Protein AF-A0A819NEL2-F1 (afdb_monomer_lite)

Foldseek 3Di:
DVVLVVVQPPDDDPLSQLLSLLLQCQDPDDPARPLRQQQVLQVVPDVLSNVVCVVSCVSPCVVQVVFDFDFAKWKAAACAACLVVDDAQDKDFARGKDKTAPDQVCRVVPHHPLAIEMEIERDGGWGFCCPRHPDNVRRIIIDDGRFMKGFNDWDQDVVSRRYIYTYIYTDPDVPVPPVVVVPDDDDDDDDDDDDDDDDDDDDDDDDDDPDDPPDVVLVLVQPLQALQPQQLDDADDQDDLQPPDPDALCRQQVLCPVVAPPVVVLLVVLLVLLVVQPDPQADSRLLSLQAQCQDRDPPDRPQNVQQVQQSRNDVVCCVRGRSSSCNSPVVSQLSFFFDFAKWKGKHAAAPVVSADAQDKTFGRGWGKTAPDPCCCLVRHYDARIEMEIEGDDGWGFSLSSYPHVPTRITIDHGRFIKHFHDWDQDPVSNYIYTYIYTDDVVNVVVPDPDDDDDDDDDDDDDDDDPDPQVQFQAPVRPDRPDPDVLSVPLDDQPDSDNPVLVVVLVCLLCVLLQVQQQCQQCPPPDPVVCVVPPRDAQDAHHPQRGDGSFGAPLNQLQVLQLCQCSSVVHDQLLLSLLSNLCCARQVRSGSVRHRRDADPQSVQLSVQLLVLLVVLCVVVVHDSVCSSVDDDPVSSVVRPSRRGDPPDDGDDLVSRLSSQCSSCVVPVVSSVVSSVVND

pLDDT: mean 70.92, std 21.38, range [20.97, 97.31]

Secondary structure (DSSP, 8-state):
-HHHHHHH-SS--THHHHHHHHHHHT---SSS-HHHHHHHHHHT--HHHHGGGHHHHHHHHHHHHHSPEEEEEEEEEESS--GGG--TT-EEEE-S-EEEES-HHHHHHHTSTTT-EEEEEEEEEEEE-TTT-S-GGG-EEEEPTTEEEEEEEEEE-SSSTTPEEEEEEE---TTTHHHHHSS----------------------------SSSSHHHHHHHHHHH--TTTTS-PPPP-S--------HHHHTGGGTTTSTTHHHHHHHHHHHHTT---TTS-HHHHHHHHHHT---TTS-HHHHHHHH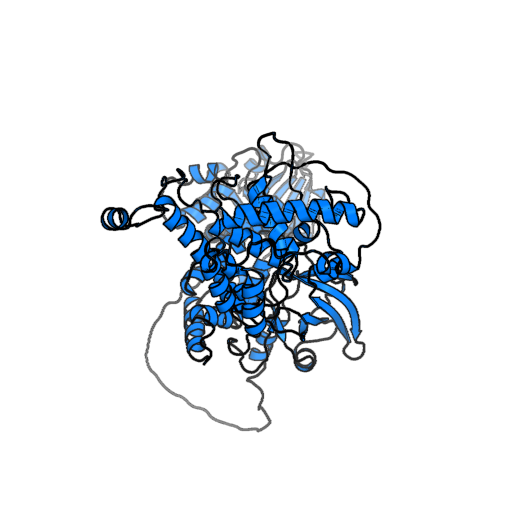HT-S-THHIIIIIHHHHHHHHHHHHHSPEEEEEEEEEESS--GGG--TT-EEEE-S-EEEES-HHHHHHHT--TT-EEEEEEEEEEEE-TTTSS-TTS-EEEEPTTEEEEEEEEEEETTTTEEEEEEEE--THHHHTT-------------S-----S----PPPTTS----PPPHHHHT----SS---HHHHHHHHHHHHHHHHHHHHHHTTTT--HHHHHHS---S---BTTTTBPTT---HHHHHHHHHHHHHHHHTS--HHHHHHHHHHHHHH-TT-TTSS-----HHHHHHHHHHHHHHHHHHHHHT--TTTGGG---HHHHHHS----SPTT---S-HHHHTTHHHHHTTT-HHHHHHHHHHH-

Sequence (679 aa):
MNTLLQQASQHYDDRSEEMTAAKLYTLECGTQPLCELLNEALKSGRQEEVEPWLPYLHLFLAEVERLPLYKGECWRGTNIAIGEKFKSGQTVTWQGISSCSKSQDFILENCVGKSGTLIKIDAINSKDMLNITRDPIIREVILMPGTTLIVKRVKRCVHNTNITLVELEETVDKTHDEVAQLAAKPQASSPINHHSASSSKTNHGDSQTTAHANSDQRYGLIHRFTDVDGESRALKPIQGYRNSRNITLEEALKPMRDAIPHLDDYIKQAKRHSNISSSNTLSIDESAAIYLYTMQLNDRSFSRMLNQALRYEDQTEVKNYWFNYLELIWSALNKLPSFRGDVYQGVTSSIKENYPKKKIITWWGITSCTQTRDNIVSSLLGKNSTLLKIKILNGKDISIYSCNRNEIEIILLPGTRLRVNDVLYNSSLRIDEIDLEEINDEMLQSNTTSNQNIKRISNDGFSDKIWLECRFKDPEGTTIIKPNECERNLTEPPGSIDGLILNRIKGSMFGLILGDALGAHVEFRPHSYLLANPVRDLECGGTWGLEKGQFTDDGSMTICLANSLIARRRFVPYDQLVRYKWWFRHGYMSSTGTCFDIGKSTQTALCEFENRQKEFAQKHGIPLDEIDFLSDKQLLEKFPVYCSLDGAAGNGVLMRLAPVPLFFYQNPQAAVNLSGISG

Structure (mmCIF, N/CA/C/O backbone):
data_AF-A0A819NEL2-F1
#
_entry.id   AF-A0A819NEL2-F1
#
loop_
_atom_site.group_PDB
_atom_site.id
_atom_site.type_symbol
_atom_site.label_atom_id
_atom_site.label_alt_id
_atom_site.label_comp_id
_atom_site.label_asym_id
_atom_site.label_entity_id
_atom_site.label_seq_id
_atom_site.pdbx_PDB_ins_code
_atom_site.Cartn_x
_atom_site.Cartn_y
_atom_site.Cartn_z
_atom_site.occupancy
_atom_site.B_iso_or_equiv
_atom_site.auth_seq_id
_atom_site.auth_comp_id
_atom_site.auth_asym_id
_atom_site.auth_atom_id
_atom_site.pdbx_PDB_model_num
ATOM 1 N N . MET A 1 1 ? 24.043 -19.554 3.441 1.00 35.25 1 MET A N 1
ATOM 2 C CA . MET A 1 1 ? 23.371 -19.876 2.162 1.00 35.25 1 MET A CA 1
ATOM 3 C C . MET A 1 1 ? 24.072 -19.219 0.972 1.00 35.25 1 MET A C 1
ATOM 5 O O . MET A 1 1 ? 24.630 -19.953 0.174 1.00 35.25 1 MET A O 1
ATOM 9 N N . ASN A 1 2 ? 24.194 -17.884 0.908 1.00 33.62 2 ASN A N 1
ATOM 10 C CA . ASN A 1 2 ? 24.909 -17.185 -0.185 1.00 33.62 2 ASN A CA 1
ATOM 11 C C . ASN A 1 2 ? 26.358 -17.660 -0.414 1.00 33.62 2 ASN A C 1
ATOM 13 O O . ASN A 1 2 ? 26.783 -17.810 -1.553 1.00 33.62 2 ASN A O 1
ATOM 17 N N . THR A 1 3 ? 27.098 -17.975 0.651 1.00 34.47 3 THR A N 1
ATOM 18 C CA . THR A 1 3 ? 28.478 -18.491 0.566 1.00 34.47 3 THR A CA 1
ATOM 19 C C . THR A 1 3 ? 28.553 -19.932 0.040 1.00 34.47 3 THR A C 1
ATOM 21 O O . THR A 1 3 ? 29.510 -20.288 -0.636 1.00 34.47 3 THR A O 1
ATOM 24 N N . LEU A 1 4 ? 27.530 -20.753 0.313 1.00 40.25 4 LEU A N 1
ATOM 25 C CA . LEU A 1 4 ? 27.418 -22.131 -0.188 1.00 40.25 4 LEU A CA 1
ATOM 26 C C . LEU A 1 4 ? 26.992 -22.143 -1.664 1.00 40.25 4 LEU A C 1
ATOM 28 O O . LEU A 1 4 ? 27.522 -22.919 -2.451 1.00 40.25 4 LEU A O 1
ATOM 32 N N . LEU A 1 5 ? 26.097 -21.226 -2.046 1.00 41.50 5 LEU A N 1
ATOM 33 C CA . LEU A 1 5 ? 25.670 -21.011 -3.432 1.00 41.50 5 LEU A CA 1
ATOM 34 C C . LEU A 1 5 ? 26.831 -20.517 -4.311 1.00 41.50 5 LEU A C 1
ATOM 36 O O . LEU A 1 5 ? 27.021 -21.023 -5.412 1.00 41.50 5 LEU A O 1
ATOM 40 N N . GLN A 1 6 ? 27.674 -19.610 -3.800 1.00 39.38 6 GLN A N 1
ATOM 41 C CA . GLN A 1 6 ? 28.884 -19.154 -4.502 1.00 39.38 6 GLN A CA 1
ATOM 42 C C . GLN A 1 6 ? 29.923 -20.260 -4.721 1.00 39.38 6 GLN A C 1
ATOM 44 O O . GLN A 1 6 ? 30.633 -20.238 -5.722 1.00 39.38 6 GLN A O 1
ATOM 49 N N . GLN A 1 7 ? 30.024 -21.228 -3.807 1.00 40.50 7 GLN A N 1
ATOM 50 C CA . GLN A 1 7 ? 30.927 -22.371 -3.970 1.00 40.50 7 GLN A CA 1
ATOM 51 C C . GLN A 1 7 ? 30.383 -23.419 -4.952 1.00 40.50 7 GLN A C 1
ATOM 53 O O . GLN A 1 7 ? 31.166 -24.179 -5.518 1.00 40.50 7 GLN A O 1
ATOM 58 N N . ALA A 1 8 ? 29.067 -23.451 -5.174 1.00 40.94 8 ALA A N 1
ATOM 59 C CA . ALA A 1 8 ? 28.421 -24.361 -6.113 1.00 40.94 8 ALA A CA 1
ATOM 60 C C . ALA A 1 8 ? 28.339 -23.810 -7.552 1.00 40.94 8 ALA A C 1
ATOM 62 O O . ALA A 1 8 ? 28.242 -24.597 -8.487 1.00 40.94 8 ALA A O 1
ATOM 63 N N . SER A 1 9 ? 28.424 -22.487 -7.760 1.00 38.81 9 SER A N 1
ATOM 64 C CA . SER A 1 9 ? 28.128 -21.854 -9.060 1.00 38.81 9 SER A CA 1
ATOM 65 C C . SER A 1 9 ? 29.276 -21.843 -10.089 1.00 38.81 9 SER A C 1
ATOM 67 O O . SER A 1 9 ? 29.235 -21.074 -11.055 1.00 38.81 9 SER A O 1
ATOM 69 N N . GLN A 1 10 ? 30.315 -22.666 -9.930 1.00 35.44 10 GLN A N 1
ATOM 70 C CA . GLN A 1 10 ? 31.338 -22.827 -10.968 1.00 35.44 10 GLN A CA 1
ATOM 71 C C . GLN A 1 10 ? 30.912 -23.921 -11.964 1.00 35.44 10 GLN A C 1
ATOM 73 O O . GLN A 1 10 ? 31.336 -25.065 -11.849 1.00 35.44 10 GLN A O 1
ATOM 78 N N . HIS A 1 11 ? 30.110 -23.493 -12.953 1.00 38.84 11 HIS A N 1
ATOM 79 C CA . HIS A 1 11 ? 29.754 -24.127 -14.239 1.00 38.84 11 HIS A CA 1
ATOM 80 C C . HIS A 1 11 ? 28.372 -24.821 -14.428 1.00 38.84 11 HIS A C 1
ATOM 82 O O . HIS A 1 11 ? 28.057 -25.804 -13.770 1.00 38.84 11 HIS A O 1
ATOM 88 N N . TYR A 1 12 ? 27.704 -24.380 -15.518 1.00 37.72 12 TYR A N 1
ATOM 89 C CA . TYR A 1 12 ? 26.721 -25.037 -16.421 1.00 37.72 12 TYR A CA 1
ATOM 90 C C . TYR A 1 12 ? 25.215 -25.121 -16.078 1.00 37.72 12 TYR A C 1
ATOM 92 O O . TYR A 1 12 ? 24.858 -25.267 -14.927 1.00 37.72 12 TYR A O 1
ATOM 100 N N . ASP A 1 13 ? 24.404 -25.024 -17.154 1.00 39.78 13 ASP A N 1
ATOM 101 C CA . ASP A 1 13 ? 23.069 -25.578 -17.534 1.00 39.78 13 ASP A CA 1
ATOM 102 C C . ASP A 1 13 ? 21.984 -25.889 -16.468 1.00 39.78 13 ASP A C 1
ATOM 104 O O . ASP A 1 13 ? 22.316 -26.323 -15.373 1.00 39.78 13 ASP A O 1
ATOM 108 N N . ASP A 1 14 ? 20.688 -25.780 -16.817 1.00 40.75 14 ASP A N 1
ATOM 109 C CA . ASP A 1 14 ? 19.506 -25.899 -15.913 1.00 40.75 14 ASP A CA 1
ATOM 110 C C . ASP A 1 14 ? 19.483 -27.185 -15.054 1.00 40.75 14 ASP A C 1
ATOM 112 O O . ASP A 1 14 ? 18.980 -27.204 -13.931 1.00 40.75 14 ASP A O 1
ATOM 116 N N . ARG A 1 15 ? 20.106 -28.273 -15.528 1.00 49.31 15 ARG A N 1
ATOM 117 C CA . ARG A 1 15 ? 20.262 -29.533 -14.772 1.00 49.31 15 ARG A CA 1
ATOM 118 C C . ARG A 1 15 ? 21.202 -29.408 -13.564 1.00 49.31 15 ARG A C 1
ATOM 120 O O . ARG A 1 15 ? 21.221 -30.276 -12.689 1.00 49.31 15 ARG A O 1
ATOM 127 N N . SER A 1 16 ? 22.041 -28.378 -13.524 1.00 60.91 16 SER A N 1
ATOM 128 C CA . SER A 1 16 ? 23.000 -28.198 -12.441 1.00 60.91 16 SER A CA 1
ATOM 129 C C . SER A 1 16 ? 22.322 -27.809 -11.137 1.00 60.91 16 SER A C 1
ATOM 131 O O . SER A 1 16 ? 22.844 -28.186 -10.095 1.00 60.91 16 SER A O 1
ATOM 133 N N . GLU A 1 17 ? 21.164 -27.145 -11.156 1.00 66.06 17 GLU A N 1
ATOM 134 C CA . GLU A 1 17 ? 20.521 -26.635 -9.940 1.00 66.06 17 GLU A CA 1
ATOM 135 C C . GLU A 1 17 ? 19.831 -27.743 -9.132 1.00 66.06 17 GLU A C 1
ATOM 137 O O . GLU A 1 17 ? 20.069 -27.853 -7.929 1.00 66.06 17 GLU A O 1
ATOM 142 N N . GLU A 1 18 ? 19.068 -28.629 -9.781 1.00 78.00 18 GLU A N 1
ATOM 143 C CA . GLU A 1 18 ? 18.417 -29.791 -9.146 1.00 78.00 18 GLU A CA 1
ATOM 144 C C . GLU A 1 18 ? 19.465 -30.778 -8.593 1.00 78.00 18 GLU A C 1
ATOM 146 O O . GLU A 1 18 ? 19.435 -31.178 -7.425 1.00 78.00 18 GLU A O 1
ATOM 151 N N . MET A 1 19 ? 20.481 -31.090 -9.407 1.00 78.38 19 MET A N 1
ATOM 152 C CA . MET A 1 19 ? 21.638 -31.895 -9.005 1.00 78.38 19 MET A CA 1
ATOM 153 C C . MET A 1 19 ? 22.409 -31.244 -7.850 1.00 78.38 19 MET A C 1
ATOM 155 O O . MET A 1 19 ? 22.865 -31.926 -6.931 1.00 78.38 19 MET A O 1
ATOM 159 N N . THR A 1 20 ? 22.571 -29.920 -7.875 1.00 76.69 20 THR A N 1
ATOM 160 C CA . THR A 1 20 ? 23.211 -29.171 -6.789 1.00 76.69 20 THR A CA 1
ATOM 161 C C . THR A 1 20 ? 22.364 -29.224 -5.527 1.00 76.69 20 THR A C 1
ATOM 163 O O . THR A 1 20 ? 22.926 -29.442 -4.459 1.00 76.69 20 THR A O 1
ATOM 166 N N . ALA A 1 21 ? 21.038 -29.114 -5.615 1.00 76.81 21 ALA A N 1
ATOM 167 C CA . ALA A 1 21 ? 20.147 -29.238 -4.466 1.00 76.81 21 ALA A CA 1
ATOM 168 C C . ALA A 1 21 ? 20.264 -30.623 -3.808 1.00 76.81 21 ALA A C 1
ATOM 170 O O . ALA A 1 21 ? 20.455 -30.701 -2.590 1.00 76.81 21 ALA A O 1
ATOM 171 N N . ALA A 1 22 ? 20.257 -31.700 -4.602 1.00 79.56 22 ALA A N 1
ATOM 172 C CA . ALA A 1 22 ? 20.478 -33.064 -4.119 1.00 79.56 22 ALA A CA 1
ATOM 173 C C . ALA A 1 22 ? 21.864 -33.239 -3.471 1.00 79.56 22 ALA A C 1
ATOM 175 O O . ALA A 1 22 ? 21.970 -33.801 -2.381 1.00 79.56 22 ALA A O 1
ATOM 176 N N . LYS A 1 23 ? 22.925 -32.683 -4.073 1.00 77.50 23 LYS A N 1
ATOM 177 C CA . LYS A 1 23 ? 24.277 -32.685 -3.486 1.00 77.50 23 LYS A CA 1
ATOM 178 C C . LYS A 1 23 ? 24.333 -31.908 -2.177 1.00 77.50 23 LYS A C 1
ATOM 180 O O . LYS A 1 23 ? 24.902 -32.417 -1.217 1.00 77.50 23 LYS A O 1
ATOM 185 N N . LEU A 1 24 ? 23.736 -30.715 -2.125 1.00 75.62 24 LEU A N 1
ATOM 186 C CA . LEU A 1 24 ? 23.688 -29.848 -0.944 1.00 75.62 24 LEU A CA 1
ATOM 187 C C . LEU A 1 24 ? 23.032 -30.551 0.253 1.00 75.62 24 LEU A C 1
ATOM 189 O O . LEU A 1 24 ? 23.476 -30.332 1.376 1.00 75.62 24 LEU A O 1
ATOM 193 N N . TYR A 1 25 ? 22.041 -31.422 0.023 1.00 76.12 25 TYR A N 1
ATOM 194 C CA . TYR A 1 25 ? 21.421 -32.220 1.088 1.00 76.12 25 TYR A CA 1
ATOM 195 C C . TYR A 1 25 ? 22.425 -33.164 1.764 1.00 76.12 25 TYR A C 1
ATOM 197 O O . TYR A 1 25 ? 22.412 -33.317 2.982 1.00 76.12 25 TYR A O 1
ATOM 205 N N . THR A 1 26 ? 23.315 -33.768 0.971 1.00 69.06 26 THR A N 1
ATOM 206 C CA . THR A 1 26 ? 24.339 -34.724 1.435 1.00 69.06 26 THR A CA 1
ATOM 207 C C . THR A 1 26 ? 25.580 -34.046 2.030 1.00 69.06 26 THR A C 1
ATOM 209 O O . THR A 1 26 ? 26.515 -34.725 2.449 1.00 69.06 26 THR A O 1
ATOM 212 N N . LEU A 1 27 ? 25.640 -32.706 2.048 1.00 63.97 27 LEU A N 1
ATOM 213 C CA . LEU A 1 27 ? 26.793 -31.979 2.579 1.00 63.97 27 LEU A CA 1
ATOM 214 C C . LEU A 1 27 ? 26.691 -31.778 4.090 1.00 63.97 27 LEU A C 1
ATOM 216 O O . LEU A 1 27 ? 25.904 -30.971 4.583 1.00 63.97 27 LEU A O 1
ATOM 220 N N . GLU A 1 28 ? 27.613 -32.403 4.812 1.00 59.03 28 GLU A N 1
ATOM 221 C CA . GLU A 1 28 ? 27.899 -32.089 6.210 1.00 59.03 28 GLU A CA 1
ATOM 222 C C . GLU A 1 28 ? 28.866 -30.892 6.282 1.00 59.03 28 GLU A C 1
ATOM 224 O O . GLU A 1 28 ? 30.078 -31.041 6.421 1.00 59.03 28 GLU A O 1
ATOM 229 N N . CYS A 1 29 ? 28.354 -29.671 6.091 1.00 42.62 29 CYS A N 1
ATOM 230 C CA . CYS A 1 29 ? 29.156 -28.441 6.143 1.00 42.62 29 CYS A CA 1
ATOM 231 C C . CYS A 1 29 ? 28.530 -27.398 7.082 1.00 42.62 29 CYS A C 1
ATOM 233 O O . CYS A 1 29 ? 27.391 -26.983 6.879 1.00 42.62 29 CYS A O 1
ATOM 235 N N . GLY A 1 30 ? 29.307 -26.910 8.057 1.00 45.38 30 GLY A N 1
ATOM 236 C CA . GLY A 1 30 ? 28.896 -25.867 9.009 1.00 45.38 30 GLY A CA 1
ATOM 237 C C . GLY A 1 30 ? 28.521 -26.399 10.398 1.00 45.38 30 GLY A C 1
ATOM 238 O O . GLY A 1 30 ? 28.650 -27.585 10.675 1.00 45.38 30 GLY A O 1
ATOM 239 N N . THR A 1 31 ? 28.085 -25.503 11.292 1.00 43.66 31 THR A N 1
ATOM 240 C CA . THR A 1 31 ? 27.686 -25.837 12.676 1.00 43.66 31 THR A CA 1
ATOM 241 C C . THR A 1 31 ? 26.302 -26.484 12.778 1.00 43.66 31 THR A C 1
ATOM 243 O O . THR A 1 31 ? 25.994 -27.056 13.817 1.00 43.66 31 THR A O 1
ATOM 246 N N . GLN A 1 32 ? 25.481 -26.386 11.725 1.00 58.25 32 GLN A N 1
ATOM 247 C CA . GLN A 1 32 ? 24.193 -27.069 11.589 1.00 58.25 32 GLN A CA 1
ATOM 248 C C . GLN A 1 32 ? 23.970 -27.415 10.101 1.00 58.25 32 GLN A C 1
ATOM 250 O O . GLN A 1 32 ? 23.820 -26.498 9.286 1.00 58.25 32 GLN A O 1
ATOM 255 N N . PRO A 1 33 ? 24.016 -28.702 9.714 1.00 63.25 33 PRO A N 1
ATOM 256 C CA . PRO A 1 33 ? 23.802 -29.141 8.338 1.00 63.25 33 PRO A CA 1
ATOM 257 C C . PRO A 1 33 ? 22.418 -28.768 7.789 1.00 63.25 33 PRO A C 1
ATOM 259 O O . PRO A 1 33 ? 21.414 -28.769 8.503 1.00 63.25 33 PRO A O 1
ATOM 262 N N . LEU A 1 34 ? 22.346 -28.513 6.479 1.00 71.31 34 LEU A N 1
ATOM 263 C CA . LEU A 1 34 ? 21.098 -28.177 5.780 1.00 71.31 34 LEU A CA 1
ATOM 264 C C . LEU A 1 34 ? 20.020 -29.261 5.967 1.00 71.31 34 LEU A C 1
ATOM 266 O O . LEU A 1 34 ? 18.848 -28.951 6.175 1.00 71.31 34 LEU A O 1
ATOM 270 N N . CYS A 1 35 ? 20.424 -30.534 5.921 1.00 69.50 35 CYS A N 1
ATOM 271 C CA . CYS A 1 35 ? 19.528 -31.671 6.095 1.00 69.50 35 CYS A CA 1
ATOM 272 C C . CYS A 1 35 ? 18.901 -31.731 7.497 1.00 69.50 35 CYS A C 1
ATOM 274 O O . CYS A 1 35 ? 17.797 -32.258 7.633 1.00 69.50 35 CYS A O 1
ATOM 276 N N . GLU A 1 36 ? 19.555 -31.187 8.528 1.00 71.56 36 GLU A N 1
ATOM 277 C CA . GLU A 1 36 ? 18.992 -31.095 9.877 1.00 71.56 36 GLU A CA 1
ATOM 278 C C . GLU A 1 36 ? 17.913 -30.020 9.938 1.00 71.56 36 GLU A C 1
ATOM 280 O O . GLU A 1 36 ? 16.790 -30.322 10.332 1.00 71.56 36 GLU A O 1
ATOM 285 N N . LEU A 1 37 ? 18.221 -28.815 9.453 1.00 75.69 37 LEU A N 1
ATOM 286 C CA . LEU A 1 37 ? 17.287 -27.687 9.408 1.00 75.69 37 LEU A CA 1
ATOM 287 C C . LEU A 1 37 ? 16.011 -28.020 8.616 1.00 75.69 37 LEU A C 1
ATOM 289 O O . LEU A 1 37 ? 14.898 -27.782 9.085 1.00 75.69 37 LEU A O 1
ATOM 293 N N . LEU A 1 38 ? 16.165 -28.641 7.443 1.00 72.00 38 LEU A N 1
ATOM 294 C CA . LEU A 1 38 ? 15.032 -29.089 6.633 1.00 72.00 38 LEU A CA 1
ATOM 295 C C . LEU A 1 38 ? 14.208 -30.161 7.356 1.00 72.00 38 LEU A C 1
ATOM 297 O O . LEU A 1 38 ? 12.979 -30.145 7.332 1.00 72.00 38 LEU A O 1
ATOM 301 N N . ASN A 1 39 ? 14.869 -31.111 8.015 1.00 72.38 39 ASN A N 1
ATOM 302 C CA . ASN A 1 39 ? 14.163 -32.171 8.721 1.00 72.38 39 ASN A CA 1
ATOM 303 C C . ASN A 1 39 ? 13.489 -31.703 10.011 1.00 72.38 39 ASN A C 1
ATOM 305 O O . ASN A 1 39 ? 12.500 -32.316 10.404 1.00 72.38 39 ASN A O 1
ATOM 309 N N . GLU A 1 40 ? 13.997 -30.672 10.684 1.00 77.62 40 GLU A N 1
ATOM 310 C CA . GLU A 1 40 ? 13.308 -30.029 11.807 1.00 77.62 40 GLU A CA 1
ATOM 311 C C . GLU A 1 40 ? 11.991 -29.410 11.343 1.00 77.62 40 GLU A C 1
ATOM 313 O O . GLU A 1 40 ? 10.946 -29.708 11.925 1.00 77.62 40 GLU A O 1
ATOM 318 N N . ALA A 1 41 ? 12.029 -28.667 10.234 1.00 68.75 41 ALA A N 1
ATOM 319 C CA . ALA A 1 41 ? 10.843 -28.111 9.595 1.00 68.75 41 ALA A CA 1
ATOM 320 C C . ALA A 1 41 ? 9.834 -29.198 9.189 1.00 68.75 41 ALA A C 1
ATOM 322 O O . ALA A 1 41 ? 8.669 -29.128 9.562 1.00 68.75 41 ALA A O 1
ATOM 323 N N . LEU A 1 42 ? 10.269 -30.253 8.490 1.00 62.72 42 LEU A N 1
ATOM 324 C CA . LEU A 1 42 ? 9.377 -31.344 8.067 1.00 62.72 42 LEU A CA 1
ATOM 325 C C . LEU A 1 42 ? 8.753 -32.099 9.253 1.00 62.72 42 LEU A C 1
ATOM 327 O O . LEU A 1 42 ? 7.580 -32.468 9.223 1.00 62.72 42 LEU A O 1
ATOM 331 N N . LYS A 1 43 ? 9.521 -32.329 10.325 1.00 67.44 43 LYS A N 1
ATOM 332 C CA . LYS A 1 43 ? 9.043 -33.055 11.515 1.00 67.44 43 LYS A CA 1
ATOM 333 C C . LYS A 1 43 ? 8.114 -32.230 12.394 1.00 67.44 43 LYS A C 1
ATOM 335 O O . LYS A 1 43 ? 7.427 -32.812 13.232 1.00 67.44 43 LYS A O 1
ATOM 340 N N . SER A 1 44 ? 8.097 -30.909 12.242 1.00 71.75 44 SER A N 1
ATOM 341 C CA . SER A 1 44 ? 7.240 -30.051 13.052 1.00 71.75 44 SER A CA 1
ATOM 342 C C . SER A 1 44 ? 5.754 -30.238 12.742 1.00 71.75 44 SER A C 1
ATOM 344 O O . SER A 1 44 ? 4.913 -29.924 13.586 1.00 71.75 44 SER A O 1
ATOM 346 N N . GLY A 1 45 ? 5.435 -30.742 11.541 1.00 52.56 45 GLY A N 1
ATOM 347 C CA . GLY A 1 45 ? 4.067 -30.864 11.036 1.00 52.56 45 GLY A CA 1
ATOM 348 C C . GLY A 1 45 ? 3.381 -29.514 10.803 1.00 52.56 45 GLY A C 1
ATOM 349 O O . GLY A 1 45 ? 2.192 -29.482 10.494 1.00 52.56 45 GLY A O 1
ATOM 350 N N . ARG A 1 46 ? 4.111 -28.402 10.961 1.00 60.78 46 ARG A N 1
ATOM 351 C CA . ARG A 1 46 ? 3.634 -27.042 10.727 1.00 60.78 46 ARG A CA 1
ATOM 352 C C . ARG A 1 46 ? 3.999 -26.648 9.306 1.00 60.78 46 ARG A C 1
ATOM 354 O O . ARG A 1 46 ? 5.173 -26.485 8.986 1.00 60.78 46 ARG A O 1
ATOM 361 N N . GLN A 1 47 ? 2.984 -26.484 8.461 1.00 51.53 47 GLN A N 1
ATOM 362 C CA . GLN A 1 47 ? 3.165 -26.102 7.057 1.00 51.53 47 GLN A CA 1
ATOM 363 C C . GLN A 1 47 ? 4.003 -24.819 6.913 1.00 51.53 47 GLN A C 1
ATOM 365 O O . GLN A 1 47 ? 4.885 -24.755 6.068 1.00 51.53 47 GLN A O 1
ATOM 370 N N . GLU A 1 48 ? 3.805 -23.868 7.824 1.00 60.88 48 GLU A N 1
ATOM 371 C CA . GLU A 1 48 ? 4.556 -22.614 7.966 1.00 60.88 48 GLU A CA 1
ATOM 372 C C . GLU A 1 48 ? 6.076 -22.782 8.164 1.00 60.88 48 GLU A C 1
ATOM 374 O O . GLU A 1 48 ? 6.845 -21.931 7.727 1.00 60.88 48 GLU A O 1
ATOM 379 N N . GLU A 1 49 ? 6.544 -23.887 8.755 1.00 56.16 49 GLU A N 1
ATOM 380 C CA . GLU A 1 49 ? 7.986 -24.151 8.887 1.00 56.16 49 GLU A CA 1
ATOM 381 C C . GLU A 1 49 ? 8.569 -24.853 7.662 1.00 56.16 49 GLU A C 1
ATOM 383 O O . GLU A 1 49 ? 9.763 -24.724 7.401 1.00 56.16 49 GLU A O 1
ATOM 388 N N . VAL A 1 50 ? 7.736 -25.571 6.902 1.00 51.38 50 VAL A N 1
ATOM 389 C CA . VAL A 1 50 ? 8.118 -26.286 5.674 1.00 51.38 50 VAL A CA 1
ATOM 390 C C . VAL A 1 50 ? 8.108 -25.364 4.455 1.00 51.38 50 VAL A C 1
ATOM 392 O O . VAL A 1 50 ? 8.901 -25.556 3.539 1.00 51.38 50 VAL A O 1
ATOM 395 N N . GLU A 1 51 ? 7.256 -24.343 4.435 1.00 58.28 51 GLU A N 1
ATOM 396 C CA . GLU A 1 51 ? 7.065 -23.471 3.272 1.00 58.28 51 GLU A CA 1
ATOM 397 C C . GLU A 1 51 ? 8.326 -22.760 2.768 1.00 58.28 51 GLU A C 1
ATOM 399 O O . GLU A 1 51 ? 8.571 -22.795 1.560 1.00 58.28 51 GLU A O 1
ATOM 404 N N . PRO A 1 52 ? 9.196 -22.208 3.643 1.00 67.56 52 PRO A N 1
ATOM 405 C CA . PRO A 1 52 ? 10.455 -21.604 3.204 1.00 67.56 52 PRO A CA 1
ATOM 406 C C . PRO A 1 52 ? 11.378 -22.599 2.487 1.00 67.56 52 PRO A C 1
ATOM 408 O O . PRO A 1 52 ? 12.262 -22.206 1.724 1.00 67.56 52 PRO A O 1
ATOM 411 N N . TRP A 1 53 ? 11.178 -23.898 2.725 1.00 65.44 53 TRP A N 1
ATOM 412 C CA . TRP A 1 53 ? 11.927 -24.968 2.086 1.00 65.44 53 TRP A CA 1
ATOM 413 C C . TRP A 1 53 ? 11.321 -25.430 0.765 1.00 65.44 53 TRP A C 1
ATOM 415 O O . TRP A 1 53 ? 12.002 -26.170 0.064 1.00 65.44 53 TRP A O 1
ATOM 425 N N . LEU A 1 54 ? 10.103 -25.022 0.383 1.00 57.16 54 LEU A N 1
ATOM 426 C CA . LEU A 1 54 ? 9.440 -25.522 -0.830 1.00 57.16 54 LEU A CA 1
ATOM 427 C C . LEU A 1 54 ? 10.248 -25.313 -2.118 1.00 57.16 54 LEU A C 1
ATOM 429 O O . LEU A 1 54 ? 10.330 -26.270 -2.887 1.00 57.16 54 LEU A O 1
ATOM 433 N N . PRO A 1 55 ? 10.914 -24.165 -2.362 1.00 62.25 55 PRO A N 1
ATOM 434 C CA . PRO A 1 55 ? 11.760 -24.013 -3.547 1.00 62.25 55 PRO A CA 1
ATOM 435 C C . PRO A 1 55 ? 12.936 -25.000 -3.560 1.00 62.25 55 PRO A C 1
ATOM 437 O O . PRO A 1 55 ? 13.239 -25.608 -4.584 1.00 62.25 55 PRO A O 1
ATOM 440 N N . TYR A 1 56 ? 13.573 -25.210 -2.402 1.00 73.12 56 TYR A N 1
ATOM 441 C CA . TYR A 1 56 ? 14.654 -26.185 -2.260 1.00 73.12 56 TYR A CA 1
ATOM 442 C C . TYR A 1 56 ? 14.142 -27.625 -2.397 1.00 73.12 56 TYR A C 1
ATOM 444 O O . TYR A 1 56 ? 14.753 -28.425 -3.097 1.00 73.12 56 TYR A O 1
ATOM 452 N N . LEU A 1 57 ? 13.009 -27.949 -1.766 1.00 66.00 57 LEU A N 1
ATOM 453 C CA . LEU A 1 57 ? 12.341 -29.244 -1.854 1.00 66.00 57 LEU A CA 1
ATOM 454 C C . LEU A 1 57 ? 11.919 -29.549 -3.287 1.00 66.00 57 LEU A C 1
ATOM 456 O O . LEU A 1 57 ? 12.062 -30.686 -3.703 1.00 66.00 57 LEU A O 1
ATOM 460 N N . HIS A 1 58 ? 11.460 -28.565 -4.059 1.00 68.12 58 HIS A N 1
ATOM 461 C CA . HIS A 1 58 ? 11.103 -28.765 -5.460 1.00 68.12 58 HIS A CA 1
ATOM 462 C C . HIS A 1 58 ? 12.315 -29.214 -6.287 1.00 68.12 58 HIS A C 1
ATOM 464 O O . HIS A 1 58 ? 12.260 -30.258 -6.930 1.00 68.12 58 HIS A O 1
ATOM 470 N N . LEU A 1 59 ? 13.436 -28.492 -6.186 1.00 70.50 59 LEU A N 1
ATOM 471 C CA . LEU A 1 59 ? 14.689 -28.848 -6.863 1.00 70.50 59 LEU A CA 1
ATOM 472 C C . LEU A 1 59 ? 15.260 -30.187 -6.367 1.00 70.50 59 LEU A C 1
ATOM 474 O O . LEU A 1 59 ? 15.710 -31.014 -7.157 1.00 70.50 59 LEU A O 1
ATOM 478 N N . PHE A 1 60 ? 15.226 -30.413 -5.052 1.00 78.44 60 PHE A N 1
ATOM 479 C CA . PHE A 1 60 ? 15.702 -31.641 -4.421 1.00 78.44 60 PHE A CA 1
ATOM 480 C C . PHE A 1 60 ? 14.875 -32.859 -4.853 1.00 78.44 60 PHE A C 1
ATOM 482 O O . PHE A 1 60 ? 15.441 -33.867 -5.269 1.00 78.44 60 PHE A O 1
ATOM 489 N N . LEU A 1 61 ? 13.543 -32.771 -4.783 1.00 73.88 61 LEU A N 1
ATOM 490 C CA . LEU A 1 61 ? 12.630 -33.855 -5.149 1.00 73.88 61 LEU A CA 1
ATOM 491 C C . LEU A 1 61 ? 12.679 -34.139 -6.651 1.00 73.88 61 LEU A C 1
ATOM 493 O O . LEU A 1 61 ? 12.710 -35.309 -7.021 1.00 73.88 61 LEU A O 1
ATOM 497 N N . ALA A 1 62 ? 12.774 -33.108 -7.498 1.00 76.44 62 ALA A N 1
ATOM 498 C CA . ALA A 1 62 ? 12.895 -33.278 -8.944 1.00 76.44 62 ALA A CA 1
ATOM 499 C C . ALA A 1 62 ? 14.111 -34.136 -9.334 1.00 76.44 62 ALA A C 1
ATOM 501 O O . ALA A 1 62 ? 14.003 -34.984 -10.221 1.00 76.44 62 ALA A O 1
ATOM 502 N N . GLU A 1 63 ? 15.249 -33.986 -8.646 1.00 84.50 63 GLU A N 1
ATOM 503 C CA . GLU A 1 63 ? 16.407 -34.858 -8.871 1.00 84.50 63 GLU A CA 1
ATOM 504 C C . GLU A 1 63 ? 16.266 -36.222 -8.180 1.00 84.50 63 GLU A C 1
ATOM 506 O O . GLU A 1 63 ? 16.535 -37.260 -8.789 1.00 84.50 63 GLU A O 1
ATOM 511 N N . VAL A 1 64 ? 15.810 -36.255 -6.925 1.00 80.19 64 VAL A N 1
ATOM 512 C CA . VAL A 1 64 ? 15.689 -37.497 -6.141 1.00 80.19 64 VAL A CA 1
ATOM 513 C C . VAL A 1 64 ? 14.668 -38.465 -6.743 1.00 80.19 64 VAL A C 1
ATOM 515 O O . VAL A 1 64 ? 14.875 -39.678 -6.717 1.00 80.19 64 VAL A O 1
ATOM 518 N N . GLU A 1 65 ? 13.594 -37.976 -7.360 1.00 77.56 65 GLU A N 1
ATOM 519 C CA . GLU A 1 65 ? 12.624 -38.820 -8.064 1.00 77.56 65 GLU A CA 1
ATOM 520 C C . GLU A 1 65 ? 13.239 -39.551 -9.263 1.00 77.56 65 GLU A C 1
ATOM 522 O O . GLU A 1 65 ? 12.860 -40.696 -9.537 1.00 77.56 65 GLU A O 1
ATOM 527 N N . ARG A 1 66 ? 14.236 -38.952 -9.923 1.00 81.19 66 ARG A N 1
ATOM 528 C CA . ARG A 1 66 ? 14.938 -39.540 -11.077 1.00 81.19 66 ARG A CA 1
ATOM 529 C C . ARG A 1 66 ? 16.008 -40.552 -10.677 1.00 81.19 66 ARG A C 1
ATOM 531 O O . ARG A 1 66 ? 16.487 -41.299 -11.533 1.00 81.19 66 ARG A O 1
ATOM 538 N N . LEU A 1 67 ? 16.377 -40.604 -9.398 1.00 84.44 67 LEU A N 1
ATOM 539 C CA . LEU A 1 67 ? 17.339 -41.576 -8.901 1.00 84.44 67 LEU A CA 1
ATOM 540 C C . LEU A 1 67 ? 16.801 -43.011 -8.966 1.00 84.44 67 LEU A C 1
ATOM 542 O O . LEU A 1 67 ? 15.586 -43.237 -8.850 1.00 84.44 67 LEU A O 1
ATOM 546 N N . PRO A 1 68 ? 17.702 -44.004 -9.102 1.00 86.00 68 PRO A N 1
ATOM 547 C CA . PRO A 1 68 ? 17.322 -45.404 -9.075 1.00 86.00 68 PRO A CA 1
ATOM 548 C C . PRO A 1 68 ? 16.562 -45.747 -7.795 1.00 86.00 68 PRO A C 1
ATOM 550 O O . PRO A 1 68 ? 16.949 -45.363 -6.689 1.00 86.00 68 PRO A O 1
ATOM 553 N N . LEU A 1 69 ? 15.480 -46.502 -7.957 1.00 86.69 69 LEU A N 1
ATOM 554 C CA . LEU A 1 69 ? 14.748 -47.072 -6.837 1.00 86.69 69 LEU A CA 1
ATOM 555 C C . LEU A 1 69 ? 15.632 -48.098 -6.120 1.00 86.69 69 LEU A C 1
ATOM 557 O O . LEU A 1 69 ? 16.188 -48.997 -6.752 1.00 86.69 69 LEU A O 1
ATOM 561 N N . TYR A 1 70 ? 15.716 -47.994 -4.802 1.00 88.56 70 TYR A N 1
ATOM 562 C CA . TYR A 1 70 ? 16.367 -48.964 -3.942 1.00 88.56 70 TYR A CA 1
ATOM 563 C C . TYR A 1 70 ? 15.322 -49.832 -3.241 1.00 88.56 70 TYR A C 1
ATOM 565 O O . TYR A 1 70 ? 14.417 -49.326 -2.576 1.00 88.56 70 TYR A O 1
ATOM 573 N N . LYS A 1 71 ? 15.487 -51.151 -3.376 1.00 90.38 71 LYS A N 1
ATOM 574 C CA . LYS A 1 71 ? 14.715 -52.166 -2.655 1.00 90.38 71 LYS A CA 1
ATOM 575 C C . LYS A 1 71 ? 15.672 -53.052 -1.880 1.00 90.38 71 LYS A C 1
ATOM 577 O O . LYS A 1 71 ? 16.529 -53.695 -2.485 1.00 90.38 71 LYS A O 1
ATOM 582 N N . GLY A 1 72 ? 15.519 -53.094 -0.567 1.00 91.25 72 GLY A N 1
ATOM 583 C CA . GLY A 1 72 ? 16.381 -53.880 0.303 1.00 91.25 72 GLY A CA 1
ATOM 584 C C . GLY A 1 72 ? 16.565 -53.245 1.670 1.00 91.25 72 GLY A C 1
ATOM 585 O O . GLY A 1 72 ? 15.957 -52.230 2.004 1.00 91.25 72 GLY A O 1
ATOM 586 N N . GLU A 1 73 ? 17.436 -53.858 2.460 1.00 93.88 73 GLU A N 1
ATOM 587 C CA . GLU A 1 73 ? 17.705 -53.417 3.824 1.00 93.88 73 GLU A CA 1
ATOM 588 C C . GLU A 1 73 ? 18.542 -52.131 3.813 1.00 93.88 73 GLU A C 1
ATOM 590 O O . GLU A 1 73 ? 19.548 -52.029 3.100 1.00 93.88 73 GLU A O 1
ATOM 595 N N . CYS A 1 74 ? 18.145 -51.146 4.611 1.00 93.50 74 CYS A N 1
ATOM 596 C CA . CYS A 1 74 ? 18.951 -49.972 4.913 1.00 93.50 74 CYS A CA 1
ATOM 597 C C . CYS A 1 74 ? 18.913 -49.653 6.413 1.00 93.50 74 CYS A C 1
ATOM 599 O O . CYS A 1 74 ? 18.047 -50.106 7.163 1.00 93.50 74 CYS A O 1
ATOM 601 N N . TRP A 1 75 ? 19.912 -48.903 6.866 1.00 90.00 75 TRP A N 1
ATOM 602 C CA . TRP A 1 75 ? 20.236 -48.735 8.275 1.00 90.00 75 TRP A CA 1
ATOM 603 C C . TRP A 1 75 ? 20.341 -47.259 8.633 1.00 90.00 75 TRP A C 1
ATOM 605 O O . TRP A 1 75 ? 20.914 -46.460 7.891 1.00 90.00 75 TRP A O 1
ATOM 615 N N . ARG A 1 76 ? 19.819 -46.895 9.802 1.00 88.69 76 ARG A N 1
ATOM 616 C CA . ARG A 1 76 ? 19.958 -45.560 10.394 1.00 88.69 76 ARG A CA 1
ATOM 617 C C . ARG A 1 76 ? 20.300 -45.681 11.872 1.00 88.69 76 ARG A C 1
ATOM 619 O O . ARG A 1 76 ? 19.844 -46.600 12.546 1.00 88.69 76 ARG A O 1
ATOM 626 N N . GLY A 1 77 ? 21.103 -44.754 12.382 1.00 81.69 77 GLY A N 1
ATOM 627 C CA . GLY A 1 77 ? 21.538 -44.750 13.775 1.00 81.69 77 GLY A CA 1
ATOM 628 C C . GLY A 1 77 ? 21.278 -43.415 14.451 1.00 81.69 77 GLY A C 1
ATOM 629 O O . GLY A 1 77 ? 21.293 -42.367 13.811 1.00 81.69 77 GLY A O 1
ATOM 630 N N . THR A 1 78 ? 21.041 -43.460 15.756 1.00 79.88 78 THR A N 1
ATOM 631 C CA . THR A 1 78 ? 21.071 -42.284 16.626 1.00 79.88 78 THR A CA 1
ATOM 632 C C . THR A 1 78 ? 21.736 -42.651 17.943 1.00 79.88 78 THR A C 1
ATOM 634 O O . THR A 1 78 ? 21.514 -43.744 18.465 1.00 79.88 78 THR A O 1
ATOM 637 N N . ASN A 1 79 ? 22.511 -41.728 18.508 1.00 79.75 79 ASN A N 1
ATOM 638 C CA . ASN A 1 79 ? 23.131 -41.872 19.824 1.00 79.75 79 ASN A CA 1
ATOM 639 C C . ASN A 1 79 ? 22.137 -41.725 20.996 1.00 79.75 79 ASN A C 1
ATOM 641 O O . ASN A 1 79 ? 22.532 -41.858 22.154 1.00 79.75 79 ASN A O 1
ATOM 645 N N . ILE A 1 80 ? 20.852 -41.493 20.705 1.00 77.50 80 ILE A N 1
ATOM 646 C CA . ILE A 1 80 ? 19.775 -41.364 21.688 1.00 77.50 80 ILE A CA 1
ATOM 647 C C . ILE A 1 80 ? 19.002 -42.687 21.799 1.00 77.50 80 ILE A C 1
ATOM 649 O O . ILE A 1 80 ? 18.648 -43.325 20.803 1.00 77.50 80 ILE A O 1
ATOM 653 N N . ALA A 1 81 ? 18.688 -43.099 23.028 1.00 79.56 81 ALA A N 1
ATOM 654 C CA . ALA A 1 81 ? 17.856 -44.265 23.313 1.00 79.56 81 ALA A CA 1
ATOM 655 C C . ALA A 1 81 ? 16.364 -43.950 23.081 1.00 79.56 81 ALA A C 1
ATOM 657 O O . ALA A 1 81 ? 15.614 -43.673 24.011 1.00 79.56 81 ALA A O 1
ATOM 658 N N . ILE A 1 82 ? 15.928 -43.963 21.821 1.00 82.50 82 ILE A N 1
ATOM 659 C CA . ILE A 1 82 ? 14.529 -43.739 21.428 1.00 82.50 82 ILE A CA 1
ATOM 660 C C . ILE A 1 82 ? 13.752 -45.036 21.183 1.00 82.50 82 ILE A C 1
ATOM 662 O O . ILE A 1 82 ? 12.564 -44.970 20.888 1.00 82.50 82 ILE A O 1
ATOM 666 N N . GLY A 1 83 ? 14.391 -46.204 21.300 1.00 79.44 83 GLY A N 1
ATOM 667 C CA . GLY A 1 83 ? 13.773 -47.502 21.007 1.00 79.44 83 GLY A CA 1
ATOM 668 C C . GLY A 1 83 ? 12.461 -47.773 21.755 1.00 79.44 83 GLY A C 1
ATOM 669 O O . GLY A 1 83 ? 11.554 -48.371 21.188 1.00 79.44 83 GLY A O 1
ATOM 670 N N . GLU A 1 84 ? 12.306 -47.259 22.979 1.00 82.19 84 GLU A N 1
ATOM 671 C CA . GLU A 1 84 ? 11.070 -47.387 23.774 1.00 82.19 84 GLU A CA 1
ATOM 672 C C . GLU A 1 84 ? 9.863 -46.646 23.171 1.00 82.19 84 GLU A C 1
ATOM 674 O O . GLU A 1 84 ? 8.718 -46.942 23.514 1.00 82.19 84 GLU A O 1
ATOM 679 N N . LYS A 1 85 ? 10.096 -45.701 22.248 1.00 84.88 85 LYS A N 1
ATOM 680 C CA . LYS A 1 85 ? 9.029 -44.995 21.521 1.00 84.88 85 LYS A CA 1
ATOM 681 C C . LYS A 1 85 ? 8.352 -45.871 20.463 1.00 84.88 85 LYS A C 1
ATOM 683 O O . LYS A 1 85 ? 7.312 -45.475 19.941 1.00 84.88 85 LYS A O 1
ATOM 688 N N . PHE A 1 86 ? 8.928 -47.031 20.148 1.00 86.38 86 PHE A N 1
ATOM 689 C CA . PHE A 1 86 ? 8.423 -47.959 19.146 1.00 86.38 86 PHE A CA 1
ATOM 690 C C . PHE A 1 86 ? 7.816 -49.193 19.814 1.00 86.38 86 PHE A C 1
ATOM 692 O O . PHE A 1 86 ? 8.386 -49.766 20.743 1.00 86.38 86 PHE A O 1
ATOM 699 N N . LYS A 1 87 ? 6.660 -49.636 19.315 1.00 88.50 87 LYS A N 1
ATOM 700 C CA . LYS A 1 87 ? 5.995 -50.870 19.752 1.00 88.50 87 LYS A CA 1
ATOM 701 C C . LYS A 1 87 ? 5.794 -51.796 18.560 1.00 88.50 87 LYS A C 1
ATOM 703 O O . LYS A 1 87 ? 5.391 -51.339 17.501 1.00 88.50 87 LYS A O 1
ATOM 708 N N . SER A 1 88 ? 6.056 -53.093 18.718 1.00 89.19 88 SER A N 1
ATOM 709 C CA . SER A 1 88 ? 5.800 -54.068 17.645 1.00 89.19 88 SER A CA 1
ATOM 710 C C . SER A 1 88 ? 4.326 -54.020 17.215 1.00 89.19 88 SER A C 1
ATOM 712 O O . SER A 1 88 ? 3.435 -53.920 18.059 1.00 89.19 88 SER A O 1
ATOM 714 N N . GLY A 1 89 ? 4.085 -54.031 15.904 1.00 82.44 89 GLY A N 1
ATOM 715 C CA . GLY A 1 89 ? 2.770 -53.860 15.283 1.00 82.44 89 GLY A CA 1
ATOM 716 C C . GLY A 1 89 ? 2.320 -52.404 15.107 1.00 82.44 89 GLY A C 1
ATOM 717 O O . GLY A 1 89 ? 1.280 -52.171 14.502 1.00 82.44 89 GLY A O 1
ATOM 718 N N . GLN A 1 90 ? 3.075 -51.421 15.606 1.00 87.44 90 GLN A N 1
ATOM 719 C CA . GLN A 1 90 ? 2.770 -50.003 15.415 1.00 87.44 90 GLN A CA 1
ATOM 720 C C . GLN A 1 90 ? 3.087 -49.560 13.985 1.00 87.44 90 GLN A C 1
ATOM 722 O O . GLN A 1 90 ? 4.182 -49.813 13.487 1.00 87.44 90 GLN A O 1
ATOM 727 N N . THR A 1 91 ? 2.171 -48.817 13.370 1.00 83.44 91 THR A N 1
ATOM 728 C CA . THR A 1 91 ? 2.443 -48.063 12.142 1.00 83.44 91 THR A CA 1
ATOM 729 C C . THR A 1 91 ? 3.000 -46.683 12.490 1.00 83.44 91 THR A C 1
ATOM 731 O O . THR A 1 91 ? 2.469 -45.996 13.365 1.00 83.44 91 THR A O 1
ATOM 734 N N . VAL A 1 92 ? 4.072 -46.273 11.818 1.00 81.12 92 VAL A N 1
ATOM 735 C CA . VAL A 1 92 ? 4.705 -44.959 11.966 1.00 81.12 92 VAL A CA 1
ATOM 736 C C . VAL A 1 92 ? 4.824 -44.285 10.604 1.00 81.12 92 VAL A C 1
ATOM 738 O O . VAL A 1 92 ? 5.286 -44.892 9.641 1.00 81.12 92 VAL A O 1
ATOM 741 N N . THR A 1 93 ? 4.422 -43.018 10.526 1.00 78.56 93 THR A N 1
ATOM 742 C CA . THR A 1 93 ? 4.637 -42.185 9.337 1.00 78.56 93 THR A CA 1
ATOM 743 C C . THR A 1 93 ? 5.913 -41.382 9.521 1.00 78.56 93 THR A C 1
ATOM 745 O O . THR A 1 93 ? 6.064 -40.627 10.485 1.00 78.56 93 THR A O 1
ATOM 748 N N . TRP A 1 94 ? 6.846 -41.552 8.596 1.00 72.69 94 TRP A N 1
ATOM 749 C CA . TRP A 1 94 ? 8.157 -40.935 8.640 1.00 72.69 94 TRP A CA 1
ATOM 750 C C . TRP A 1 94 ? 8.116 -39.563 7.969 1.00 72.69 94 TRP A C 1
ATOM 752 O O . TRP A 1 94 ? 8.151 -39.454 6.752 1.00 72.69 94 TRP A O 1
ATOM 762 N N . GLN A 1 95 ? 7.986 -38.499 8.760 1.00 67.62 95 GLN A N 1
ATOM 763 C CA . GLN A 1 95 ? 7.678 -37.158 8.236 1.00 67.62 95 GLN A CA 1
ATOM 764 C C . GLN A 1 95 ? 8.859 -36.451 7.550 1.00 67.62 95 GLN A C 1
ATOM 766 O O . GLN A 1 95 ? 8.650 -35.606 6.689 1.00 67.62 95 GLN A O 1
ATOM 771 N N . GLY A 1 96 ? 10.102 -36.780 7.914 1.00 69.94 96 GLY A N 1
ATOM 772 C CA . GLY A 1 96 ? 11.301 -36.150 7.348 1.00 69.94 96 GLY A CA 1
ATOM 773 C C . GLY A 1 96 ? 11.970 -36.989 6.261 1.00 69.94 96 GLY A C 1
ATOM 774 O O . GLY A 1 96 ? 11.870 -38.217 6.269 1.00 69.94 96 GLY A O 1
ATOM 775 N N . ILE A 1 97 ? 12.739 -36.332 5.393 1.00 78.88 97 ILE A N 1
ATOM 776 C CA . ILE A 1 97 ? 13.673 -37.000 4.481 1.00 78.88 97 ILE A CA 1
ATOM 777 C C . ILE A 1 97 ? 14.759 -37.670 5.329 1.00 78.88 97 ILE A C 1
ATOM 779 O O . ILE A 1 97 ? 15.352 -37.043 6.209 1.00 78.88 97 ILE A O 1
ATOM 783 N N . SER A 1 98 ? 15.022 -38.956 5.123 1.00 81.12 98 SER A N 1
ATOM 784 C CA . SER A 1 98 ? 15.989 -39.674 5.957 1.00 81.12 98 SER A CA 1
ATOM 785 C C . SER A 1 98 ? 17.086 -40.341 5.154 1.00 81.12 98 SER A C 1
ATOM 787 O O . SER A 1 98 ? 16.843 -41.330 4.474 1.00 81.12 98 SER A O 1
ATOM 789 N N . SER A 1 99 ? 18.314 -39.849 5.338 1.00 84.94 99 SER A N 1
ATOM 790 C CA . SER A 1 99 ? 19.536 -40.567 4.975 1.00 84.94 99 SER A CA 1
ATOM 791 C C . SER A 1 99 ? 19.673 -41.860 5.778 1.00 84.94 99 SER A C 1
ATOM 793 O O . SER A 1 99 ? 19.639 -41.867 7.017 1.00 84.94 99 SER A O 1
ATOM 795 N N . CYS A 1 100 ? 19.815 -42.959 5.053 1.00 88.25 100 CYS A N 1
ATOM 796 C CA . CYS A 1 100 ? 20.098 -44.299 5.539 1.00 88.25 100 CYS A CA 1
ATOM 797 C C . CYS A 1 100 ? 21.321 -44.844 4.795 1.00 88.25 100 CYS A C 1
ATOM 799 O O . CYS A 1 100 ? 21.662 -44.375 3.715 1.00 88.25 100 CYS A O 1
ATOM 801 N N . SER A 1 101 ? 21.980 -45.854 5.351 1.00 86.56 101 SER A N 1
ATOM 802 C CA . SER A 1 101 ? 23.108 -46.533 4.712 1.00 86.56 101 SER A CA 1
ATOM 803 C C . SER A 1 101 ? 22.748 -47.972 4.374 1.00 86.56 101 SER A C 1
ATOM 805 O O . SER A 1 101 ? 22.039 -48.638 5.126 1.00 86.56 101 SER A O 1
ATOM 807 N N . LYS A 1 102 ? 23.299 -48.504 3.283 1.00 90.31 102 LYS A N 1
ATOM 808 C CA . LYS A 1 102 ? 23.273 -49.953 3.006 1.00 90.31 102 LYS A CA 1
ATOM 809 C C . LYS A 1 102 ? 24.209 -50.752 3.929 1.00 90.31 102 LYS A C 1
ATOM 811 O O . LYS A 1 102 ? 24.189 -51.977 3.896 1.00 90.31 102 LYS A O 1
ATOM 816 N N . SER A 1 103 ? 25.060 -50.082 4.712 1.00 85.94 103 SER A N 1
ATOM 817 C CA . SER A 1 103 ? 26.048 -50.697 5.602 1.00 85.94 103 SER A CA 1
ATOM 818 C C . SER A 1 103 ? 25.619 -50.587 7.066 1.00 85.94 103 SER A C 1
ATOM 820 O O . SER A 1 103 ? 25.639 -49.505 7.656 1.00 85.94 103 SER A O 1
ATOM 822 N N . GLN A 1 104 ? 25.261 -51.724 7.669 1.00 88.94 104 GLN A N 1
ATOM 823 C CA . GLN A 1 104 ? 24.981 -51.804 9.104 1.00 88.94 104 GLN A CA 1
ATOM 824 C C . GLN A 1 104 ? 26.208 -51.400 9.928 1.00 88.94 104 GLN A C 1
ATOM 826 O O . GLN A 1 104 ? 26.079 -50.621 10.871 1.00 88.94 104 GLN A O 1
ATOM 831 N N . ASP A 1 105 ? 27.382 -51.920 9.564 1.00 84.12 105 ASP A N 1
ATOM 832 C CA . ASP A 1 105 ? 28.623 -51.724 10.316 1.00 84.12 105 ASP A CA 1
ATOM 833 C C . ASP A 1 105 ? 29.004 -50.244 10.360 1.00 84.12 105 ASP A C 1
ATOM 835 O O . ASP A 1 105 ? 29.279 -49.711 11.432 1.00 84.12 105 ASP A O 1
ATOM 839 N N . PHE A 1 106 ? 28.875 -49.544 9.226 1.00 82.12 106 PHE A N 1
ATOM 840 C CA . PHE A 1 106 ? 29.121 -48.104 9.156 1.00 82.12 106 PHE A CA 1
ATOM 841 C C . PHE A 1 106 ? 28.245 -47.328 10.149 1.00 82.12 106 PHE A C 1
ATOM 843 O O . PHE A 1 106 ? 28.742 -46.491 10.902 1.00 82.12 106 PHE A O 1
ATOM 850 N N . ILE A 1 107 ? 26.944 -47.624 10.192 1.00 83.88 107 ILE A N 1
ATOM 851 C CA . ILE A 1 107 ? 26.002 -46.952 11.095 1.00 83.88 107 ILE A CA 1
ATOM 852 C C . ILE A 1 107 ? 26.280 -47.304 12.558 1.00 83.88 107 ILE A C 1
ATOM 854 O O . ILE A 1 107 ? 26.197 -46.437 13.433 1.00 83.88 107 ILE A O 1
ATOM 858 N N . LEU A 1 108 ? 26.600 -48.567 12.837 1.00 81.06 108 LEU A N 1
ATOM 859 C CA . LEU A 1 108 ? 26.889 -49.035 14.186 1.00 81.06 108 LEU A CA 1
ATOM 860 C C . LEU A 1 108 ? 28.143 -48.353 14.754 1.00 81.06 108 LEU A C 1
ATOM 862 O O . LEU A 1 108 ? 28.123 -47.908 15.901 1.00 81.06 108 LEU A O 1
ATOM 866 N N . GLU A 1 109 ? 29.200 -48.245 13.946 1.00 79.00 109 GLU A N 1
ATOM 867 C CA . GLU A 1 109 ? 30.484 -47.655 14.333 1.00 79.00 109 GLU A CA 1
ATOM 868 C C . GLU A 1 109 ? 30.413 -46.130 14.479 1.00 79.00 109 GLU A C 1
ATOM 870 O O . GLU A 1 109 ? 31.012 -45.582 15.405 1.00 79.00 109 GLU A O 1
ATOM 875 N N . ASN A 1 110 ? 29.649 -45.445 13.617 1.00 74.12 110 ASN A N 1
ATOM 876 C CA . ASN A 1 110 ? 29.717 -43.984 13.503 1.00 74.12 110 ASN A CA 1
ATOM 877 C C . ASN A 1 110 ? 28.503 -43.234 14.082 1.00 74.12 110 ASN A C 1
ATOM 879 O O . ASN A 1 110 ? 28.644 -42.079 14.478 1.00 74.12 110 ASN A O 1
ATOM 883 N N . CYS A 1 111 ? 27.316 -43.850 14.170 1.00 76.88 111 CYS A N 1
ATOM 884 C CA . CYS A 1 111 ? 26.071 -43.103 14.432 1.00 76.88 111 CYS A CA 1
ATOM 885 C C . CYS A 1 111 ? 25.334 -43.492 15.728 1.00 76.88 111 CYS A C 1
ATOM 887 O O . CYS A 1 111 ? 24.573 -42.687 16.266 1.00 76.88 111 CYS A O 1
ATOM 889 N N . VAL A 1 112 ? 25.503 -44.721 16.229 1.00 77.94 112 VAL A N 1
ATOM 890 C CA . VAL A 1 112 ? 24.694 -45.254 17.351 1.00 77.94 112 VAL A CA 1
ATOM 891 C C . VAL A 1 112 ? 25.347 -45.027 18.722 1.00 77.94 112 VAL A C 1
ATOM 893 O O . VAL A 1 112 ? 24.658 -44.907 19.736 1.00 77.94 112 VAL A O 1
ATOM 896 N N . GLY A 1 113 ? 26.676 -44.942 18.790 1.00 78.56 113 GLY A N 1
ATOM 897 C CA . GLY A 1 113 ? 27.393 -44.798 20.060 1.00 78.56 113 GLY A CA 1
ATOM 898 C C . GLY A 1 113 ? 27.153 -45.963 21.039 1.00 78.56 113 GLY A C 1
ATOM 899 O O . GLY A 1 113 ? 26.767 -47.064 20.655 1.00 78.56 113 GLY A O 1
ATOM 900 N N . LYS A 1 114 ? 27.396 -45.735 22.340 1.00 78.75 114 LYS A N 1
ATOM 901 C CA . LYS A 1 114 ? 27.391 -46.806 23.364 1.00 78.75 114 LYS A CA 1
ATOM 902 C C . LYS A 1 114 ? 25.999 -47.251 23.827 1.00 78.75 114 LYS A C 1
ATOM 904 O O . LYS A 1 114 ? 25.875 -48.350 24.362 1.00 78.75 114 LYS A O 1
ATOM 909 N N . SER A 1 115 ? 24.979 -46.403 23.688 1.00 81.25 115 SER A N 1
ATOM 910 C CA . SER A 1 115 ? 23.635 -46.637 24.244 1.00 81.25 115 SER A CA 1
ATOM 911 C C . SER A 1 115 ? 22.493 -46.118 23.363 1.00 81.25 115 SER A C 1
ATOM 913 O O . SER A 1 115 ? 21.430 -45.761 23.867 1.00 81.25 115 SER A O 1
ATOM 915 N N . GLY A 1 116 ? 22.736 -45.986 22.060 1.00 84.56 116 GLY A N 1
ATOM 916 C CA . GLY A 1 116 ? 21.775 -45.420 21.123 1.00 84.56 116 GLY A CA 1
ATOM 917 C C . GLY A 1 116 ? 20.761 -46.419 20.569 1.00 84.56 116 GLY A C 1
ATOM 918 O O . GLY A 1 116 ? 20.590 -47.540 21.057 1.00 84.56 116 GLY A O 1
ATOM 919 N N . THR A 1 117 ? 20.087 -45.999 19.504 1.00 86.31 117 THR A N 1
ATOM 920 C CA . THR A 1 117 ? 19.114 -46.819 18.775 1.00 86.31 117 THR A CA 1
ATOM 921 C C . THR A 1 117 ? 19.620 -47.085 17.363 1.00 86.31 117 THR A C 1
ATOM 923 O O . THR A 1 117 ? 19.917 -46.147 16.621 1.00 86.31 117 THR A O 1
ATOM 926 N N . LEU A 1 118 ? 19.699 -48.363 16.996 1.00 90.81 118 LEU A N 1
ATOM 927 C CA . LEU A 1 118 ? 19.928 -48.819 15.629 1.00 90.81 118 LEU A CA 1
ATOM 928 C C . LEU A 1 118 ? 18.572 -49.116 14.987 1.00 90.81 118 LEU A C 1
ATOM 930 O O . LEU A 1 118 ? 17.758 -49.838 15.559 1.00 90.81 118 LEU A O 1
ATOM 934 N N . ILE A 1 119 ? 18.329 -48.568 13.805 1.00 91.19 119 ILE A N 1
ATOM 935 C CA . ILE A 1 119 ? 17.086 -48.738 13.060 1.00 91.19 119 ILE A CA 1
ATOM 936 C C . ILE A 1 119 ? 17.415 -49.476 11.767 1.00 91.19 119 ILE A C 1
ATOM 938 O O . ILE A 1 119 ? 18.194 -48.981 10.953 1.00 91.19 119 ILE A O 1
ATOM 942 N N . LYS A 1 120 ? 16.823 -50.656 11.600 1.00 94.19 120 LYS A N 1
ATOM 943 C CA . LYS A 1 120 ? 16.813 -51.419 10.353 1.00 94.19 120 LYS A CA 1
ATOM 944 C C . LYS A 1 120 ? 15.506 -51.134 9.628 1.00 94.19 120 LYS A C 1
ATOM 946 O O . LYS A 1 120 ? 14.448 -51.234 10.248 1.00 94.19 120 LYS A O 1
ATOM 951 N N . ILE A 1 121 ? 15.577 -50.802 8.347 1.00 93.56 121 ILE A N 1
ATOM 952 C CA . ILE A 1 121 ? 14.415 -50.530 7.506 1.00 93.56 121 ILE A CA 1
ATOM 953 C C . ILE A 1 121 ? 14.482 -51.447 6.286 1.00 93.56 121 ILE A C 1
ATOM 955 O O . ILE A 1 121 ? 15.435 -51.380 5.511 1.00 93.56 121 ILE A O 1
ATOM 959 N N . ASP A 1 122 ? 13.466 -52.283 6.109 1.00 93.00 122 ASP A N 1
ATOM 960 C CA . ASP A 1 122 ? 13.250 -53.032 4.874 1.00 93.00 122 ASP A CA 1
ATOM 961 C C . ASP A 1 122 ? 12.513 -52.105 3.896 1.00 93.00 122 ASP A C 1
ATOM 963 O O . ASP A 1 122 ? 11.287 -51.967 3.939 1.00 93.00 122 ASP A O 1
ATOM 967 N N . ALA A 1 123 ? 13.291 -51.388 3.081 1.00 89.50 123 ALA A N 1
ATOM 968 C CA . ALA A 1 123 ? 12.808 -50.338 2.194 1.00 89.50 123 ALA A CA 1
ATOM 969 C C . ALA A 1 123 ? 12.383 -50.891 0.828 1.00 89.50 123 ALA A C 1
ATOM 971 O O . ALA A 1 123 ? 13.044 -51.765 0.256 1.00 89.50 123 ALA A O 1
ATOM 972 N N . ILE A 1 124 ? 11.307 -50.334 0.271 1.00 84.62 124 ILE A N 1
ATOM 973 C CA . ILE A 1 124 ? 10.759 -50.707 -1.040 1.00 84.62 124 ILE A CA 1
ATOM 974 C C . ILE A 1 124 ? 10.640 -49.527 -2.015 1.00 84.62 124 ILE A C 1
ATOM 976 O O . ILE A 1 124 ? 10.647 -49.778 -3.224 1.00 84.62 124 ILE A O 1
ATOM 980 N N . ASN A 1 125 ? 10.560 -48.278 -1.528 1.00 81.56 125 ASN A N 1
ATOM 981 C CA . ASN A 1 125 ? 10.458 -47.081 -2.379 1.00 81.56 125 ASN A CA 1
ATOM 982 C C . ASN A 1 125 ? 11.565 -46.041 -2.158 1.00 81.56 125 ASN A C 1
ATOM 984 O O . ASN A 1 125 ? 11.469 -44.910 -2.638 1.00 81.56 125 ASN A O 1
ATOM 988 N N . SER A 1 126 ? 12.631 -46.401 -1.447 1.00 85.50 126 SER A N 1
ATOM 989 C CA . SER A 1 126 ? 13.745 -45.478 -1.211 1.00 85.50 126 SER A CA 1
ATOM 990 C C . SER A 1 126 ? 14.554 -45.193 -2.482 1.00 85.50 126 SER A C 1
ATOM 992 O O . SER A 1 126 ? 14.469 -45.926 -3.468 1.00 85.50 126 SER A O 1
ATOM 994 N N . LYS A 1 127 ? 15.363 -44.131 -2.469 1.00 89.88 127 LYS A N 1
ATOM 995 C CA . LYS A 1 127 ? 16.170 -43.685 -3.618 1.00 89.88 127 LYS A CA 1
ATOM 996 C C . LYS A 1 127 ? 17.664 -43.865 -3.366 1.00 89.88 127 LYS A C 1
ATOM 998 O O . LYS A 1 127 ? 18.157 -43.529 -2.293 1.00 89.88 127 LYS A O 1
ATOM 1003 N N . ASP A 1 128 ? 18.379 -44.420 -4.340 1.00 88.94 128 ASP A N 1
ATOM 1004 C CA . ASP A 1 128 ? 19.816 -44.699 -4.252 1.00 88.94 128 ASP A CA 1
ATOM 1005 C C . ASP A 1 128 ? 20.656 -43.459 -4.596 1.00 88.94 128 ASP A C 1
ATOM 1007 O O . ASP A 1 128 ? 20.613 -42.973 -5.728 1.00 88.94 128 ASP A O 1
ATOM 1011 N N . MET A 1 129 ? 21.449 -42.965 -3.641 1.00 81.62 129 MET A N 1
ATOM 1012 C CA . MET A 1 129 ? 22.230 -41.729 -3.793 1.00 81.62 129 MET A CA 1
ATOM 1013 C C . MET A 1 129 ? 23.637 -41.951 -4.364 1.00 81.62 129 MET A C 1
ATOM 1015 O O . MET A 1 129 ? 24.402 -40.991 -4.461 1.00 81.62 129 MET A O 1
ATOM 1019 N N . LEU A 1 130 ? 24.007 -43.182 -4.750 1.00 68.56 130 LEU A N 1
ATOM 1020 C CA . LEU A 1 130 ? 25.378 -43.562 -5.141 1.00 68.56 130 LEU A CA 1
ATOM 1021 C C . LEU A 1 130 ? 26.037 -42.616 -6.169 1.00 68.56 130 LEU A C 1
ATOM 1023 O O . LEU A 1 130 ? 27.244 -42.406 -6.121 1.00 68.56 130 LEU A O 1
ATOM 1027 N N . ASN A 1 131 ? 25.251 -42.033 -7.079 1.00 67.44 131 ASN A N 1
ATOM 1028 C CA . ASN A 1 131 ? 25.747 -41.169 -8.158 1.00 67.44 131 ASN A CA 1
ATOM 1029 C C . ASN A 1 131 ? 25.788 -39.669 -7.804 1.00 67.44 131 ASN A C 1
ATOM 1031 O O . ASN A 1 131 ? 26.204 -38.857 -8.630 1.00 67.44 131 ASN A O 1
ATOM 1035 N N . ILE A 1 132 ? 25.337 -39.296 -6.605 1.00 69.12 132 ILE A N 1
ATOM 1036 C CA . ILE A 1 132 ? 25.200 -37.901 -6.158 1.00 69.12 132 ILE A CA 1
ATOM 1037 C C . ILE A 1 132 ? 25.977 -37.649 -4.863 1.00 69.12 132 ILE A C 1
ATOM 1039 O O . ILE A 1 132 ? 26.535 -36.563 -4.695 1.00 69.12 132 ILE A O 1
ATOM 1043 N N . THR A 1 133 ? 26.046 -38.640 -3.969 1.00 66.00 133 THR A N 1
ATOM 1044 C CA . THR A 1 133 ? 26.723 -38.503 -2.675 1.00 66.00 133 THR A CA 1
ATOM 1045 C C . THR A 1 133 ? 28.221 -38.231 -2.846 1.00 66.00 133 THR A C 1
ATOM 1047 O O . THR A 1 133 ? 28.884 -38.793 -3.722 1.00 66.00 133 THR A O 1
ATOM 1050 N N . ARG A 1 134 ? 28.772 -37.345 -2.006 1.00 56.31 134 ARG A N 1
ATOM 1051 C CA . ARG A 1 134 ? 30.213 -37.037 -2.005 1.00 56.31 134 ARG A CA 1
ATOM 1052 C C . ARG A 1 134 ? 31.062 -38.146 -1.395 1.00 56.31 134 ARG A C 1
ATOM 1054 O O . ARG A 1 134 ? 32.252 -38.200 -1.697 1.00 56.31 134 ARG A O 1
ATOM 1061 N N . ASP A 1 135 ? 30.466 -39.003 -0.570 1.00 60.12 135 ASP A N 1
ATOM 1062 C CA . ASP A 1 135 ? 31.158 -40.115 0.070 1.00 60.12 135 ASP A CA 1
ATOM 1063 C C . ASP A 1 135 ? 30.484 -41.457 -0.275 1.00 60.12 135 ASP A C 1
ATOM 1065 O O . ASP A 1 135 ? 29.549 -41.907 0.396 1.00 60.12 135 ASP A O 1
ATOM 1069 N N . PRO A 1 136 ? 30.964 -42.137 -1.331 1.00 67.31 136 PRO A N 1
ATOM 1070 C CA . PRO A 1 136 ? 30.438 -43.432 -1.746 1.00 67.31 136 PRO A CA 1
ATOM 1071 C C . PRO A 1 136 ? 30.571 -44.530 -0.678 1.00 67.31 136 PRO A C 1
ATOM 1073 O O . PRO A 1 136 ? 29.874 -45.545 -0.770 1.00 67.31 136 PRO A O 1
ATOM 1076 N N . ILE A 1 137 ? 31.442 -44.357 0.329 1.00 66.75 137 ILE A N 1
ATOM 1077 C CA . ILE A 1 137 ? 31.638 -45.328 1.417 1.00 66.75 137 ILE A CA 1
ATOM 1078 C C . ILE A 1 137 ? 30.380 -45.416 2.285 1.00 66.75 137 ILE A C 1
ATOM 1080 O O . ILE A 1 137 ? 30.027 -46.508 2.736 1.00 66.75 137 ILE A O 1
ATOM 1084 N N . ILE A 1 138 ? 29.647 -44.306 2.432 1.00 69.25 138 ILE A N 1
ATOM 1085 C CA . ILE A 1 138 ? 28.392 -44.241 3.193 1.00 69.25 138 ILE A CA 1
ATOM 1086 C C . ILE A 1 138 ? 27.317 -45.131 2.558 1.00 69.25 138 ILE A C 1
ATOM 1088 O O . ILE A 1 138 ? 26.447 -45.638 3.266 1.00 69.25 138 ILE A O 1
ATOM 1092 N N . ARG A 1 139 ? 27.378 -45.382 1.238 1.00 80.38 139 ARG A N 1
ATOM 1093 C CA . ARG A 1 139 ? 26.362 -46.140 0.478 1.00 80.38 139 ARG A CA 1
ATOM 1094 C C . ARG A 1 139 ? 24.949 -45.644 0.795 1.00 80.38 139 ARG A C 1
ATOM 1096 O O . ARG A 1 139 ? 24.087 -46.419 1.217 1.00 80.38 139 ARG A O 1
ATOM 1103 N N . GLU A 1 140 ? 24.769 -44.338 0.655 1.00 84.12 140 GLU A N 1
ATOM 1104 C CA . GLU A 1 140 ? 23.583 -43.620 1.106 1.00 84.12 140 GLU A CA 1
ATOM 1105 C C . GLU A 1 140 ? 22.331 -43.957 0.280 1.00 84.12 140 GLU A C 1
ATOM 1107 O O . GLU A 1 140 ? 22.369 -44.107 -0.944 1.00 84.12 140 GLU A O 1
ATOM 1112 N N . VAL A 1 141 ? 21.208 -44.068 0.982 1.00 88.12 141 VAL A N 1
ATOM 1113 C CA . VAL A 1 141 ? 19.861 -44.290 0.460 1.00 88.12 141 VAL A CA 1
ATOM 1114 C C . VAL A 1 141 ? 18.922 -43.314 1.164 1.00 88.12 141 VAL A C 1
ATOM 1116 O O . VAL A 1 141 ? 19.004 -43.157 2.381 1.00 88.12 141 VAL A O 1
ATOM 1119 N N . ILE A 1 142 ? 18.021 -42.678 0.419 1.00 85.69 142 ILE A N 1
ATOM 1120 C CA . ILE A 1 142 ? 17.065 -41.707 0.956 1.00 85.69 142 ILE A CA 1
ATOM 1121 C C . ILE A 1 142 ? 15.681 -42.331 1.089 1.00 85.69 142 ILE A C 1
ATOM 1123 O O . ILE A 1 142 ? 15.095 -42.788 0.106 1.00 85.69 142 ILE A O 1
ATOM 1127 N N . LEU A 1 143 ? 15.152 -42.290 2.311 1.00 81.38 143 LEU A N 1
ATOM 1128 C CA . LEU A 1 143 ? 13.745 -42.531 2.606 1.00 81.38 143 LEU A CA 1
ATOM 1129 C C . LEU A 1 143 ? 12.961 -41.221 2.451 1.00 81.38 143 LEU A C 1
ATOM 1131 O O . LEU A 1 143 ? 13.333 -40.196 3.034 1.00 81.38 143 LEU A O 1
ATOM 1135 N N . MET A 1 144 ? 11.875 -41.266 1.683 1.00 77.25 144 MET A N 1
ATOM 1136 C CA . MET A 1 144 ? 11.061 -40.092 1.367 1.00 77.25 144 MET A CA 1
ATOM 1137 C C . MET A 1 144 ? 10.184 -39.663 2.557 1.00 77.25 144 MET A C 1
ATOM 1139 O O . MET A 1 144 ? 9.779 -40.506 3.366 1.00 77.25 144 MET A O 1
ATOM 1143 N N . PRO A 1 145 ? 9.857 -38.366 2.682 1.00 68.94 145 PRO A N 1
ATOM 1144 C CA . PRO A 1 145 ? 8.915 -37.900 3.689 1.00 68.94 145 PRO A CA 1
ATOM 1145 C C . PRO A 1 145 ? 7.521 -38.484 3.418 1.00 68.94 145 PRO A C 1
ATOM 1147 O O . PRO A 1 145 ? 7.140 -38.722 2.275 1.00 68.94 145 PRO A O 1
ATOM 1150 N N . GLY A 1 146 ? 6.766 -38.745 4.481 1.00 66.25 146 GLY A N 1
ATOM 1151 C CA . GLY A 1 146 ? 5.457 -39.396 4.417 1.00 66.25 146 GLY A CA 1
ATOM 1152 C C . GLY A 1 146 ? 5.509 -40.924 4.304 1.00 66.25 146 GLY A C 1
ATOM 1153 O O . GLY A 1 146 ? 4.455 -41.557 4.311 1.00 66.25 146 GLY A O 1
ATOM 1154 N N . THR A 1 147 ? 6.700 -41.537 4.257 1.00 74.56 147 THR A N 1
ATOM 1155 C CA . THR A 1 147 ? 6.817 -42.999 4.151 1.00 74.56 147 THR A CA 1
ATOM 1156 C C . THR A 1 147 ? 6.181 -43.685 5.357 1.00 74.56 147 THR A C 1
ATOM 1158 O O . THR A 1 147 ? 6.486 -43.360 6.507 1.00 74.56 147 THR A O 1
ATOM 1161 N N . THR A 1 148 ? 5.308 -44.655 5.103 1.00 80.81 148 THR A N 1
ATOM 1162 C CA . THR A 1 148 ? 4.629 -45.413 6.155 1.00 80.81 148 THR A CA 1
ATOM 1163 C C . THR A 1 148 ? 5.371 -46.717 6.425 1.00 80.81 148 THR A C 1
ATOM 1165 O O . THR A 1 148 ? 5.641 -47.501 5.516 1.00 80.81 148 THR A O 1
ATOM 1168 N N . LEU A 1 149 ? 5.733 -46.934 7.690 1.00 85.44 149 LEU A N 1
ATOM 1169 C CA . LEU A 1 149 ? 6.503 -48.086 8.145 1.00 85.44 149 LEU A CA 1
ATOM 1170 C C . LEU A 1 149 ? 5.738 -48.826 9.244 1.00 85.44 149 LEU A C 1
ATOM 1172 O O . LEU A 1 149 ? 5.167 -48.202 10.138 1.00 85.44 149 LEU A O 1
ATOM 1176 N N . ILE A 1 150 ? 5.779 -50.155 9.240 1.00 89.12 150 ILE A N 1
ATOM 1177 C CA . ILE A 1 150 ? 5.307 -50.978 10.357 1.00 89.12 150 ILE A CA 1
ATOM 1178 C C . ILE A 1 150 ? 6.505 -51.418 11.187 1.00 89.12 150 ILE A C 1
ATOM 1180 O O . ILE A 1 150 ? 7.464 -51.991 10.673 1.00 89.12 150 ILE A O 1
ATOM 1184 N N . VAL A 1 151 ? 6.425 -51.211 12.498 1.00 91.81 151 VAL A N 1
ATOM 1185 C CA . VAL A 1 151 ? 7.396 -51.729 13.459 1.00 91.81 151 VAL A CA 1
ATOM 1186 C C . VAL A 1 151 ? 7.219 -53.240 13.566 1.00 91.81 151 VAL A C 1
ATOM 1188 O O . VAL A 1 151 ? 6.305 -53.731 14.229 1.00 91.81 151 VAL A O 1
ATOM 1191 N N . LYS A 1 152 ? 8.111 -54.007 12.942 1.00 93.00 152 LYS A N 1
ATOM 1192 C CA . LYS A 1 152 ? 8.093 -55.471 13.027 1.00 93.00 152 LYS A CA 1
ATOM 1193 C C . LYS A 1 152 ? 8.550 -55.925 14.400 1.00 93.00 152 LYS A C 1
ATOM 1195 O O . LYS A 1 152 ? 7.888 -56.738 15.047 1.00 93.00 152 LYS A O 1
ATOM 1200 N N . ARG A 1 153 ? 9.655 -55.362 14.889 1.00 90.69 153 ARG A N 1
ATOM 1201 C CA . ARG A 1 153 ? 10.275 -55.813 16.136 1.00 90.69 153 ARG A CA 1
ATOM 1202 C C . ARG A 1 153 ? 11.080 -54.708 16.803 1.00 90.69 153 ARG A C 1
ATOM 1204 O O . ARG A 1 153 ? 11.738 -53.920 16.138 1.00 90.69 153 ARG A O 1
ATOM 1211 N N . VAL A 1 154 ? 11.079 -54.709 18.134 1.00 88.81 154 VAL A N 1
ATOM 1212 C CA . VAL A 1 154 ? 12.001 -53.917 18.957 1.00 88.81 154 VAL A CA 1
ATOM 1213 C C . VAL A 1 154 ? 12.747 -54.885 19.864 1.00 88.81 154 VAL A C 1
ATOM 1215 O O . VAL A 1 154 ? 12.125 -55.656 20.596 1.00 88.81 154 VAL A O 1
ATOM 1218 N N . LYS A 1 155 ? 14.077 -54.903 19.785 1.00 88.31 155 LYS A N 1
ATOM 1219 C CA . LYS A 1 155 ? 14.933 -55.838 20.521 1.00 88.31 155 LYS A CA 1
ATOM 1220 C C . LYS A 1 155 ? 16.102 -55.095 21.150 1.00 88.31 155 LYS A C 1
ATOM 1222 O O . LYS A 1 155 ? 16.861 -54.425 20.462 1.00 88.31 155 LYS A O 1
ATOM 1227 N N . ARG A 1 156 ? 16.318 -55.281 22.452 1.00 80.31 156 ARG A N 1
ATOM 1228 C CA . ARG A 1 156 ? 17.561 -54.843 23.098 1.00 80.31 156 ARG A CA 1
ATOM 1229 C C . ARG A 1 156 ? 18.685 -55.812 22.726 1.00 80.31 156 ARG A C 1
ATOM 1231 O O . ARG A 1 156 ? 18.558 -57.022 22.932 1.00 80.31 156 ARG A O 1
ATOM 1238 N N . CYS A 1 157 ? 19.759 -55.306 22.131 1.00 66.81 157 CYS A N 1
ATOM 1239 C CA . CYS A 1 157 ? 20.872 -56.137 21.688 1.00 66.81 157 CYS A CA 1
ATOM 1240 C C . CYS A 1 157 ? 21.714 -56.569 22.896 1.00 66.81 157 CYS A C 1
ATOM 1242 O O . CYS A 1 157 ? 22.261 -55.745 23.618 1.00 66.81 157 CYS A O 1
ATOM 1244 N N . VAL A 1 158 ? 21.818 -57.880 23.124 1.00 49.41 158 VAL A N 1
ATOM 1245 C CA . VAL A 1 158 ? 22.465 -58.444 24.325 1.00 49.41 158 VAL A CA 1
ATOM 1246 C C . VAL A 1 158 ? 23.999 -58.406 24.238 1.00 49.41 158 VAL A C 1
ATOM 1248 O O . VAL A 1 158 ? 24.655 -58.327 25.267 1.00 49.41 158 VAL A O 1
ATOM 1251 N N . HIS A 1 159 ? 24.580 -58.400 23.030 1.00 54.66 159 HIS A N 1
ATOM 1252 C CA . HIS A 1 159 ? 26.041 -58.330 22.846 1.00 54.66 159 HIS A CA 1
ATOM 1253 C C . HIS A 1 159 ? 26.622 -56.918 23.058 1.00 54.66 159 HIS A C 1
ATOM 1255 O O . HIS A 1 159 ? 27.738 -56.798 23.544 1.00 54.66 159 HIS A O 1
ATOM 1261 N N . ASN A 1 160 ? 25.838 -55.867 22.789 1.00 57.94 160 ASN A N 1
ATOM 1262 C CA . ASN A 1 160 ? 26.151 -54.471 23.113 1.00 57.94 160 ASN A CA 1
ATOM 1263 C C . ASN A 1 160 ? 25.021 -53.957 24.009 1.00 57.94 160 ASN A C 1
ATOM 1265 O O . ASN A 1 160 ? 24.064 -53.365 23.515 1.00 57.94 160 ASN A O 1
ATOM 1269 N N . THR A 1 161 ? 25.109 -54.259 25.309 1.00 56.94 161 THR A N 1
ATOM 1270 C CA . THR A 1 161 ? 24.023 -54.286 26.319 1.00 56.94 161 THR A CA 1
ATOM 1271 C C . THR A 1 161 ? 23.131 -53.039 26.437 1.00 56.94 161 THR A C 1
ATOM 1273 O O . THR A 1 161 ? 22.089 -53.083 27.102 1.00 56.94 161 THR A O 1
ATOM 1276 N N . ASN A 1 162 ? 23.471 -51.941 25.763 1.00 74.56 162 ASN A N 1
ATOM 1277 C CA . ASN A 1 162 ? 22.733 -50.682 25.796 1.00 74.56 162 ASN A CA 1
ATOM 1278 C C . ASN A 1 162 ? 22.234 -50.185 24.428 1.00 74.56 162 ASN A C 1
ATOM 1280 O O . ASN A 1 162 ? 21.609 -49.131 24.391 1.00 74.56 162 ASN A O 1
ATOM 1284 N N . ILE A 1 163 ? 22.439 -50.921 23.328 1.00 83.69 163 ILE A N 1
ATOM 1285 C CA . ILE A 1 163 ? 21.863 -50.564 22.020 1.00 83.69 163 ILE A CA 1
ATOM 1286 C C . ILE A 1 163 ? 20.494 -51.227 21.850 1.00 83.69 163 ILE A C 1
ATOM 1288 O O . ILE A 1 163 ? 20.332 -52.432 22.074 1.00 83.69 163 ILE A O 1
ATOM 1292 N N . THR A 1 164 ? 19.509 -50.449 21.403 1.00 87.31 164 THR A N 1
ATOM 1293 C CA . THR A 1 164 ? 18.192 -50.973 21.010 1.00 87.31 164 THR A CA 1
ATOM 1294 C C . THR A 1 164 ? 18.091 -51.061 19.493 1.00 87.31 164 THR A C 1
ATOM 1296 O O . THR A 1 164 ? 18.317 -50.068 18.811 1.00 87.31 164 THR A O 1
ATOM 1299 N N . LEU A 1 165 ? 17.748 -52.238 18.969 1.00 89.50 165 LEU A N 1
ATOM 1300 C CA . LEU A 1 165 ? 17.432 -52.460 17.562 1.00 89.50 165 LEU A CA 1
ATOM 1301 C C . LEU A 1 165 ? 15.925 -52.304 17.337 1.00 89.50 165 LEU A C 1
ATOM 1303 O O . LEU A 1 165 ? 15.125 -52.970 17.998 1.00 89.50 165 LEU A O 1
ATOM 1307 N N . VAL A 1 166 ? 15.553 -51.458 16.383 1.00 90.75 166 VAL A N 1
ATOM 1308 C CA . VAL A 1 166 ? 14.185 -51.296 15.881 1.00 90.75 166 VAL A CA 1
ATOM 1309 C C . VAL A 1 166 ? 14.161 -51.767 14.430 1.00 90.75 166 VAL A C 1
ATOM 1311 O O . VAL A 1 166 ? 14.910 -51.252 13.608 1.00 90.75 166 VAL A O 1
ATOM 1314 N N . GLU A 1 167 ? 13.321 -52.749 14.121 1.00 93.69 167 GLU A N 1
ATOM 1315 C CA . GLU A 1 167 ? 13.124 -53.274 12.768 1.00 93.69 167 GLU A CA 1
ATOM 1316 C C . GLU A 1 167 ? 11.801 -52.757 12.214 1.00 93.69 167 GLU A C 1
ATOM 1318 O O . GLU A 1 167 ? 10.736 -52.987 12.800 1.00 93.69 167 GLU A O 1
ATOM 1323 N N . LEU A 1 168 ? 11.892 -52.048 11.096 1.00 90.69 168 LEU A N 1
ATOM 1324 C CA . LEU A 1 168 ? 10.798 -51.405 10.387 1.00 90.69 168 LEU A CA 1
ATOM 1325 C C . LEU A 1 168 ? 10.673 -52.017 8.992 1.00 90.69 168 LEU A C 1
ATOM 1327 O O . LEU A 1 168 ? 11.678 -52.305 8.349 1.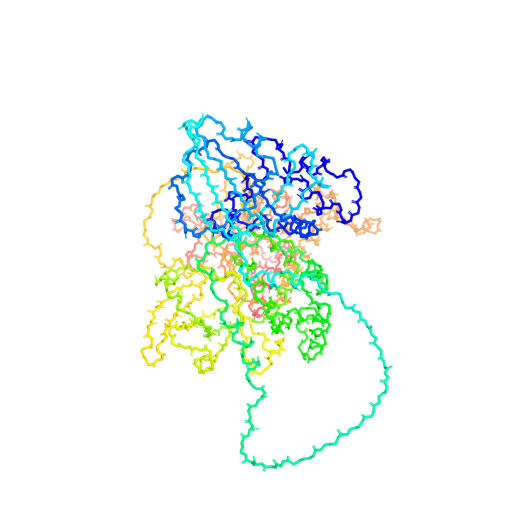00 90.69 168 LEU A O 1
ATOM 1331 N N . GLU A 1 169 ? 9.449 -52.169 8.510 1.00 91.81 169 GLU A N 1
ATOM 1332 C CA . GLU A 1 169 ? 9.166 -52.586 7.135 1.00 91.81 169 GLU A CA 1
ATOM 1333 C C . GLU A 1 169 ? 8.293 -51.532 6.475 1.00 91.81 169 GLU A C 1
ATOM 1335 O O . GLU A 1 169 ? 7.274 -51.127 7.044 1.00 91.81 169 GLU A O 1
ATOM 1340 N N . GLU A 1 170 ? 8.697 -51.075 5.297 1.00 85.50 170 GLU A N 1
ATOM 1341 C CA . GLU A 1 170 ? 7.914 -50.125 4.521 1.00 85.50 170 GLU A CA 1
ATOM 1342 C C . GLU A 1 170 ? 6.677 -50.798 3.918 1.00 85.50 170 GLU A C 1
ATOM 1344 O O . GLU A 1 170 ? 6.746 -51.878 3.329 1.00 85.50 170 GLU A O 1
ATOM 1349 N N . THR A 1 171 ? 5.515 -50.166 4.086 1.00 78.06 171 THR A N 1
ATOM 1350 C CA . THR A 1 171 ? 4.242 -50.706 3.606 1.00 78.06 171 THR A CA 1
ATOM 1351 C C . THR A 1 171 ? 3.923 -50.220 2.202 1.00 78.06 171 THR A C 1
ATOM 1353 O O . THR A 1 171 ? 4.005 -49.027 1.921 1.00 78.06 171 THR A O 1
ATOM 1356 N N . VAL A 1 172 ? 3.459 -51.129 1.339 1.00 61.06 172 VAL A N 1
ATOM 1357 C CA . VAL A 1 172 ? 2.868 -50.779 0.040 1.00 61.06 172 VAL A CA 1
ATOM 1358 C C . VAL A 1 172 ? 1.441 -50.275 0.275 1.00 61.06 172 VAL A C 1
ATOM 1360 O O . VAL A 1 172 ? 0.487 -51.043 0.163 1.00 61.06 172 VAL A O 1
ATOM 1363 N N . ASP A 1 173 ? 1.274 -49.007 0.636 1.00 43.25 173 ASP A N 1
ATOM 1364 C CA . ASP A 1 173 ? -0.050 -48.386 0.591 1.00 43.25 173 ASP A CA 1
ATOM 1365 C C . ASP A 1 173 ? -0.324 -47.874 -0.832 1.00 43.25 173 ASP A C 1
ATOM 1367 O O . ASP A 1 173 ? 0.536 -47.266 -1.473 1.00 43.25 173 ASP A O 1
ATOM 1371 N N . LYS A 1 174 ? -1.527 -48.151 -1.355 1.00 37.00 174 LYS A N 1
ATOM 1372 C CA . LYS A 1 174 ? -1.971 -47.855 -2.739 1.00 37.00 174 LYS A CA 1
ATOM 1373 C C . LYS A 1 174 ? -2.092 -46.355 -3.068 1.00 37.00 174 LYS A C 1
ATOM 1375 O O . LYS A 1 174 ? -2.694 -45.991 -4.071 1.00 37.00 174 LYS A O 1
ATOM 1380 N N . THR A 1 175 ? -1.546 -45.485 -2.233 1.00 37.47 175 THR A N 1
ATOM 1381 C CA . THR A 1 175 ? -1.617 -44.024 -2.342 1.00 37.47 175 THR A CA 1
ATOM 1382 C C . THR A 1 175 ? -0.361 -43.405 -2.961 1.00 37.47 175 THR A C 1
ATOM 1384 O O . THR A 1 175 ? -0.334 -42.204 -3.210 1.00 37.47 175 THR A O 1
ATOM 1387 N N . HIS A 1 176 ? 0.663 -44.207 -3.279 1.00 36.59 176 HIS A N 1
ATOM 1388 C CA . HIS A 1 176 ? 1.902 -43.720 -3.900 1.00 36.59 176 HIS A CA 1
ATOM 1389 C C . HIS A 1 176 ? 1.850 -43.524 -5.431 1.00 36.59 176 HIS A C 1
ATOM 1391 O O . HIS A 1 176 ? 2.788 -42.953 -5.984 1.00 36.59 176 HIS A O 1
ATOM 1397 N N . ASP A 1 177 ? 0.769 -43.919 -6.118 1.00 32.69 177 ASP A N 1
ATOM 1398 C CA . ASP A 1 177 ? 0.643 -43.768 -7.583 1.00 32.69 177 ASP A CA 1
ATOM 1399 C C . ASP A 1 177 ? 0.133 -42.384 -8.043 1.00 32.69 177 ASP A C 1
ATOM 1401 O O . ASP A 1 177 ? 0.301 -42.033 -9.209 1.00 32.69 177 ASP A O 1
ATOM 1405 N N . GLU A 1 178 ? -0.443 -41.558 -7.163 1.00 32.53 178 GLU A N 1
ATOM 1406 C CA . GLU A 1 178 ? -1.044 -40.274 -7.577 1.00 32.53 178 GLU A CA 1
ATOM 1407 C C . GLU A 1 178 ? -0.035 -39.118 -7.636 1.00 32.53 178 GLU A C 1
ATOM 1409 O O . GLU A 1 178 ? -0.166 -38.223 -8.468 1.00 32.53 178 GLU A O 1
ATOM 1414 N N . VAL A 1 179 ? 1.023 -39.157 -6.822 1.00 31.42 179 VAL A N 1
ATOM 1415 C CA . VAL A 1 179 ? 2.034 -38.084 -6.790 1.00 31.42 179 VAL A CA 1
ATOM 1416 C C . VAL A 1 179 ? 3.051 -38.234 -7.931 1.00 31.42 179 VAL A C 1
ATOM 1418 O O . VAL A 1 179 ? 3.437 -37.240 -8.539 1.00 31.42 179 VAL A O 1
ATOM 1421 N N . ALA A 1 180 ? 3.410 -39.466 -8.313 1.00 31.80 180 ALA A N 1
ATOM 1422 C CA . ALA A 1 180 ? 4.364 -39.726 -9.397 1.00 31.80 180 ALA A CA 1
ATOM 1423 C C . ALA A 1 180 ? 3.754 -39.597 -10.812 1.00 31.80 180 ALA A C 1
ATOM 1425 O O . ALA A 1 180 ? 4.474 -39.336 -11.777 1.00 31.80 180 ALA A O 1
ATOM 1426 N N . GLN A 1 181 ? 2.431 -39.757 -10.967 1.00 29.52 181 GLN A N 1
ATOM 1427 C CA . GLN A 1 181 ? 1.762 -39.665 -12.276 1.00 29.52 181 GLN A CA 1
ATOM 1428 C C . GLN A 1 181 ? 1.483 -38.227 -12.739 1.00 29.52 181 GLN A C 1
ATOM 1430 O O . GLN A 1 181 ? 1.310 -38.004 -13.937 1.00 29.52 181 GLN A O 1
ATOM 1435 N N . LEU A 1 182 ? 1.502 -37.241 -11.837 1.00 32.28 182 LEU A N 1
ATOM 1436 C CA . LEU A 1 182 ? 1.304 -35.828 -12.185 1.00 32.28 182 LEU A CA 1
ATOM 1437 C C . LEU A 1 182 ? 2.538 -35.176 -12.840 1.00 32.28 182 LEU A C 1
ATOM 1439 O O . LEU A 1 182 ? 2.395 -34.151 -13.501 1.00 32.28 182 LEU A O 1
ATOM 1443 N N . ALA A 1 183 ? 3.726 -35.778 -12.711 1.00 28.84 183 ALA A N 1
ATOM 1444 C CA . ALA A 1 183 ? 4.987 -35.207 -13.196 1.00 28.84 183 ALA A CA 1
ATOM 1445 C C . ALA A 1 183 ? 5.512 -35.814 -14.518 1.00 28.84 183 ALA A C 1
ATOM 1447 O O . ALA A 1 183 ? 6.470 -35.296 -15.090 1.00 28.84 183 ALA A O 1
ATOM 1448 N N . ALA A 1 184 ? 4.912 -36.893 -15.041 1.00 26.36 184 ALA A N 1
ATOM 1449 C CA . ALA A 1 184 ? 5.487 -37.648 -16.160 1.00 26.36 184 ALA A CA 1
ATOM 1450 C C . ALA A 1 184 ? 4.469 -38.030 -17.251 1.00 26.36 184 ALA A C 1
ATOM 1452 O O . ALA A 1 184 ? 4.074 -39.190 -17.355 1.00 26.36 184 ALA A O 1
ATOM 1453 N N . LYS A 1 185 ? 4.104 -37.093 -18.142 1.00 24.33 185 LYS A N 1
ATOM 1454 C CA . LYS A 1 185 ? 3.873 -37.418 -19.568 1.00 24.33 185 LYS A CA 1
ATOM 1455 C C . LYS A 1 185 ? 3.897 -36.171 -20.477 1.00 24.33 185 LYS A C 1
ATOM 1457 O O . LYS A 1 185 ? 3.158 -35.227 -20.213 1.00 24.33 185 LYS A O 1
ATOM 1462 N N . PRO A 1 186 ? 4.694 -36.167 -21.567 1.00 28.39 186 PRO A N 1
ATOM 1463 C CA . PRO A 1 186 ? 4.759 -35.064 -22.525 1.00 28.39 186 PRO A CA 1
ATOM 1464 C C . PRO A 1 186 ? 3.650 -35.139 -23.587 1.00 28.39 186 PRO A C 1
ATOM 1466 O O . PRO A 1 186 ? 3.268 -36.226 -24.027 1.00 28.39 186 PRO A O 1
ATOM 1469 N N . GLN A 1 187 ? 3.181 -33.975 -24.055 1.00 27.44 187 GLN A N 1
ATOM 1470 C CA . GLN A 1 187 ? 2.364 -33.868 -25.267 1.00 27.44 187 GLN A CA 1
ATOM 1471 C C . GLN A 1 187 ? 3.201 -34.260 -26.493 1.00 27.44 187 GLN A C 1
ATOM 1473 O O . GLN A 1 187 ? 4.172 -33.585 -26.829 1.00 27.44 187 GLN A O 1
ATOM 1478 N N . ALA A 1 188 ? 2.793 -35.315 -27.198 1.00 24.41 188 ALA A N 1
ATOM 1479 C CA . ALA A 1 188 ? 3.217 -35.565 -28.569 1.00 24.41 188 ALA A CA 1
ATOM 1480 C C . ALA A 1 188 ? 1.990 -35.782 -29.461 1.00 24.41 188 ALA A C 1
ATOM 1482 O O . ALA A 1 188 ? 1.059 -36.514 -29.127 1.00 24.41 188 ALA A O 1
ATOM 1483 N N . SER A 1 189 ? 2.018 -35.075 -30.584 1.00 31.50 189 SER A N 1
ATOM 1484 C CA . SER A 1 189 ? 1.065 -35.042 -31.687 1.00 31.50 189 SER A CA 1
ATOM 1485 C C . SER A 1 189 ? 0.977 -36.363 -32.464 1.00 31.50 189 SER A C 1
ATOM 1487 O O . SER A 1 189 ? 1.861 -37.212 -32.348 1.00 31.50 189 SER A O 1
ATOM 1489 N N . SER A 1 190 ? -0.020 -36.431 -33.367 1.00 22.36 190 SER A N 1
ATOM 1490 C CA . SER A 1 190 ? -0.100 -37.203 -34.641 1.00 22.36 190 SER A CA 1
ATOM 1491 C C . SER A 1 190 ? -1.285 -38.199 -34.701 1.00 22.36 190 SER A C 1
ATOM 1493 O O . SER A 1 190 ? -1.855 -38.525 -33.667 1.00 22.36 190 SER A O 1
ATOM 1495 N N . PRO A 1 191 ? -1.636 -38.775 -35.871 1.00 25.19 191 PRO A N 1
ATOM 1496 C CA . PRO A 1 191 ? -2.160 -38.139 -37.082 1.00 25.19 191 PRO A CA 1
ATOM 1497 C C . PRO A 1 191 ? -3.444 -38.841 -37.607 1.00 25.19 191 PRO A C 1
ATOM 1499 O O . PRO A 1 191 ? -3.935 -39.825 -37.061 1.00 25.19 191 PRO A O 1
ATOM 1502 N N . ILE A 1 192 ? -3.967 -38.317 -38.716 1.00 26.39 192 ILE A N 1
ATOM 1503 C CA . ILE A 1 192 ? -5.080 -38.821 -39.540 1.00 26.39 192 ILE A CA 1
ATOM 1504 C C . ILE A 1 192 ? -4.833 -40.269 -40.026 1.00 26.39 192 ILE A C 1
ATOM 1506 O O . ILE A 1 192 ? -3.794 -40.507 -40.638 1.00 26.39 192 ILE A O 1
ATOM 1510 N N . ASN A 1 193 ? -5.802 -41.191 -39.867 1.00 21.34 193 ASN A N 1
ATOM 1511 C CA . ASN A 1 193 ? -6.342 -42.003 -40.979 1.00 21.34 193 ASN A CA 1
ATOM 1512 C C . ASN A 1 193 ? -7.516 -42.947 -40.635 1.00 21.34 193 ASN A C 1
ATOM 1514 O O . ASN A 1 193 ? -7.675 -43.442 -39.526 1.00 21.34 193 ASN A O 1
ATOM 1518 N N . HIS A 1 194 ? -8.313 -43.155 -41.686 1.00 23.12 194 HIS A N 1
ATOM 1519 C CA . HIS A 1 194 ? -9.550 -43.915 -41.886 1.00 23.12 194 HIS A CA 1
ATOM 1520 C C . HIS A 1 194 ? -9.623 -45.356 -41.332 1.00 23.12 194 HIS A C 1
ATOM 1522 O O . HIS A 1 194 ? -8.687 -46.124 -41.515 1.00 23.12 194 HIS A O 1
ATOM 1528 N N . HIS A 1 195 ? -10.797 -45.784 -40.828 1.00 22.50 195 HIS A N 1
ATOM 1529 C CA . HIS A 1 195 ? -11.756 -46.659 -41.547 1.00 22.50 195 HIS A CA 1
ATOM 1530 C C . HIS A 1 195 ? -12.893 -47.243 -40.661 1.00 22.50 195 HIS A C 1
ATOM 1532 O O . HIS A 1 195 ? -12.678 -47.706 -39.549 1.00 22.50 195 HIS A O 1
ATOM 1538 N N . SER A 1 196 ? -14.090 -47.270 -41.273 1.00 21.42 196 SER A N 1
ATOM 1539 C CA . SER A 1 196 ? -15.182 -48.277 -41.224 1.00 21.42 196 SER A CA 1
ATOM 1540 C C . SER A 1 196 ? -16.021 -48.558 -39.957 1.00 21.42 196 SER A C 1
ATOM 1542 O O . SER A 1 196 ? -15.648 -49.322 -39.078 1.00 21.42 196 SER A O 1
ATOM 1544 N N . ALA A 1 197 ? -17.248 -48.021 -40.010 1.00 22.52 197 ALA A N 1
ATOM 1545 C CA . ALA A 1 197 ? -18.584 -48.616 -39.809 1.00 22.52 197 ALA A CA 1
ATOM 1546 C C . ALA A 1 197 ? -18.783 -50.032 -39.203 1.00 22.52 197 ALA A C 1
ATOM 1548 O O . ALA A 1 197 ? -18.301 -51.023 -39.740 1.00 22.52 197 ALA A O 1
ATOM 1549 N N . SER A 1 198 ? -19.697 -50.126 -38.220 1.00 22.05 198 SER A N 1
ATOM 1550 C CA . SER A 1 198 ? -20.886 -51.027 -38.165 1.00 22.05 198 SER A CA 1
ATOM 1551 C C . SER A 1 198 ? -21.622 -50.810 -36.819 1.00 22.05 198 SER A C 1
ATOM 1553 O O . SER A 1 198 ? -21.025 -50.895 -35.757 1.00 22.05 198 SER A O 1
ATOM 1555 N N . SER A 1 199 ? -22.803 -50.184 -36.786 1.00 21.73 199 SER A N 1
ATOM 1556 C CA . SER A 1 199 ? -24.163 -50.759 -36.849 1.00 21.73 199 SER A CA 1
ATOM 1557 C C . SER A 1 199 ? -24.540 -51.771 -35.751 1.00 21.73 199 SER A C 1
ATOM 1559 O O . SER A 1 199 ? -24.227 -52.951 -35.862 1.00 21.73 199 SER A O 1
ATOM 1561 N N . SER A 1 200 ? -25.376 -51.357 -34.793 1.00 23.22 200 SER A N 1
ATOM 1562 C CA . SER A 1 200 ? -26.655 -52.031 -34.483 1.00 23.22 200 SER A CA 1
ATOM 1563 C C . SER A 1 200 ? -27.508 -51.188 -33.523 1.00 23.22 200 SER A C 1
ATOM 1565 O O . SER A 1 200 ? -27.003 -50.405 -32.727 1.00 23.22 200 SER A O 1
ATOM 1567 N N . LYS A 1 201 ? -28.823 -51.270 -33.740 1.00 20.97 201 LYS A N 1
ATOM 1568 C CA . LYS A 1 201 ? -29.900 -50.382 -33.277 1.00 20.97 201 LYS A CA 1
ATOM 1569 C C . LYS A 1 201 ? -30.641 -50.957 -32.055 1.00 20.97 201 LYS A C 1
ATOM 1571 O O . LYS A 1 201 ? -30.505 -52.137 -31.758 1.00 20.97 201 LYS A O 1
ATOM 1576 N N . THR A 1 202 ? -31.590 -50.143 -31.567 1.00 22.00 202 THR A N 1
ATOM 1577 C CA . THR A 1 202 ? -32.822 -50.441 -30.786 1.00 22.00 202 THR A CA 1
ATOM 1578 C C . THR A 1 202 ? -32.649 -50.486 -29.259 1.00 22.00 202 THR A C 1
ATOM 1580 O O . THR A 1 202 ? -31.692 -51.072 -28.785 1.00 22.00 202 THR A O 1
ATOM 1583 N N . ASN A 1 203 ? -33.501 -49.889 -28.412 1.00 23.06 203 ASN A N 1
ATOM 1584 C CA . ASN A 1 203 ? -34.834 -49.291 -28.583 1.00 23.06 203 ASN A CA 1
ATOM 1585 C C . ASN A 1 203 ? -35.150 -48.270 -27.463 1.00 23.06 203 ASN A C 1
ATOM 1587 O O . ASN A 1 203 ? -34.581 -48.329 -26.378 1.00 23.06 203 ASN A O 1
ATOM 1591 N N . HIS A 1 204 ? -36.092 -47.373 -27.766 1.00 23.98 204 HIS A N 1
ATOM 1592 C CA . HIS A 1 204 ? -36.617 -46.276 -26.946 1.00 23.98 204 HIS A CA 1
ATOM 1593 C C . HIS A 1 204 ? -37.349 -46.689 -25.657 1.00 23.98 204 HIS A C 1
ATOM 1595 O O . HIS A 1 204 ? -38.098 -47.664 -25.639 1.00 23.98 204 HIS A O 1
ATOM 1601 N N . GLY A 1 205 ? -37.236 -45.823 -24.646 1.00 23.00 205 GLY A N 1
ATOM 1602 C CA . GLY A 1 205 ? -38.167 -45.665 -23.529 1.00 23.00 205 GLY A CA 1
ATOM 1603 C C . GLY A 1 205 ? -37.988 -44.269 -22.926 1.00 23.00 205 GLY A C 1
ATOM 1604 O O . GLY A 1 205 ? -36.996 -44.016 -22.250 1.00 23.00 205 GLY A O 1
ATOM 1605 N N . ASP A 1 206 ? -38.907 -43.356 -23.241 1.00 23.33 206 ASP A N 1
ATOM 1606 C CA . ASP A 1 206 ? -38.918 -41.966 -22.777 1.00 23.33 206 ASP A CA 1
ATOM 1607 C C . ASP A 1 206 ? -39.090 -41.865 -21.259 1.00 23.33 206 ASP A C 1
ATOM 1609 O O . ASP A 1 206 ? -40.037 -42.423 -20.705 1.00 23.33 206 ASP A O 1
ATOM 1613 N N . SER A 1 207 ? -38.229 -41.079 -20.603 1.00 22.89 207 SER A N 1
ATOM 1614 C CA . SER A 1 207 ? -38.518 -40.340 -19.364 1.00 22.89 207 SER A CA 1
ATOM 1615 C C . SER A 1 207 ? -37.420 -39.299 -19.104 1.00 22.89 207 SER A C 1
ATOM 1617 O O . SER A 1 207 ? -36.297 -39.645 -18.764 1.00 22.89 207 SER A O 1
ATOM 1619 N N . GLN A 1 208 ? -37.782 -38.024 -19.282 1.00 27.22 208 GLN A N 1
ATOM 1620 C CA . GLN A 1 208 ? -37.227 -36.820 -18.640 1.00 27.22 208 GLN A CA 1
ATOM 1621 C C . GLN A 1 208 ? -35.701 -36.727 -18.432 1.00 27.22 208 GLN A C 1
ATOM 1623 O O . GLN A 1 208 ? -35.172 -37.230 -17.451 1.00 27.22 208 GLN A O 1
ATOM 1628 N N . THR A 1 209 ? -35.013 -35.913 -19.241 1.00 22.55 209 THR A N 1
ATOM 1629 C CA . THR A 1 209 ? -33.767 -35.231 -18.824 1.00 22.55 209 THR A CA 1
ATOM 1630 C C . THR A 1 209 ? -33.562 -33.927 -19.606 1.00 22.55 209 THR A C 1
ATOM 1632 O O . THR A 1 209 ? -32.864 -33.865 -20.611 1.00 22.55 209 THR A O 1
ATOM 1635 N N . THR A 1 210 ? -34.130 -32.832 -19.105 1.00 28.11 210 THR A N 1
ATOM 1636 C CA . THR A 1 210 ? -33.560 -31.486 -19.286 1.00 28.11 210 THR A CA 1
ATOM 1637 C C . THR A 1 210 ? -32.930 -31.069 -17.964 1.00 28.11 210 THR A C 1
ATOM 1639 O O . THR A 1 210 ? -33.580 -30.375 -17.191 1.00 28.11 210 THR A O 1
ATOM 1642 N N . ALA A 1 211 ? -31.712 -31.539 -17.665 1.00 26.83 211 ALA A N 1
ATOM 1643 C CA . ALA A 1 211 ? -30.844 -30.981 -16.613 1.00 26.83 211 ALA A CA 1
ATOM 1644 C C . ALA A 1 211 ? -29.482 -31.706 -16.536 1.00 26.83 211 ALA A C 1
ATOM 1646 O O . ALA A 1 211 ? -29.166 -32.297 -15.514 1.00 26.83 211 ALA A O 1
ATOM 1647 N N . HIS A 1 212 ? -28.639 -31.654 -17.571 1.00 25.00 212 HIS A N 1
ATOM 1648 C CA . HIS A 1 212 ? -27.226 -32.059 -17.428 1.00 25.00 212 HIS A CA 1
ATOM 1649 C C . HIS A 1 212 ? -26.264 -31.096 -18.134 1.00 25.00 212 HIS A C 1
ATOM 1651 O O . HIS A 1 212 ? -25.370 -31.497 -18.865 1.00 25.00 212 HIS A O 1
ATOM 1657 N N . ALA A 1 213 ? -26.454 -29.797 -17.883 1.00 26.20 213 ALA A N 1
ATOM 1658 C CA . ALA A 1 213 ? -25.460 -28.762 -18.188 1.00 26.20 213 ALA A CA 1
ATOM 1659 C C . ALA A 1 213 ? -25.135 -27.846 -16.985 1.00 26.20 213 ALA A C 1
ATOM 1661 O O . ALA A 1 213 ? -24.368 -26.908 -17.133 1.00 26.20 213 ALA A O 1
ATOM 1662 N N . ASN A 1 214 ? -25.691 -28.101 -15.789 1.00 26.95 214 ASN A N 1
ATOM 1663 C CA . ASN A 1 214 ? -25.655 -27.139 -14.672 1.00 26.95 214 ASN A CA 1
ATOM 1664 C C . ASN A 1 214 ? -24.938 -27.612 -13.393 1.00 26.95 214 ASN A C 1
ATOM 1666 O O . ASN A 1 214 ? -24.890 -26.842 -12.436 1.00 26.95 214 ASN A O 1
ATOM 1670 N N . SER A 1 215 ? -24.403 -28.836 -13.316 1.00 27.95 215 SER A N 1
ATOM 1671 C CA . SER A 1 215 ? -23.677 -29.280 -12.110 1.00 27.95 215 SER A CA 1
ATOM 1672 C C . SER A 1 215 ? -22.232 -28.779 -12.091 1.00 27.95 215 SER A C 1
ATOM 1674 O O . SER A 1 215 ? -21.821 -28.190 -11.097 1.00 27.95 215 SER A O 1
ATOM 1676 N N . ASP A 1 216 ? -21.498 -28.903 -13.199 1.00 28.45 216 ASP A N 1
ATOM 1677 C CA . ASP A 1 216 ? -20.055 -28.602 -13.219 1.00 28.45 216 ASP A CA 1
ATOM 1678 C C . ASP A 1 216 ? -19.762 -27.095 -13.201 1.00 28.45 216 ASP A C 1
ATOM 1680 O O . ASP A 1 216 ? -18.838 -26.649 -12.525 1.00 28.45 216 ASP A O 1
ATOM 1684 N N . GLN A 1 217 ? -20.620 -26.277 -13.825 1.00 31.03 217 GLN A N 1
ATOM 1685 C CA . GLN A 1 217 ? -20.545 -24.814 -13.704 1.00 31.03 217 GLN A CA 1
ATOM 1686 C C . GLN A 1 217 ? -20.872 -24.316 -12.290 1.00 31.03 217 GLN A C 1
ATOM 1688 O O . GLN A 1 217 ? -20.331 -23.294 -11.863 1.00 31.03 217 GLN A O 1
ATOM 1693 N N . ARG A 1 218 ? -21.742 -25.022 -11.548 1.00 29.28 218 ARG A N 1
ATOM 1694 C CA . ARG A 1 218 ? -22.089 -24.640 -10.173 1.00 29.28 218 ARG A CA 1
ATOM 1695 C C . ARG A 1 218 ? -20.910 -24.842 -9.238 1.00 29.28 218 ARG A C 1
ATOM 1697 O O . ARG A 1 218 ? -20.602 -23.899 -8.524 1.00 29.28 218 ARG A O 1
ATOM 1704 N N . TYR A 1 219 ? -20.230 -25.993 -9.284 1.00 29.73 219 TYR A N 1
ATOM 1705 C CA . TYR A 1 219 ? -19.088 -26.297 -8.405 1.00 29.73 219 TYR A CA 1
ATOM 1706 C C . TYR A 1 219 ? -17.959 -25.257 -8.510 1.00 29.73 219 TYR A C 1
ATOM 1708 O O . TYR A 1 219 ? -17.448 -24.804 -7.487 1.00 29.73 219 TYR A O 1
ATOM 1716 N N . GLY A 1 220 ? -17.638 -24.783 -9.717 1.00 32.44 220 GLY A N 1
ATOM 1717 C CA . GLY A 1 220 ? -16.637 -23.726 -9.908 1.00 32.44 220 GLY A CA 1
ATOM 1718 C C . GLY A 1 220 ? -17.082 -22.333 -9.434 1.00 32.44 220 GLY A C 1
ATOM 1719 O O . GLY A 1 220 ? -16.251 -21.529 -9.007 1.00 32.44 220 GLY A O 1
ATOM 1720 N N . LEU A 1 221 ? -18.390 -22.039 -9.466 1.00 36.38 221 LEU A N 1
ATOM 1721 C CA . LEU A 1 221 ? -18.963 -20.783 -8.960 1.00 36.38 221 LEU A CA 1
ATOM 1722 C C . LEU A 1 221 ? -18.907 -20.707 -7.429 1.00 36.38 221 LEU A C 1
ATOM 1724 O O . LEU A 1 221 ? -18.797 -19.617 -6.878 1.00 36.38 221 LEU A O 1
ATOM 1728 N N . ILE A 1 222 ? -18.946 -21.857 -6.751 1.00 40.75 222 ILE A N 1
ATOM 1729 C CA . ILE A 1 222 ? -18.918 -21.949 -5.286 1.00 40.75 222 ILE A CA 1
ATOM 1730 C C . ILE A 1 222 ? -17.565 -21.503 -4.734 1.00 40.75 222 ILE A C 1
ATOM 1732 O O . ILE A 1 222 ? -17.507 -20.676 -3.828 1.00 40.75 222 ILE A O 1
ATOM 1736 N N . HIS A 1 223 ? -16.468 -21.999 -5.312 1.00 45.06 223 HIS A N 1
ATOM 1737 C CA . HIS A 1 223 ? -15.141 -21.858 -4.712 1.00 45.06 223 HIS A CA 1
ATOM 1738 C C . HIS A 1 223 ? -14.641 -20.413 -4.606 1.00 45.06 223 HIS A C 1
ATOM 1740 O O . HIS A 1 223 ? -13.986 -20.074 -3.620 1.00 45.06 223 HIS A O 1
ATOM 1746 N N . ARG A 1 224 ? -14.988 -19.541 -5.565 1.00 48.62 224 ARG A N 1
ATOM 1747 C CA . ARG A 1 224 ? -14.609 -18.114 -5.527 1.00 48.62 224 ARG A CA 1
ATOM 1748 C C . ARG A 1 224 ? -15.296 -17.337 -4.401 1.00 48.62 224 ARG A C 1
ATOM 1750 O O . ARG A 1 224 ? -14.749 -16.346 -3.929 1.00 48.62 224 ARG A O 1
ATOM 1757 N N . PHE A 1 225 ? -16.478 -17.793 -3.982 1.00 46.66 225 PHE A N 1
ATOM 1758 C CA . PHE A 1 225 ? -17.266 -17.159 -2.929 1.00 46.66 225 PHE A CA 1
ATOM 1759 C C . PHE A 1 225 ? -17.012 -17.770 -1.538 1.00 46.66 225 PHE A C 1
ATOM 1761 O O . PHE A 1 225 ? -17.485 -17.235 -0.544 1.00 46.66 225 PHE A O 1
ATOM 1768 N N . THR A 1 226 ? -16.251 -18.868 -1.445 1.00 47.09 226 THR A N 1
ATOM 1769 C CA . THR A 1 226 ? -16.013 -19.602 -0.184 1.00 47.09 226 THR A CA 1
ATOM 1770 C C . THR A 1 226 ? -14.583 -19.507 0.346 1.00 47.09 226 THR A C 1
ATOM 1772 O O . THR A 1 226 ? -14.290 -20.031 1.416 1.00 47.09 226 THR A O 1
ATOM 1775 N N . ASP A 1 227 ? -13.677 -18.871 -0.396 1.00 51.03 227 ASP A N 1
ATOM 1776 C CA . ASP A 1 227 ? -12.247 -18.783 -0.087 1.00 51.03 227 ASP A CA 1
ATOM 1777 C C . ASP A 1 227 ? -11.955 -17.715 0.985 1.00 51.03 227 ASP A C 1
ATOM 1779 O O . ASP A 1 227 ? -11.586 -16.588 0.659 1.00 51.03 227 ASP A O 1
ATOM 1783 N N . VAL A 1 228 ? -12.188 -18.043 2.263 1.00 47.28 228 VAL A N 1
ATOM 1784 C CA . VAL A 1 228 ? -12.125 -17.088 3.397 1.00 47.28 228 VAL A CA 1
ATOM 1785 C C . VAL A 1 228 ? -11.331 -17.615 4.612 1.00 47.28 228 VAL A C 1
ATOM 1787 O O . VAL A 1 228 ? -11.063 -16.886 5.573 1.00 47.28 228 VAL A O 1
ATOM 1790 N N . ASP A 1 229 ? -10.912 -18.879 4.589 1.00 46.25 229 ASP A N 1
ATOM 1791 C CA . ASP A 1 229 ? -10.147 -19.484 5.682 1.00 46.25 229 ASP A CA 1
ATOM 1792 C C . ASP A 1 229 ? -8.746 -18.843 5.778 1.00 46.25 229 ASP A C 1
ATOM 1794 O O . ASP A 1 229 ? -7.870 -19.094 4.954 1.00 46.25 229 ASP A O 1
ATOM 1798 N N . GLY A 1 230 ? -8.532 -17.981 6.783 1.00 48.66 230 GLY A N 1
ATOM 1799 C CA . GLY A 1 230 ? -7.234 -17.345 7.068 1.00 48.66 230 GLY A CA 1
ATOM 1800 C C . GLY A 1 230 ? -7.256 -15.834 7.336 1.00 48.66 230 GLY A C 1
ATOM 1801 O O . GLY A 1 230 ? -6.269 -15.305 7.840 1.00 48.66 230 GLY A O 1
ATOM 1802 N N . GLU A 1 231 ? -8.372 -15.139 7.091 1.00 49.59 231 GLU A N 1
ATOM 1803 C CA . GLU A 1 231 ? -8.458 -13.662 7.179 1.00 49.59 231 GLU A CA 1
ATOM 1804 C C . GLU A 1 231 ? -8.353 -13.087 8.610 1.00 49.59 231 GLU A C 1
ATOM 1806 O O . GLU A 1 231 ? -8.209 -11.885 8.816 1.00 49.59 231 GLU A O 1
ATOM 1811 N N . SER A 1 232 ? -8.396 -13.932 9.644 1.00 45.06 232 SER A N 1
ATOM 1812 C CA . SER A 1 232 ? -8.238 -13.511 11.043 1.00 45.06 232 SER A CA 1
ATOM 1813 C C . SER A 1 232 ? -6.779 -13.442 11.519 1.00 45.06 232 SER A C 1
ATOM 1815 O O . SER A 1 232 ? -6.552 -13.151 12.701 1.00 45.06 232 SER A O 1
ATOM 1817 N N . ARG A 1 233 ? -5.805 -13.752 10.646 1.00 54.75 233 ARG A N 1
ATOM 1818 C CA . ARG A 1 233 ? -4.363 -13.777 10.947 1.00 54.75 233 ARG A CA 1
ATOM 1819 C C . ARG A 1 233 ? -3.750 -12.373 10.884 1.00 54.75 233 ARG A C 1
ATOM 1821 O O . ARG A 1 233 ? -4.096 -11.554 10.034 1.00 54.75 233 ARG A O 1
ATOM 1828 N N . ALA A 1 234 ? -2.825 -12.082 11.796 1.00 48.72 234 ALA A N 1
ATOM 1829 C CA . ALA A 1 234 ? -2.163 -10.782 11.892 1.00 48.72 234 ALA A CA 1
ATOM 1830 C C . ALA A 1 234 ? -0.968 -10.695 10.923 1.00 48.72 234 ALA A C 1
ATOM 1832 O O . ALA A 1 234 ? 0.185 -10.756 11.342 1.00 48.72 234 ALA A O 1
ATOM 1833 N N . LEU A 1 235 ? -1.245 -10.566 9.623 1.00 51.34 235 LEU A N 1
ATOM 1834 C CA . LEU A 1 235 ? -0.208 -10.436 8.594 1.00 51.34 235 LEU A CA 1
ATOM 1835 C C . LEU A 1 235 ? 0.319 -8.997 8.498 1.00 51.34 235 LEU A C 1
ATOM 1837 O O . LEU A 1 235 ? -0.388 -8.028 8.786 1.00 51.34 235 LEU A O 1
ATOM 1841 N N . LYS A 1 236 ? 1.581 -8.849 8.080 1.00 50.47 236 LYS A N 1
ATOM 1842 C CA . LYS A 1 236 ? 2.168 -7.538 7.768 1.00 50.47 236 LYS A CA 1
ATOM 1843 C C . LYS A 1 236 ? 1.704 -7.070 6.380 1.00 50.47 236 LYS A C 1
ATOM 1845 O O . LYS A 1 236 ? 1.564 -7.909 5.491 1.00 50.47 236 LYS A O 1
ATOM 1850 N N . PRO A 1 237 ? 1.546 -5.752 6.144 1.00 47.41 237 PRO A N 1
ATOM 1851 C CA . PRO A 1 237 ? 1.264 -5.228 4.810 1.00 47.41 237 PRO A CA 1
ATOM 1852 C C . PRO A 1 237 ? 2.331 -5.636 3.793 1.00 47.41 237 PRO A C 1
ATOM 1854 O O . PRO A 1 237 ? 3.526 -5.587 4.092 1.00 47.41 237 PRO A O 1
ATOM 1857 N N . ILE A 1 238 ? 1.907 -6.003 2.584 1.00 52.78 238 ILE A N 1
ATOM 1858 C CA . ILE A 1 238 ? 2.810 -6.304 1.468 1.00 52.78 238 ILE A CA 1
ATOM 1859 C C . ILE A 1 238 ? 3.354 -4.985 0.915 1.00 52.78 238 ILE A C 1
ATOM 1861 O O . ILE A 1 238 ? 2.589 -4.126 0.473 1.00 52.78 238 ILE A O 1
ATOM 1865 N N . GLN A 1 239 ? 4.674 -4.803 0.961 1.00 50.12 239 GLN A N 1
ATOM 1866 C CA . GLN A 1 239 ? 5.340 -3.557 0.566 1.00 50.12 239 GLN A CA 1
ATOM 1867 C C . GLN A 1 239 ? 6.162 -3.723 -0.720 1.00 50.12 239 GLN A C 1
ATOM 1869 O O . GLN A 1 239 ? 6.704 -4.793 -0.984 1.00 50.12 239 GLN A O 1
ATOM 1874 N N . GLY A 1 240 ? 6.285 -2.635 -1.489 1.00 51.06 240 GLY A N 1
ATOM 1875 C CA . GLY A 1 240 ? 7.213 -2.505 -2.621 1.00 51.06 240 GLY A CA 1
ATOM 1876 C C . GLY A 1 240 ? 6.645 -2.764 -4.024 1.00 51.06 240 GLY A C 1
ATOM 1877 O O . GLY A 1 240 ? 7.364 -2.533 -4.988 1.00 51.06 240 GLY A O 1
ATOM 1878 N N . TYR A 1 241 ? 5.384 -3.199 -4.167 1.00 49.31 241 TYR A N 1
ATOM 1879 C CA . TYR A 1 241 ? 4.773 -3.571 -5.468 1.00 49.31 241 TYR A CA 1
ATOM 1880 C C . TYR A 1 241 ? 4.260 -2.403 -6.298 1.00 49.31 241 TYR A C 1
ATOM 1882 O O . TYR A 1 241 ? 3.818 -2.575 -7.426 1.00 49.31 241 TYR A O 1
ATOM 1890 N N . ARG A 1 242 ? 4.326 -1.188 -5.757 1.00 49.97 242 ARG A N 1
ATOM 1891 C CA . ARG A 1 242 ? 3.860 0.025 -6.429 1.00 49.97 242 ARG A CA 1
ATOM 1892 C C . ARG A 1 242 ? 5.006 0.662 -7.204 1.00 49.97 242 ARG A C 1
ATOM 1894 O O . ARG A 1 242 ? 5.559 1.662 -6.757 1.00 49.97 242 ARG A O 1
ATOM 1901 N N . ASN A 1 243 ? 5.349 0.087 -8.353 1.00 50.53 243 ASN A N 1
ATOM 1902 C CA . ASN A 1 243 ? 6.429 0.585 -9.199 1.00 50.53 243 ASN A CA 1
ATOM 1903 C C . ASN A 1 243 ? 5.959 1.354 -10.442 1.00 50.53 243 ASN A C 1
ATOM 1905 O O . ASN A 1 243 ? 6.787 1.610 -11.293 1.00 50.53 243 ASN A O 1
ATOM 1909 N N . SER A 1 244 ? 4.707 1.811 -10.552 1.00 48.91 244 SER A N 1
ATOM 1910 C CA . SER A 1 244 ? 4.216 2.658 -11.666 1.00 48.91 244 SER A CA 1
ATOM 1911 C C . SER A 1 244 ? 4.728 2.240 -13.059 1.00 48.91 244 SER A C 1
ATOM 1913 O O . SER A 1 244 ? 5.092 3.094 -13.872 1.00 48.91 244 SER A O 1
ATOM 1915 N N . ARG A 1 245 ? 4.805 0.933 -13.336 1.00 56.91 245 ARG A N 1
ATOM 1916 C CA . ARG A 1 245 ? 5.218 0.423 -14.651 1.00 56.91 245 ARG A CA 1
ATOM 1917 C C . ARG A 1 245 ? 3.976 0.065 -15.460 1.00 56.91 245 ARG A C 1
ATOM 1919 O O . ARG A 1 245 ? 3.104 -0.654 -14.987 1.00 56.91 245 ARG A O 1
ATOM 1926 N N . ASN A 1 246 ? 3.914 0.529 -16.707 1.00 66.62 246 ASN A N 1
ATOM 1927 C CA . ASN A 1 246 ? 2.942 0.023 -17.678 1.00 66.62 246 ASN A CA 1
ATOM 1928 C C . ASN A 1 246 ? 3.405 -1.365 -18.141 1.00 66.62 246 ASN A C 1
ATOM 1930 O O . ASN A 1 246 ? 4.119 -1.473 -19.134 1.00 66.62 246 ASN A O 1
ATOM 1934 N N . ILE A 1 247 ? 3.054 -2.396 -17.377 1.00 78.81 247 ILE A N 1
ATOM 1935 C CA . ILE A 1 247 ? 3.344 -3.800 -17.688 1.00 78.81 247 ILE A CA 1
ATOM 1936 C C . ILE A 1 247 ? 2.150 -4.455 -18.381 1.00 78.81 247 ILE A C 1
ATOM 1938 O O . ILE A 1 247 ? 0.994 -4.180 -18.058 1.00 78.81 247 ILE A O 1
ATOM 1942 N N . THR A 1 248 ? 2.434 -5.336 -19.332 1.00 89.50 248 THR A N 1
ATOM 1943 C CA . THR A 1 248 ? 1.416 -6.178 -19.978 1.00 89.50 248 THR A CA 1
ATOM 1944 C C . THR A 1 248 ? 1.023 -7.357 -19.085 1.00 89.50 248 THR A C 1
ATOM 1946 O O . THR A 1 248 ? 1.766 -7.729 -18.175 1.00 89.50 248 THR A O 1
ATOM 1949 N N . LEU A 1 249 ? -0.125 -7.991 -19.343 1.00 87.44 249 LEU A N 1
ATOM 1950 C CA . LEU A 1 249 ? -0.562 -9.175 -18.593 1.00 87.44 249 LEU A CA 1
ATOM 1951 C C . LEU A 1 249 ? 0.430 -10.349 -18.735 1.00 87.44 249 LEU A C 1
ATOM 1953 O O . LEU A 1 249 ? 0.686 -11.065 -17.771 1.00 87.44 249 LEU A O 1
ATOM 1957 N N . GLU A 1 250 ? 1.050 -10.513 -19.906 1.00 91.62 250 GLU A N 1
ATOM 1958 C CA . GLU A 1 250 ? 2.076 -11.528 -20.179 1.00 91.62 250 GLU A CA 1
ATOM 1959 C C . GLU A 1 250 ? 3.376 -11.284 -19.406 1.00 91.62 250 GLU A C 1
ATOM 1961 O O . GLU A 1 250 ? 4.053 -12.240 -19.016 1.00 91.62 250 GLU A O 1
ATOM 1966 N N . GLU A 1 251 ? 3.763 -10.021 -19.223 1.00 87.50 251 GLU A N 1
ATOM 1967 C CA . GLU A 1 251 ? 4.916 -9.635 -18.403 1.00 87.50 251 GLU A CA 1
ATOM 1968 C C . GLU A 1 251 ? 4.596 -9.769 -16.917 1.00 87.50 251 GLU A C 1
ATOM 1970 O O . GLU A 1 251 ? 5.419 -10.278 -16.154 1.00 87.50 251 GLU A O 1
ATOM 1975 N N . ALA A 1 252 ? 3.384 -9.375 -16.520 1.00 84.75 252 ALA A N 1
ATOM 1976 C CA . ALA A 1 252 ? 2.909 -9.464 -15.149 1.00 84.75 252 ALA A CA 1
ATOM 1977 C C . ALA A 1 252 ? 2.879 -10.909 -14.636 1.00 84.75 252 ALA A C 1
ATOM 1979 O O . ALA A 1 252 ? 3.184 -11.164 -13.474 1.00 84.75 252 ALA A O 1
ATOM 1980 N N . LEU A 1 253 ? 2.568 -11.848 -15.529 1.00 84.88 253 LEU A N 1
ATOM 1981 C CA . LEU A 1 253 ? 2.477 -13.279 -15.249 1.00 84.88 253 LEU A CA 1
ATOM 1982 C C . LEU A 1 253 ? 3.694 -14.080 -15.702 1.00 84.88 253 LEU A C 1
ATOM 1984 O O . LEU A 1 253 ? 3.706 -15.302 -15.563 1.00 84.88 253 LEU A O 1
ATOM 1988 N N . LYS A 1 254 ? 4.738 -13.420 -16.217 1.00 86.12 254 LYS A N 1
ATOM 1989 C CA . LYS A 1 254 ? 5.972 -14.089 -16.644 1.00 86.12 254 LYS A CA 1
ATOM 1990 C C . LYS A 1 254 ? 6.550 -15.023 -15.568 1.00 86.12 254 LYS A C 1
ATOM 1992 O O . LYS A 1 254 ? 6.890 -16.142 -15.940 1.00 86.12 254 LYS A O 1
ATOM 1997 N N . PRO A 1 255 ? 6.604 -14.645 -14.273 1.00 80.38 255 PRO A N 1
ATOM 1998 C CA . PRO A 1 255 ? 7.104 -15.536 -13.225 1.00 80.38 255 PRO A CA 1
ATOM 1999 C C . PRO A 1 255 ? 6.261 -16.802 -13.006 1.00 80.38 255 PRO A C 1
ATOM 2001 O O . PRO A 1 255 ? 6.743 -17.751 -12.405 1.00 80.38 255 PRO A O 1
ATOM 2004 N N . MET A 1 256 ? 5.002 -16.822 -13.458 1.00 73.38 256 MET A N 1
ATOM 2005 C CA . MET A 1 256 ? 4.058 -17.920 -13.217 1.00 73.38 256 MET A CA 1
ATOM 2006 C C . MET A 1 256 ? 3.861 -18.841 -14.424 1.00 73.38 256 MET A C 1
ATOM 2008 O O . MET A 1 256 ? 3.090 -19.794 -14.320 1.00 73.38 256 MET A O 1
ATOM 2012 N N . ARG A 1 257 ? 4.510 -18.573 -15.569 1.00 75.00 257 ARG A N 1
ATOM 2013 C CA . ARG A 1 257 ? 4.289 -19.355 -16.803 1.00 75.00 257 ARG A CA 1
ATOM 2014 C C . ARG A 1 257 ? 4.582 -20.837 -16.624 1.00 75.00 257 ARG A C 1
ATOM 2016 O O . ARG A 1 257 ? 3.823 -21.653 -17.130 1.00 75.00 257 ARG A O 1
ATOM 2023 N N . ASP A 1 258 ? 5.618 -21.161 -15.861 1.00 67.62 258 ASP A N 1
ATOM 2024 C CA . ASP A 1 258 ? 6.012 -22.550 -15.612 1.00 67.62 258 ASP A CA 1
ATOM 2025 C C . ASP A 1 258 ? 5.174 -23.194 -14.492 1.00 67.62 258 ASP A C 1
ATOM 2027 O O . ASP A 1 258 ? 5.033 -24.413 -14.434 1.00 67.62 258 ASP A O 1
ATOM 2031 N N . ALA A 1 259 ? 4.555 -22.375 -13.632 1.00 62.62 259 ALA A N 1
ATOM 2032 C CA . ALA A 1 259 ? 3.738 -22.816 -12.500 1.00 62.62 259 ALA A CA 1
ATOM 2033 C C . ALA A 1 259 ? 2.256 -23.047 -12.856 1.00 62.62 259 ALA A C 1
ATOM 2035 O O . ALA A 1 259 ? 1.566 -23.789 -12.154 1.00 62.62 259 ALA A O 1
ATOM 2036 N N . ILE A 1 260 ? 1.746 -22.411 -13.918 1.00 66.25 260 ILE A N 1
ATOM 2037 C CA . ILE A 1 260 ? 0.349 -22.528 -14.358 1.00 66.25 260 ILE A CA 1
ATOM 2038 C C . ILE A 1 260 ? 0.311 -23.137 -15.769 1.00 66.25 260 ILE A C 1
ATOM 2040 O O . ILE A 1 260 ? 0.580 -22.440 -16.752 1.00 66.25 260 ILE A O 1
ATOM 2044 N N . PRO A 1 261 ? -0.073 -24.420 -15.912 1.00 71.56 261 PRO A N 1
ATOM 2045 C CA . PRO A 1 261 ? -0.223 -25.048 -17.219 1.00 71.56 261 PRO A CA 1
ATOM 2046 C C . PRO A 1 261 ? -1.190 -24.263 -18.111 1.00 71.56 261 PRO A C 1
ATOM 2048 O O . PRO A 1 261 ? -2.264 -23.858 -17.669 1.00 71.56 261 PRO A O 1
ATOM 2051 N N . HIS A 1 262 ? -0.826 -24.080 -19.382 1.00 78.81 262 HIS A N 1
ATOM 2052 C CA . HIS A 1 262 ? -1.637 -23.366 -20.380 1.00 78.81 262 HIS A CA 1
ATOM 2053 C C . HIS A 1 262 ? -1.923 -21.884 -20.058 1.00 78.81 262 HIS A C 1
ATOM 2055 O O . HIS A 1 262 ? -2.850 -21.303 -20.628 1.00 78.81 262 HIS A O 1
ATOM 2061 N N . LEU A 1 263 ? -1.118 -21.237 -19.202 1.00 78.94 263 LEU A N 1
ATOM 2062 C CA . LEU A 1 263 ? -1.300 -19.829 -18.824 1.00 78.94 263 LEU A CA 1
ATOM 2063 C C . LEU A 1 263 ? -1.418 -18.883 -20.025 1.00 78.94 263 LEU A C 1
ATOM 2065 O O . LEU A 1 263 ? -2.287 -18.013 -20.041 1.00 78.94 263 LEU A O 1
ATOM 2069 N N . ASP A 1 264 ? -0.605 -19.090 -21.060 1.00 84.88 264 ASP A N 1
ATOM 2070 C CA . ASP A 1 264 ? -0.639 -18.269 -22.274 1.00 84.88 264 ASP A CA 1
ATOM 2071 C C . ASP A 1 264 ? -1.988 -18.348 -23.009 1.00 84.88 264 ASP A C 1
ATOM 2073 O O . ASP A 1 264 ? -2.424 -17.369 -23.619 1.00 84.88 264 ASP A O 1
ATOM 2077 N N . ASP A 1 265 ? -2.682 -19.486 -22.952 1.00 84.50 265 ASP A N 1
ATOM 2078 C CA . ASP A 1 265 ? -3.996 -19.637 -23.578 1.00 84.50 265 ASP A CA 1
ATOM 2079 C C . ASP A 1 265 ? -5.091 -18.955 -22.753 1.00 84.50 265 ASP A C 1
ATOM 2081 O O . ASP A 1 265 ? -5.966 -18.299 -23.329 1.00 84.50 265 ASP A O 1
ATOM 2085 N N . TYR A 1 266 ? -4.989 -18.991 -21.421 1.00 82.56 266 TYR A N 1
ATOM 2086 C CA . TYR A 1 266 ? -5.873 -18.227 -20.537 1.00 82.56 266 TYR A CA 1
ATOM 2087 C C . TYR A 1 266 ? -5.673 -16.715 -20.688 1.00 82.56 266 TYR A C 1
ATOM 2089 O O . TYR A 1 266 ? -6.654 -15.976 -20.767 1.00 82.56 266 TYR A O 1
ATOM 2097 N N . ILE A 1 267 ? -4.429 -16.244 -20.833 1.00 87.75 267 ILE A N 1
ATOM 2098 C CA . ILE A 1 267 ? -4.129 -14.830 -21.109 1.00 87.75 267 ILE A CA 1
ATOM 2099 C C . ILE A 1 267 ? -4.754 -14.395 -22.442 1.00 87.75 267 ILE A C 1
ATOM 2101 O O . ILE A 1 267 ? -5.444 -13.372 -22.505 1.00 87.75 267 ILE A O 1
ATOM 2105 N N . LYS A 1 268 ? -4.586 -15.191 -23.510 1.00 87.88 268 LYS A N 1
ATOM 2106 C CA . LYS A 1 268 ? -5.224 -14.918 -24.813 1.00 87.88 268 LYS A CA 1
ATOM 2107 C C . LYS A 1 268 ? -6.747 -14.885 -24.696 1.00 87.88 268 LYS A C 1
ATOM 2109 O O . LYS A 1 268 ? -7.388 -14.030 -25.311 1.00 87.88 268 LYS A O 1
ATOM 2114 N N . GLN A 1 269 ? -7.335 -15.813 -23.941 1.00 86.00 269 GLN A N 1
ATOM 2115 C CA . GLN A 1 269 ? -8.778 -15.864 -23.724 1.00 86.00 269 GLN A CA 1
ATOM 2116 C C . GLN A 1 269 ? -9.274 -14.621 -22.982 1.00 86.00 269 GLN A C 1
ATOM 2118 O O . GLN A 1 269 ? -10.245 -14.010 -23.435 1.00 86.00 269 GLN A O 1
ATOM 2123 N N . ALA A 1 270 ? -8.597 -14.213 -21.909 1.00 86.38 270 ALA A N 1
ATOM 2124 C CA . ALA A 1 270 ? -8.946 -13.026 -21.138 1.00 86.38 270 ALA A CA 1
ATOM 2125 C C . ALA A 1 270 ? -8.919 -11.761 -22.010 1.00 86.38 270 ALA A C 1
ATOM 2127 O O . ALA A 1 270 ? -9.928 -11.065 -22.123 1.00 86.38 270 ALA A O 1
ATOM 2128 N N . LYS A 1 271 ? -7.827 -11.534 -22.753 1.00 87.88 271 LYS A N 1
ATOM 2129 C CA . LYS A 1 271 ? -7.682 -10.368 -23.645 1.00 87.88 271 LYS A CA 1
ATOM 2130 C C . LYS A 1 271 ? -8.750 -10.282 -24.734 1.00 87.88 271 LYS A C 1
ATOM 2132 O O . LYS A 1 271 ? -9.213 -9.190 -25.064 1.00 87.88 271 LYS A O 1
ATOM 2137 N N . ARG A 1 272 ? -9.183 -11.420 -25.289 1.00 85.19 272 ARG A N 1
ATOM 2138 C CA . ARG A 1 272 ? -10.264 -11.450 -26.293 1.00 85.19 272 ARG A CA 1
ATOM 2139 C C . ARG A 1 272 ? -11.593 -10.942 -25.733 1.00 85.19 272 ARG A C 1
ATOM 2141 O O . ARG A 1 272 ? -12.321 -10.265 -26.453 1.00 85.19 272 ARG A O 1
ATOM 2148 N N . HIS A 1 273 ? -11.898 -11.238 -24.471 1.00 77.81 273 HIS A N 1
ATOM 2149 C CA . HIS A 1 273 ? -13.149 -10.820 -23.832 1.00 77.81 273 HIS A CA 1
ATOM 2150 C C . HIS A 1 273 ? -13.095 -9.385 -23.286 1.00 77.81 273 HIS A C 1
ATOM 2152 O O . HIS A 1 273 ? -14.140 -8.735 -23.185 1.00 77.81 273 HIS A O 1
ATOM 2158 N N . SER A 1 274 ? -11.895 -8.863 -23.023 1.00 72.75 274 SER A N 1
ATOM 2159 C CA . SER A 1 274 ? -11.653 -7.463 -22.646 1.00 72.75 274 SER A CA 1
ATOM 2160 C C . SER A 1 274 ? -11.975 -6.467 -23.762 1.00 72.75 274 SER A C 1
ATOM 2162 O O . SER A 1 274 ? -12.508 -5.394 -23.490 1.00 72.75 274 SER A O 1
ATOM 2164 N N . ASN A 1 275 ? -11.774 -6.856 -25.027 1.00 56.69 275 ASN A N 1
ATOM 2165 C CA . ASN A 1 275 ? -12.127 -6.042 -26.202 1.00 56.69 275 ASN A CA 1
ATOM 2166 C C . ASN A 1 275 ? -13.641 -5.813 -26.386 1.00 56.69 275 ASN A C 1
ATOM 2168 O O . ASN A 1 275 ? -14.041 -5.020 -27.233 1.00 56.69 275 ASN A O 1
ATOM 2172 N N . ILE A 1 276 ? -14.489 -6.518 -25.630 1.00 53.56 276 ILE A N 1
ATOM 2173 C CA . ILE A 1 276 ? -15.954 -6.463 -25.763 1.00 53.56 276 ILE A CA 1
ATOM 2174 C C . ILE A 1 276 ? -16.565 -5.441 -24.783 1.00 53.56 276 ILE A C 1
ATOM 2176 O O . ILE A 1 276 ? -17.736 -5.089 -24.917 1.00 53.56 276 ILE A O 1
ATOM 2180 N N . SER A 1 277 ? -15.815 -4.951 -23.786 1.00 53.22 277 SER A N 1
ATOM 2181 C CA . SER A 1 277 ? -16.350 -3.973 -22.830 1.00 53.22 277 SER A CA 1
ATOM 2182 C C . SER A 1 277 ? -16.382 -2.573 -23.461 1.00 53.22 277 SER A C 1
ATOM 2184 O O . SER A 1 277 ? -15.357 -2.019 -23.838 1.00 53.22 277 SER A O 1
ATOM 2186 N N . SER A 1 278 ? -17.570 -1.981 -23.595 1.00 45.78 278 SER A N 1
ATOM 2187 C CA . SER A 1 278 ? -17.806 -0.651 -24.192 1.00 45.78 278 SER A CA 1
ATOM 2188 C C . SER A 1 278 ? -17.360 0.524 -23.301 1.00 45.78 278 SER A C 1
ATOM 2190 O O . SER A 1 278 ? -17.750 1.669 -23.523 1.00 45.78 278 SER A O 1
ATOM 2192 N N . SER A 1 279 ? -16.591 0.231 -22.253 1.00 54.16 279 SER A N 1
ATOM 2193 C CA . SER A 1 279 ? -16.152 1.143 -21.206 1.00 54.16 279 SER A CA 1
ATOM 2194 C C . SER A 1 279 ? -14.657 1.399 -21.389 1.00 54.16 279 SER A C 1
ATOM 2196 O O . SER A 1 279 ? -13.833 0.558 -21.045 1.00 54.16 279 SER A O 1
ATOM 2198 N N . ASN A 1 280 ? -14.292 2.571 -21.915 1.00 57.41 280 ASN A N 1
ATOM 2199 C CA . ASN A 1 280 ? -12.895 2.989 -22.127 1.00 57.41 280 ASN A CA 1
ATOM 2200 C C . ASN A 1 280 ? -12.115 3.255 -20.811 1.00 57.41 280 ASN A C 1
ATOM 2202 O O . ASN A 1 280 ? -11.128 3.987 -20.816 1.00 57.41 280 ASN A O 1
ATOM 2206 N N . THR A 1 281 ? -12.567 2.731 -19.666 1.00 72.44 281 THR A N 1
ATOM 2207 C CA . THR A 1 281 ? -11.998 3.014 -18.338 1.00 72.44 281 THR A CA 1
ATOM 2208 C C . THR A 1 281 ? -10.727 2.213 -18.044 1.00 72.44 281 THR A C 1
ATOM 2210 O O . THR A 1 281 ? -9.813 2.747 -17.417 1.00 72.44 281 THR A O 1
ATOM 2213 N N . LEU A 1 282 ? -10.649 0.951 -18.483 1.00 83.50 282 LEU A N 1
ATOM 2214 C CA . LEU A 1 282 ? -9.502 0.064 -18.248 1.00 83.50 282 LEU A CA 1
ATOM 2215 C C . LEU A 1 282 ? -8.735 -0.202 -19.545 1.00 83.50 282 LEU A C 1
ATOM 2217 O O . LEU A 1 282 ? -9.334 -0.273 -20.619 1.00 83.50 282 LEU A O 1
ATOM 2221 N N . SER A 1 283 ? -7.417 -0.394 -19.451 1.00 87.31 283 SER A N 1
ATOM 2222 C CA . SER A 1 283 ? -6.652 -0.952 -20.569 1.00 87.31 283 SER A CA 1
ATOM 2223 C C . SER A 1 283 ? -7.071 -2.403 -20.846 1.00 87.31 283 SER A C 1
ATOM 2225 O O . SER A 1 283 ? -7.693 -3.061 -20.007 1.00 87.31 283 SER A O 1
ATOM 2227 N N . ILE A 1 284 ? -6.703 -2.928 -22.019 1.00 87.81 284 ILE A N 1
ATOM 2228 C CA . ILE A 1 284 ? -6.958 -4.335 -22.366 1.00 87.81 284 ILE A CA 1
ATOM 2229 C C . ILE A 1 284 ? -6.314 -5.262 -21.327 1.00 87.81 284 ILE A C 1
ATOM 2231 O O . ILE A 1 284 ? -6.969 -6.191 -20.870 1.00 87.81 284 ILE A O 1
ATOM 2235 N N . ASP A 1 285 ? -5.070 -4.998 -20.918 1.00 89.81 285 ASP A N 1
ATOM 2236 C CA . ASP A 1 285 ? -4.354 -5.799 -19.918 1.00 89.81 285 ASP A CA 1
ATOM 2237 C C . ASP A 1 285 ? -4.981 -5.706 -18.520 1.00 89.81 285 ASP A C 1
ATOM 2239 O O . ASP A 1 285 ? -5.096 -6.714 -17.829 1.00 89.81 285 ASP A O 1
ATOM 2243 N N . GLU A 1 286 ? -5.449 -4.523 -18.116 1.00 88.50 286 GLU A N 1
ATOM 2244 C CA . GLU A 1 286 ? -6.130 -4.314 -16.832 1.00 88.50 286 GLU A CA 1
ATOM 2245 C C . GLU A 1 286 ? -7.484 -5.022 -16.783 1.00 88.50 286 GLU A C 1
ATOM 2247 O O . GLU A 1 286 ? -7.807 -5.704 -15.810 1.00 88.50 286 GLU A O 1
ATOM 2252 N N . SER A 1 287 ? -8.272 -4.902 -17.853 1.00 89.00 287 SER A N 1
ATOM 2253 C CA . SER A 1 287 ? -9.525 -5.640 -17.980 1.00 89.00 287 SER A CA 1
ATOM 2254 C C . SER A 1 287 ? -9.274 -7.147 -18.042 1.00 89.00 287 SER A C 1
ATOM 2256 O O . SER A 1 287 ? -10.034 -7.907 -17.444 1.00 89.00 287 SER A O 1
ATOM 2258 N N . ALA A 1 288 ? -8.226 -7.587 -18.740 1.00 89.19 288 ALA A N 1
ATOM 2259 C CA . ALA A 1 288 ? -7.883 -8.998 -18.864 1.00 89.19 288 ALA A CA 1
ATOM 2260 C C . ALA A 1 288 ? -7.393 -9.579 -17.533 1.00 89.19 288 ALA A C 1
ATOM 2262 O O . ALA A 1 288 ? -7.701 -10.729 -17.240 1.00 89.19 288 ALA A O 1
ATOM 2263 N N . ALA A 1 289 ? -6.704 -8.796 -16.697 1.00 89.69 289 ALA A N 1
ATOM 2264 C CA . ALA A 1 289 ? -6.337 -9.204 -15.343 1.00 89.69 289 ALA A CA 1
ATOM 2265 C C . ALA A 1 289 ? -7.583 -9.465 -14.478 1.00 89.69 289 ALA A C 1
ATOM 2267 O O . ALA A 1 289 ? -7.687 -10.512 -13.845 1.00 89.69 289 ALA A O 1
ATOM 2268 N N . ILE A 1 290 ? -8.579 -8.570 -14.502 1.00 87.75 290 ILE A N 1
ATOM 2269 C CA . ILE A 1 290 ? -9.847 -8.799 -13.785 1.00 87.75 290 ILE A CA 1
ATOM 2270 C C . ILE A 1 290 ? -10.570 -10.032 -14.341 1.00 87.75 290 ILE A C 1
ATOM 2272 O O . ILE A 1 290 ? -11.016 -10.885 -13.574 1.00 87.75 290 ILE A O 1
ATOM 2276 N N . TYR A 1 291 ? -10.642 -10.163 -15.667 1.00 87.69 291 TYR A N 1
ATOM 2277 C CA . TYR A 1 291 ? -11.279 -11.312 -16.301 1.00 87.69 291 TYR A CA 1
ATOM 2278 C C . TYR A 1 291 ? -10.599 -12.620 -15.875 1.00 87.69 291 TYR A C 1
ATOM 2280 O O . TYR A 1 291 ? -11.280 -13.519 -15.389 1.00 87.69 291 TYR A O 1
ATOM 2288 N N . LEU A 1 292 ? -9.266 -12.700 -15.966 1.00 85.50 292 LEU A N 1
ATOM 2289 C CA . LEU A 1 292 ? -8.469 -13.865 -15.575 1.00 85.50 292 LEU A CA 1
ATOM 2290 C C . LEU A 1 292 ? -8.640 -14.217 -14.094 1.00 85.50 292 LEU A C 1
ATOM 2292 O O . LEU A 1 292 ? -8.801 -15.389 -13.764 1.00 85.50 292 LEU A O 1
ATOM 2296 N N . TYR A 1 293 ? -8.682 -13.217 -13.210 1.00 83.44 293 TYR A N 1
ATOM 2297 C CA . TYR A 1 293 ? -8.968 -13.432 -11.792 1.00 83.44 293 TYR A CA 1
ATOM 2298 C C . TYR A 1 293 ? -10.319 -14.135 -11.571 1.00 83.44 293 TYR A C 1
ATOM 2300 O O . TYR A 1 293 ? -10.440 -14.996 -10.701 1.00 83.44 293 TYR A O 1
ATOM 2308 N N . THR A 1 294 ? -11.321 -13.807 -12.389 1.00 79.19 294 THR A N 1
ATOM 2309 C CA . THR A 1 294 ? -12.661 -14.415 -12.331 1.00 79.19 294 THR A CA 1
ATOM 2310 C C . THR A 1 294 ? -12.815 -15.700 -13.155 1.00 79.19 294 THR A C 1
ATOM 2312 O O . THR A 1 294 ? -13.887 -16.310 -13.124 1.00 79.19 294 THR A O 1
ATOM 2315 N N . MET A 1 295 ? -11.782 -16.131 -13.891 1.00 76.00 295 MET A N 1
ATOM 2316 C CA . MET A 1 295 ? -11.816 -17.373 -14.666 1.00 76.00 295 MET A CA 1
ATOM 2317 C C . MET A 1 295 ? -11.737 -18.601 -13.756 1.00 76.00 295 MET A C 1
ATOM 2319 O O . MET A 1 295 ? -10.993 -18.651 -12.775 1.00 76.00 295 MET A O 1
ATOM 2323 N N . GLN A 1 296 ? -12.480 -19.640 -14.131 1.00 63.56 296 GLN A N 1
ATOM 2324 C CA . GLN A 1 296 ? -12.378 -20.958 -13.513 1.00 63.56 296 GLN A CA 1
ATOM 2325 C C . GLN A 1 296 ? -11.340 -21.785 -14.273 1.00 63.56 296 GLN A C 1
ATOM 2327 O O . GLN A 1 296 ? -11.512 -22.059 -15.458 1.00 63.56 296 GLN A O 1
ATOM 2332 N N . LEU A 1 297 ? -10.261 -22.163 -13.586 1.00 57.03 297 LEU A N 1
ATOM 2333 C CA . LEU A 1 297 ? -9.165 -22.969 -14.127 1.00 57.03 297 LEU A CA 1
ATOM 2334 C C . LEU A 1 297 ? -9.155 -24.341 -13.427 1.00 57.03 297 LEU A C 1
ATOM 2336 O O . LEU A 1 297 ? -8.384 -24.529 -12.494 1.00 57.03 297 LEU A O 1
ATOM 2340 N N . ASN A 1 298 ? -10.032 -25.274 -13.822 1.00 49.12 298 ASN A N 1
ATOM 2341 C CA . ASN A 1 298 ? -10.129 -26.649 -13.278 1.00 49.12 298 ASN A CA 1
ATOM 2342 C C . ASN A 1 298 ? -9.832 -26.746 -11.749 1.00 49.12 298 ASN A C 1
ATOM 2344 O O . ASN A 1 298 ? -10.299 -25.899 -10.987 1.00 49.12 298 ASN A O 1
ATOM 2348 N N . ASP A 1 299 ? -9.063 -27.736 -11.275 1.00 43.56 299 ASP A N 1
ATOM 2349 C CA . ASP A 1 299 ? -8.864 -28.030 -9.838 1.00 43.56 299 ASP A CA 1
ATOM 2350 C C . ASP A 1 299 ? -8.057 -26.966 -9.045 1.00 43.56 299 ASP A C 1
ATOM 2352 O O . ASP A 1 299 ? -7.844 -27.120 -7.839 1.00 43.56 299 ASP A O 1
ATOM 2356 N N . ARG A 1 300 ? -7.597 -25.872 -9.683 1.00 50.41 300 ARG A N 1
ATOM 2357 C CA . ARG A 1 300 ? -6.883 -24.746 -9.040 1.00 50.41 300 ARG A CA 1
ATOM 2358 C C . ARG A 1 300 ? -7.245 -23.403 -9.693 1.00 50.41 300 ARG A C 1
ATOM 2360 O O . ARG A 1 300 ? -6.527 -22.911 -10.560 1.00 50.41 300 ARG A O 1
ATOM 2367 N N . SER A 1 301 ? -8.341 -22.771 -9.261 1.00 61.50 301 SER A N 1
ATOM 2368 C CA . SER A 1 301 ? -8.734 -21.449 -9.775 1.00 61.50 301 SER A CA 1
ATOM 2369 C C . SER A 1 301 ? -7.680 -20.368 -9.488 1.00 61.50 301 SER A C 1
ATOM 2371 O O . SER A 1 301 ? -7.085 -20.320 -8.409 1.00 61.50 301 SER A O 1
ATOM 2373 N N . PHE A 1 302 ? -7.481 -19.460 -10.447 1.00 68.00 302 PHE A N 1
ATOM 2374 C CA . PHE A 1 302 ? -6.472 -18.398 -10.381 1.00 68.00 302 PHE A CA 1
ATOM 2375 C C . PHE A 1 302 ? -6.632 -17.501 -9.137 1.00 68.00 302 PHE A C 1
ATOM 2377 O O . PHE A 1 302 ? -5.659 -17.179 -8.455 1.00 68.00 302 PHE A O 1
ATOM 2384 N N . SER A 1 303 ? -7.877 -17.154 -8.794 1.00 68.12 303 SER A N 1
ATOM 2385 C CA . SER A 1 303 ? -8.225 -16.392 -7.588 1.00 68.12 303 SER A CA 1
ATOM 2386 C C . SER A 1 303 ? -7.771 -17.064 -6.293 1.00 68.12 303 SER A C 1
ATOM 2388 O O . SER A 1 303 ? -7.252 -16.388 -5.408 1.00 68.12 303 SER A O 1
ATOM 2390 N N . ARG A 1 304 ? -7.900 -18.393 -6.199 1.00 69.12 304 ARG A N 1
ATOM 2391 C CA . ARG A 1 304 ? -7.499 -19.172 -5.023 1.00 69.12 304 ARG A CA 1
ATOM 2392 C C . ARG A 1 304 ? -5.987 -19.150 -4.841 1.00 69.12 304 ARG A C 1
ATOM 2394 O O . ARG A 1 304 ? -5.511 -18.951 -3.730 1.00 69.12 304 ARG A O 1
ATOM 2401 N N . MET A 1 305 ? -5.239 -19.326 -5.929 1.00 71.00 305 MET A N 1
ATOM 2402 C CA . MET A 1 305 ? -3.774 -19.291 -5.895 1.00 71.00 305 MET A CA 1
ATOM 2403 C C . MET A 1 305 ? -3.262 -17.927 -5.418 1.00 71.00 305 MET A C 1
ATOM 2405 O O . MET A 1 305 ? -2.413 -17.860 -4.530 1.00 71.00 305 MET A O 1
ATOM 2409 N N . LEU A 1 306 ? -3.831 -16.841 -5.949 1.00 73.94 306 LEU A N 1
ATOM 2410 C CA . LEU A 1 306 ? -3.471 -15.486 -5.541 1.00 73.94 306 LEU A CA 1
ATOM 2411 C C . LEU A 1 306 ? -3.831 -15.206 -4.076 1.00 73.94 306 LEU A C 1
ATOM 2413 O O . LEU A 1 306 ? -3.007 -14.695 -3.323 1.00 73.94 306 LEU A O 1
ATOM 2417 N N . ASN A 1 307 ? -5.051 -15.537 -3.654 1.00 72.44 307 ASN A N 1
ATOM 2418 C CA . ASN A 1 307 ? -5.502 -15.281 -2.288 1.00 72.44 307 ASN A CA 1
ATOM 2419 C C . ASN A 1 307 ? -4.759 -16.116 -1.248 1.00 72.44 307 ASN A C 1
ATOM 2421 O O . ASN A 1 307 ? -4.500 -15.624 -0.153 1.00 72.44 307 ASN A O 1
ATOM 2425 N N . GLN A 1 308 ? -4.380 -17.349 -1.589 1.00 71.00 308 GLN A N 1
ATOM 2426 C CA . GLN A 1 308 ? -3.519 -18.166 -0.744 1.00 71.00 308 GLN A CA 1
ATOM 2427 C C . GLN A 1 308 ? -2.162 -17.483 -0.534 1.00 71.00 308 GLN A C 1
ATOM 2429 O O . GLN A 1 308 ? -1.738 -17.340 0.610 1.00 71.00 308 GLN A O 1
ATOM 2434 N N . ALA A 1 309 ? -1.540 -16.978 -1.605 1.00 68.56 309 ALA A N 1
ATOM 2435 C CA . ALA A 1 309 ? -0.280 -16.242 -1.508 1.00 68.56 309 ALA A CA 1
ATOM 2436 C C . ALA A 1 309 ? -0.424 -14.945 -0.686 1.00 68.56 309 ALA A C 1
ATOM 2438 O O . ALA A 1 309 ? 0.434 -14.624 0.131 1.00 68.56 309 ALA A O 1
ATOM 2439 N N . LEU A 1 310 ? -1.534 -14.211 -0.840 1.00 65.50 310 LEU A N 1
ATOM 2440 C CA . LEU A 1 310 ? -1.809 -12.980 -0.082 1.00 65.50 310 LEU A CA 1
ATOM 2441 C C . LEU A 1 310 ? -2.030 -13.207 1.422 1.00 65.50 310 LEU A C 1
ATOM 2443 O O . LEU A 1 310 ? -1.838 -12.284 2.213 1.00 65.50 310 LEU A O 1
ATOM 244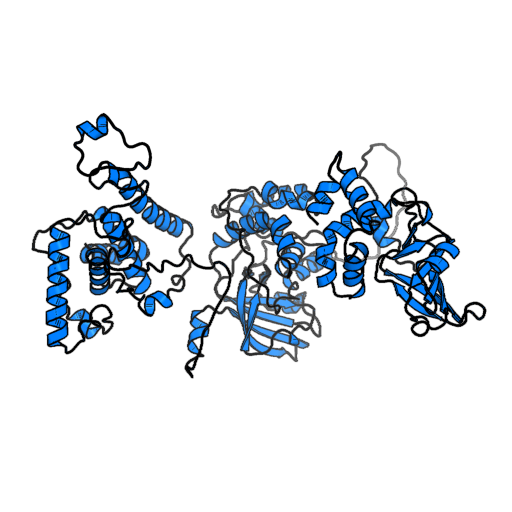7 N N . ARG A 1 311 ? -2.433 -14.419 1.816 1.00 64.69 311 ARG A N 1
ATOM 2448 C CA . ARG A 1 311 ? -2.672 -14.813 3.214 1.00 64.69 311 ARG A CA 1
ATOM 2449 C C . ARG A 1 311 ? -1.462 -15.472 3.870 1.00 64.69 311 ARG A C 1
ATOM 2451 O O . ARG A 1 311 ? -1.561 -15.922 5.016 1.00 64.69 311 ARG A O 1
ATOM 2458 N N . TYR A 1 312 ? -0.348 -15.554 3.150 1.00 63.66 312 TYR A N 1
ATOM 2459 C CA . TYR A 1 312 ? 0.846 -16.213 3.632 1.00 63.66 312 TYR A CA 1
ATOM 2460 C C . TYR A 1 312 ? 1.750 -15.275 4.444 1.00 63.66 312 TYR A C 1
ATOM 2462 O O . TYR A 1 312 ? 1.881 -14.092 4.128 1.00 63.66 312 TYR A O 1
ATOM 2470 N N . GLU A 1 313 ? 2.351 -15.783 5.527 1.00 52.91 313 GLU A N 1
ATOM 2471 C CA . GLU A 1 313 ? 3.196 -14.969 6.418 1.00 52.91 313 GLU A CA 1
ATOM 2472 C C . GLU A 1 313 ? 4.517 -14.567 5.753 1.00 52.91 313 GLU A C 1
ATOM 2474 O O . GLU A 1 313 ? 5.000 -13.447 5.960 1.00 52.91 313 GLU A O 1
ATOM 2479 N N . ASP A 1 314 ? 5.067 -15.437 4.900 1.00 57.94 314 ASP A N 1
ATOM 2480 C CA . ASP A 1 314 ? 6.226 -15.109 4.079 1.00 57.94 314 ASP A CA 1
ATOM 2481 C C . ASP A 1 314 ? 5.797 -14.415 2.778 1.00 57.94 314 ASP A C 1
ATOM 2483 O O . ASP A 1 314 ? 5.312 -15.018 1.822 1.00 57.94 314 ASP A O 1
ATOM 2487 N N . GLN A 1 315 ? 6.042 -13.109 2.704 1.00 58.03 315 GLN A N 1
ATOM 2488 C CA . GLN A 1 315 ? 5.743 -12.311 1.514 1.00 58.03 315 GLN A CA 1
ATOM 2489 C C . GLN A 1 315 ? 6.682 -12.596 0.325 1.00 58.03 315 GLN A C 1
ATOM 2491 O O . GLN A 1 315 ? 6.583 -11.912 -0.695 1.00 58.03 315 GLN A O 1
ATOM 2496 N N . THR A 1 316 ? 7.621 -13.539 0.439 1.00 64.56 316 THR A N 1
ATOM 2497 C CA . THR A 1 316 ? 8.590 -13.875 -0.614 1.00 64.56 316 THR A CA 1
ATOM 2498 C C . THR A 1 316 ? 7.910 -14.452 -1.855 1.00 64.56 316 THR A C 1
ATOM 2500 O O . THR A 1 316 ? 8.233 -14.025 -2.962 1.00 64.56 316 THR A O 1
ATOM 2503 N N . GLU A 1 317 ? 6.904 -15.322 -1.707 1.00 62.88 317 GLU A N 1
ATOM 2504 C CA . GLU A 1 317 ? 6.128 -15.815 -2.858 1.00 62.88 317 GLU A CA 1
ATOM 2505 C C . GLU A 1 317 ? 5.375 -14.684 -3.561 1.00 62.88 317 GLU A C 1
ATOM 2507 O O . GLU A 1 317 ? 5.383 -14.578 -4.791 1.00 62.88 317 GLU A O 1
ATOM 2512 N N . VAL A 1 318 ? 4.765 -13.786 -2.782 1.00 62.22 318 VAL A N 1
ATOM 2513 C CA . VAL A 1 318 ? 4.062 -12.634 -3.345 1.00 62.22 318 VAL A CA 1
ATOM 2514 C C . VAL A 1 318 ? 5.033 -11.716 -4.088 1.00 62.22 318 VAL A C 1
ATOM 2516 O O . VAL A 1 318 ? 4.717 -11.267 -5.185 1.00 62.22 318 VAL A O 1
ATOM 2519 N N . LYS A 1 319 ? 6.227 -11.471 -3.537 1.00 68.44 319 LYS A N 1
ATOM 2520 C CA . LYS A 1 319 ? 7.292 -10.671 -4.168 1.00 68.44 319 LYS A CA 1
ATOM 2521 C C . LYS A 1 319 ? 7.843 -11.284 -5.447 1.00 68.44 319 LYS A C 1
ATOM 2523 O O . LYS A 1 319 ? 8.099 -10.551 -6.398 1.00 68.44 319 LYS A O 1
ATOM 2528 N N . ASN A 1 320 ? 8.013 -12.598 -5.477 1.00 68.12 320 ASN A N 1
ATOM 2529 C CA . ASN A 1 320 ? 8.675 -13.271 -6.589 1.00 68.12 320 ASN A CA 1
ATOM 2530 C C . ASN A 1 320 ? 7.716 -13.586 -7.738 1.00 68.12 320 ASN A C 1
ATOM 2532 O O . ASN A 1 320 ? 8.105 -13.477 -8.899 1.00 68.12 320 ASN A O 1
ATOM 2536 N N . TYR A 1 321 ? 6.467 -13.938 -7.424 1.00 72.75 321 TYR A N 1
ATOM 2537 C CA . TYR A 1 321 ? 5.526 -14.437 -8.423 1.00 72.75 321 TYR A CA 1
ATOM 2538 C C . TYR A 1 321 ? 4.386 -13.466 -8.696 1.00 72.75 321 TYR A C 1
ATOM 2540 O O . TYR A 1 321 ? 4.099 -13.160 -9.850 1.00 72.75 321 TYR A O 1
ATOM 2548 N N . TRP A 1 322 ? 3.758 -12.941 -7.645 1.00 77.62 322 TRP A N 1
ATOM 2549 C CA . TRP A 1 322 ? 2.486 -12.219 -7.751 1.00 77.62 322 TRP A CA 1
ATOM 2550 C C . TRP A 1 322 ? 2.614 -10.706 -7.836 1.00 77.62 322 TRP A C 1
ATOM 2552 O O . TRP A 1 322 ? 1.645 -10.041 -8.165 1.00 77.62 322 TRP A O 1
ATOM 2562 N N . PHE A 1 323 ? 3.788 -10.146 -7.578 1.00 80.88 323 PHE A N 1
ATOM 2563 C CA . PHE A 1 323 ? 3.989 -8.713 -7.380 1.00 80.88 323 PHE A CA 1
ATOM 2564 C C . PHE A 1 323 ? 3.613 -7.873 -8.602 1.00 80.88 323 PHE A C 1
ATOM 2566 O O . PHE A 1 323 ? 2.901 -6.879 -8.479 1.00 80.88 323 PHE A O 1
ATOM 2573 N N . ASN A 1 324 ? 4.027 -8.320 -9.790 1.00 81.75 324 ASN A N 1
ATOM 2574 C CA . ASN A 1 324 ? 3.692 -7.644 -11.040 1.00 81.75 324 ASN A CA 1
ATOM 2575 C C . ASN A 1 324 ? 2.202 -7.828 -11.378 1.00 81.75 324 ASN A C 1
ATOM 2577 O O . ASN A 1 324 ? 1.535 -6.889 -11.803 1.00 81.75 324 ASN A O 1
ATOM 2581 N N . TYR A 1 325 ? 1.639 -9.016 -11.140 1.00 85.19 325 TYR A N 1
ATOM 2582 C CA . TYR A 1 325 ? 0.202 -9.230 -11.313 1.00 85.19 325 TYR A CA 1
ATOM 2583 C C . TYR A 1 325 ? -0.632 -8.376 -10.348 1.00 85.19 325 TYR A C 1
ATOM 2585 O O . TYR A 1 325 ? -1.638 -7.795 -10.749 1.00 85.19 325 TYR A O 1
ATOM 2593 N N . LEU A 1 326 ? -0.190 -8.249 -9.095 1.00 81.25 326 LEU A N 1
ATOM 2594 C CA . LEU A 1 326 ? -0.790 -7.395 -8.078 1.00 81.25 326 LEU A CA 1
ATOM 2595 C C . LEU A 1 326 ? -0.721 -5.925 -8.473 1.00 81.25 326 LEU A C 1
ATOM 2597 O O . LEU A 1 326 ? -1.718 -5.232 -8.326 1.00 81.25 326 LEU A O 1
ATOM 2601 N N . GLU A 1 327 ? 0.398 -5.452 -9.021 1.00 80.88 327 GLU A N 1
ATOM 2602 C CA . GLU A 1 327 ? 0.503 -4.096 -9.569 1.00 80.88 327 GLU A CA 1
ATOM 2603 C C . GLU A 1 327 ? -0.540 -3.855 -10.674 1.00 80.88 327 GLU A C 1
ATOM 2605 O O . GLU A 1 327 ? -1.261 -2.854 -10.637 1.00 80.88 327 GLU A O 1
ATOM 2610 N N . LEU A 1 328 ? -0.685 -4.808 -11.602 1.00 84.75 328 LEU A N 1
ATOM 2611 C CA . LEU A 1 328 ? -1.619 -4.714 -12.725 1.00 84.75 328 LEU A CA 1
ATOM 2612 C C . LEU A 1 328 ? -3.092 -4.765 -12.283 1.00 84.75 328 LEU A C 1
ATOM 2614 O O . LEU A 1 328 ? -3.876 -3.888 -12.652 1.00 84.75 328 LEU A O 1
ATOM 2618 N N . ILE A 1 329 ? -3.485 -5.748 -11.465 1.00 83.88 329 ILE A N 1
ATOM 2619 C CA . ILE A 1 329 ? -4.871 -5.868 -10.985 1.00 83.88 329 ILE A CA 1
ATOM 2620 C C . ILE A 1 329 ? -5.226 -4.740 -10.007 1.00 83.88 329 ILE A C 1
ATOM 2622 O O . ILE A 1 329 ? -6.350 -4.247 -10.028 1.00 83.88 329 ILE A O 1
ATOM 2626 N N . TRP A 1 330 ? -4.277 -4.254 -9.199 1.00 81.31 330 TRP A N 1
ATOM 2627 C CA . TRP A 1 330 ? -4.483 -3.094 -8.327 1.00 81.31 330 TRP A CA 1
ATOM 2628 C C . TRP A 1 330 ? -4.662 -1.811 -9.142 1.00 81.31 330 TRP A C 1
ATOM 2630 O O . TRP A 1 330 ? -5.531 -1.000 -8.820 1.00 81.31 330 TRP A O 1
ATOM 2640 N N . SER A 1 331 ? -3.895 -1.630 -10.225 1.00 83.62 331 SER A N 1
ATOM 2641 C CA . SER A 1 331 ? -4.116 -0.536 -11.180 1.00 83.62 331 SER A CA 1
ATOM 2642 C C . SER A 1 331 ? -5.530 -0.592 -11.763 1.00 83.62 331 SER A C 1
ATOM 2644 O O . SER A 1 331 ? -6.246 0.412 -11.740 1.00 83.62 331 SER A O 1
ATOM 2646 N N . ALA A 1 332 ? -5.972 -1.781 -12.185 1.00 85.25 332 ALA A N 1
ATOM 2647 C CA . ALA A 1 332 ? -7.311 -1.998 -12.719 1.00 85.25 332 ALA A CA 1
ATOM 2648 C C . ALA A 1 332 ? -8.408 -1.660 -11.690 1.00 85.25 332 ALA A C 1
ATOM 2650 O O . ALA A 1 332 ? -9.272 -0.823 -11.947 1.00 85.25 332 ALA A O 1
ATOM 2651 N N . LEU A 1 333 ? -8.342 -2.247 -10.491 1.00 84.00 333 LEU A N 1
ATOM 2652 C CA . LEU A 1 333 ? -9.333 -2.054 -9.428 1.00 84.00 333 LEU A CA 1
ATOM 2653 C C . LEU A 1 333 ? -9.399 -0.598 -8.930 1.00 84.00 333 LEU A C 1
ATOM 2655 O O . LEU A 1 333 ? -10.481 -0.119 -8.591 1.00 84.00 333 LEU A O 1
ATOM 2659 N N . ASN A 1 334 ? -8.284 0.143 -8.926 1.00 81.69 334 ASN A N 1
ATOM 2660 C CA . ASN A 1 334 ? -8.273 1.560 -8.537 1.00 81.69 334 ASN A CA 1
ATOM 2661 C C . ASN A 1 334 ? -8.959 2.485 -9.545 1.00 81.69 334 ASN A C 1
ATOM 2663 O O . ASN A 1 334 ? -9.449 3.544 -9.154 1.00 81.69 334 ASN A O 1
ATOM 2667 N N . LYS A 1 335 ? -9.002 2.103 -10.825 1.00 83.00 335 LYS A N 1
ATOM 2668 C CA . LYS A 1 335 ? -9.713 2.857 -11.868 1.00 83.00 335 LYS A CA 1
ATOM 2669 C C . LYS A 1 335 ? -11.226 2.638 -11.821 1.00 83.00 335 LYS A C 1
ATOM 2671 O O . LYS A 1 335 ? -11.965 3.403 -12.437 1.00 83.00 335 LYS A O 1
ATOM 2676 N N . LEU A 1 336 ? -11.694 1.622 -11.093 1.00 80.31 336 LEU A N 1
ATOM 2677 C CA . LEU A 1 336 ? -13.116 1.350 -10.914 1.00 80.31 336 LEU A CA 1
ATOM 2678 C C . LEU A 1 336 ? -13.709 2.191 -9.771 1.00 80.31 336 LEU A C 1
ATOM 2680 O O . LEU A 1 336 ? -13.058 2.372 -8.730 1.00 80.31 336 LEU A O 1
ATOM 2684 N N . PRO A 1 337 ? -14.950 2.695 -9.926 1.00 78.94 337 PRO A N 1
ATOM 2685 C CA . PRO A 1 337 ? -15.626 3.438 -8.872 1.00 78.94 337 PRO A CA 1
ATOM 2686 C C . PRO A 1 337 ? -15.810 2.562 -7.629 1.00 78.94 337 PRO A C 1
ATOM 2688 O O . PRO A 1 337 ? -16.024 1.352 -7.723 1.00 78.94 337 PRO A O 1
ATOM 2691 N N . SER A 1 338 ? -15.715 3.175 -6.449 1.00 82.88 338 SER A N 1
ATOM 2692 C CA . SER A 1 338 ? -15.989 2.469 -5.198 1.00 82.88 338 SER A CA 1
ATOM 2693 C C . SER A 1 338 ? -17.493 2.247 -5.024 1.00 82.88 338 SER A C 1
ATOM 2695 O O . SER A 1 338 ? -18.287 3.185 -5.083 1.00 82.88 338 SER A O 1
ATOM 2697 N N . PHE A 1 339 ? -17.868 1.002 -4.769 1.00 83.06 339 PHE A N 1
ATOM 2698 C CA . PHE A 1 339 ? -19.195 0.571 -4.378 1.00 83.06 339 PHE A CA 1
ATOM 2699 C C . PHE A 1 339 ? -19.361 0.661 -2.854 1.00 83.06 339 PHE A C 1
ATOM 2701 O O . PHE A 1 339 ? -18.489 0.241 -2.089 1.00 83.06 339 PHE A O 1
ATOM 2708 N N . ARG A 1 340 ? -20.513 1.190 -2.425 1.00 87.12 340 ARG A N 1
ATOM 2709 C CA . ARG A 1 340 ? -20.922 1.292 -1.020 1.00 87.12 340 ARG A CA 1
ATOM 2710 C C . ARG A 1 340 ? -22.241 0.575 -0.812 1.00 87.12 340 ARG A C 1
ATOM 2712 O O . ARG A 1 340 ? -23.224 0.909 -1.471 1.00 87.12 340 ARG A O 1
ATOM 2719 N N . GLY A 1 341 ? -22.277 -0.348 0.138 1.00 86.94 341 GLY A N 1
ATOM 2720 C CA . GLY A 1 341 ? -23.492 -1.084 0.460 1.00 86.94 341 GLY A CA 1
ATOM 2721 C C . GLY A 1 341 ? -23.217 -2.418 1.131 1.00 86.94 341 GLY A C 1
ATOM 2722 O O . GLY A 1 341 ? -22.081 -2.734 1.484 1.00 86.94 341 GLY A O 1
ATOM 2723 N N . ASP A 1 342 ? -24.283 -3.190 1.295 1.00 89.19 342 ASP A N 1
ATOM 2724 C CA . ASP A 1 342 ? -24.214 -4.534 1.852 1.00 89.19 342 ASP A CA 1
ATOM 2725 C C . ASP A 1 342 ? -23.836 -5.522 0.741 1.00 89.19 342 ASP A C 1
ATOM 2727 O O . ASP A 1 342 ? -24.471 -5.567 -0.316 1.00 89.19 342 ASP A O 1
ATOM 2731 N N . VAL A 1 343 ? -22.810 -6.328 0.997 1.00 89.06 343 VAL A N 1
ATOM 2732 C CA . VAL A 1 343 ? -22.443 -7.485 0.178 1.00 89.06 343 VAL A CA 1
ATOM 2733 C C . VAL A 1 343 ? -22.416 -8.743 1.029 1.00 89.06 343 VAL A C 1
ATOM 2735 O O . VAL A 1 343 ? -22.309 -8.695 2.255 1.00 89.06 343 VAL A O 1
ATOM 2738 N N . TYR A 1 344 ? -22.528 -9.879 0.359 1.00 86.06 344 TYR A N 1
ATOM 2739 C CA . TYR A 1 344 ? -22.645 -11.182 0.981 1.00 86.06 344 TYR A CA 1
ATOM 2740 C C . TYR A 1 344 ? -21.571 -12.120 0.446 1.00 86.06 344 TYR A C 1
ATOM 2742 O O . TYR A 1 344 ? -21.248 -12.087 -0.745 1.00 86.06 344 TYR A O 1
ATOM 2750 N N . GLN A 1 345 ? -21.063 -12.966 1.342 1.00 83.88 345 GLN A N 1
ATOM 2751 C CA . GLN A 1 345 ? -20.099 -14.015 1.033 1.00 83.88 345 GLN A CA 1
ATOM 2752 C C . GLN A 1 345 ? -20.435 -15.289 1.805 1.00 83.88 345 GLN A C 1
ATOM 2754 O O . GLN A 1 345 ? -20.749 -15.228 2.991 1.00 83.88 345 GLN A O 1
ATOM 2759 N N . GLY A 1 346 ? -20.407 -16.444 1.142 1.00 77.88 346 GLY A N 1
ATOM 2760 C CA . GLY A 1 346 ? -20.810 -17.716 1.742 1.00 77.88 346 GLY A CA 1
ATOM 2761 C C . GLY A 1 346 ? -19.631 -18.656 1.934 1.00 77.88 346 GLY A C 1
ATOM 2762 O O . GLY A 1 346 ? -18.930 -18.931 0.981 1.00 77.88 346 GLY A O 1
ATOM 2763 N N . VAL A 1 347 ? -19.441 -19.210 3.125 1.00 76.56 347 VAL A N 1
ATOM 2764 C CA . VAL A 1 347 ? -18.351 -20.142 3.446 1.00 76.56 347 VAL A CA 1
ATOM 2765 C C . VAL A 1 347 ? -18.943 -21.497 3.805 1.00 76.56 347 VAL A C 1
ATOM 2767 O O . VAL A 1 347 ? -19.828 -21.583 4.651 1.00 76.56 347 VAL A O 1
ATOM 2770 N N . THR A 1 348 ? -18.464 -22.571 3.176 1.00 72.50 348 THR A N 1
ATOM 2771 C CA . THR A 1 348 ? -19.026 -23.930 3.320 1.00 72.50 348 THR A CA 1
ATOM 2772 C C . THR A 1 348 ? -18.788 -24.574 4.689 1.00 72.50 348 THR A C 1
ATOM 2774 O O . THR A 1 348 ? -19.360 -25.622 4.974 1.00 72.50 348 THR A O 1
ATOM 2777 N N . SER A 1 349 ? -17.966 -23.958 5.535 1.00 74.75 349 SER A N 1
ATOM 2778 C CA . SER A 1 349 ? -17.637 -24.375 6.899 1.00 74.75 349 SER A CA 1
ATOM 2779 C C . SER A 1 349 ? -18.064 -23.313 7.923 1.00 74.75 349 SER A C 1
ATOM 2781 O O . SER A 1 349 ? -18.329 -22.155 7.592 1.00 74.75 349 SER A O 1
ATOM 2783 N N . SER A 1 350 ? -18.147 -23.712 9.193 1.00 79.56 350 SER A N 1
ATOM 2784 C CA . SER A 1 350 ? -18.390 -22.801 10.312 1.00 79.56 350 SER A CA 1
ATOM 2785 C C . SER A 1 350 ? -17.079 -22.135 10.714 1.00 79.56 350 SER A C 1
ATOM 2787 O O . SER A 1 350 ? -16.202 -22.800 11.264 1.00 79.56 350 SER A O 1
ATOM 2789 N N . ILE A 1 351 ? -16.979 -20.821 10.516 1.00 81.50 351 ILE A N 1
ATOM 2790 C CA . ILE A 1 351 ? -15.776 -20.039 10.851 1.00 81.50 351 ILE A CA 1
ATOM 2791 C C . ILE A 1 351 ? -15.988 -19.066 12.014 1.00 81.50 351 ILE A C 1
ATOM 2793 O O . ILE A 1 351 ? -15.102 -18.269 12.312 1.00 81.50 351 ILE A O 1
ATOM 2797 N N . LYS A 1 352 ? -17.137 -19.125 12.703 1.00 81.88 352 LYS A N 1
ATOM 2798 C CA . LYS A 1 352 ? -17.515 -18.177 13.769 1.00 81.88 352 LYS A CA 1
ATOM 2799 C C . LYS A 1 352 ? -16.463 -17.979 14.865 1.00 81.88 352 LYS A C 1
ATOM 2801 O O . LYS A 1 352 ? -16.341 -16.879 15.393 1.00 81.88 352 LYS A O 1
ATOM 2806 N N . GLU A 1 353 ? -15.682 -19.010 15.186 1.00 82.31 353 GLU A N 1
ATOM 2807 C CA . GLU A 1 353 ? -14.642 -18.955 16.224 1.00 82.31 353 GLU A CA 1
ATOM 2808 C C . GLU A 1 353 ? -13.516 -17.966 15.872 1.00 82.31 353 GLU A C 1
ATOM 2810 O O . GLU A 1 353 ? -12.914 -17.363 16.760 1.00 82.31 353 GLU A O 1
ATOM 2815 N N . ASN A 1 354 ? -13.293 -17.714 14.578 1.00 77.44 354 ASN A N 1
ATOM 2816 C CA . ASN A 1 354 ? -12.272 -16.786 14.086 1.00 77.44 354 ASN A CA 1
ATOM 2817 C C . ASN A 1 354 ? -12.706 -15.307 14.164 1.00 77.44 354 ASN A C 1
ATOM 2819 O O . ASN A 1 354 ? -11.864 -14.408 14.050 1.00 77.44 354 ASN A O 1
ATOM 2823 N N . TYR A 1 355 ? -14.000 -15.047 14.396 1.00 83.94 355 TYR A N 1
ATOM 2824 C CA . TYR A 1 355 ? -14.629 -13.722 14.335 1.00 83.94 355 TYR A CA 1
ATOM 2825 C C . TYR A 1 355 ? -15.312 -13.354 15.662 1.00 83.94 355 TYR A C 1
ATOM 2827 O O . TYR A 1 355 ? -16.527 -13.195 15.718 1.00 83.94 355 TYR A O 1
ATOM 2835 N N . PRO A 1 356 ? -14.570 -13.195 16.770 1.00 80.00 356 PRO A N 1
ATOM 2836 C CA . PRO A 1 356 ? -15.166 -12.747 18.021 1.00 80.00 356 PRO A CA 1
ATOM 2837 C C . PRO A 1 356 ? -15.713 -11.314 17.894 1.00 80.00 356 PRO A C 1
ATOM 2839 O O . PRO A 1 356 ? -15.078 -10.430 17.312 1.00 80.00 356 PRO A O 1
ATOM 2842 N N . LYS A 1 357 ? -16.892 -11.074 18.479 1.00 85.00 357 LYS A N 1
ATOM 2843 C CA . LYS A 1 357 ? -17.583 -9.773 18.473 1.00 85.00 357 LYS A CA 1
ATOM 2844 C C . LYS A 1 357 ? -16.666 -8.638 18.953 1.00 85.00 357 LYS A C 1
ATOM 2846 O O . LYS A 1 357 ? -15.901 -8.809 19.900 1.00 85.00 357 LYS A O 1
ATOM 2851 N N . LYS A 1 358 ? -16.780 -7.461 18.328 1.00 78.94 358 LYS A N 1
ATOM 2852 C CA . LYS A 1 358 ? -15.957 -6.247 18.531 1.00 78.94 358 LYS A CA 1
ATOM 2853 C C . LYS A 1 358 ? -14.485 -6.359 18.115 1.00 78.94 358 LYS A C 1
ATOM 2855 O O . LYS A 1 358 ? -13.768 -5.365 18.234 1.00 78.94 358 LYS A O 1
ATOM 2860 N N . LYS A 1 359 ? -14.018 -7.508 17.615 1.00 81.62 359 LYS A N 1
ATOM 2861 C CA . LYS A 1 359 ? -12.667 -7.618 17.054 1.00 81.62 359 LYS A CA 1
ATOM 2862 C C . LYS A 1 359 ? -12.585 -6.865 15.731 1.00 81.62 359 LYS A C 1
ATOM 2864 O O . LYS A 1 359 ? -13.555 -6.789 14.978 1.00 81.62 359 LYS A O 1
ATOM 2869 N N . ILE A 1 360 ? -11.404 -6.323 15.469 1.00 80.06 360 ILE A N 1
ATOM 2870 C CA . ILE A 1 360 ? -11.029 -5.766 14.177 1.00 80.06 360 ILE A CA 1
ATOM 2871 C C . ILE A 1 360 ? -10.102 -6.767 13.508 1.00 80.06 360 ILE A C 1
ATOM 2873 O O . ILE A 1 360 ? -9.128 -7.214 14.118 1.00 80.06 360 ILE A O 1
ATOM 2877 N N . ILE A 1 361 ? -10.427 -7.126 12.277 1.00 78.00 361 ILE A N 1
ATOM 2878 C CA . ILE A 1 361 ? -9.630 -8.008 11.429 1.00 78.00 361 ILE A CA 1
ATOM 2879 C C . ILE A 1 361 ? -9.169 -7.234 10.198 1.00 78.00 361 ILE A C 1
ATOM 2881 O O . ILE A 1 361 ? -9.818 -6.264 9.803 1.00 78.00 361 ILE A O 1
ATOM 2885 N N . THR A 1 362 ? -8.068 -7.666 9.593 1.00 72.81 362 THR A N 1
ATOM 2886 C CA . THR A 1 362 ? -7.605 -7.137 8.309 1.00 72.81 362 THR A CA 1
ATOM 2887 C C . THR A 1 362 ? -7.775 -8.220 7.263 1.00 72.81 362 THR A C 1
ATOM 2889 O O . THR A 1 362 ? -7.218 -9.300 7.403 1.00 72.81 362 THR A O 1
ATOM 2892 N N . TRP A 1 363 ? -8.547 -7.912 6.233 1.00 74.69 363 TRP A N 1
ATOM 2893 C CA . TRP A 1 363 ? -8.854 -8.788 5.121 1.00 74.69 363 TRP A CA 1
ATOM 2894 C C . TRP A 1 363 ? -7.767 -8.672 4.061 1.00 74.69 363 TRP A C 1
ATOM 2896 O O . TRP A 1 363 ? -7.646 -7.622 3.443 1.00 74.69 363 TRP A O 1
ATOM 2906 N N . TRP A 1 364 ? -6.956 -9.700 3.863 1.00 71.25 364 TRP A N 1
ATOM 2907 C CA . TRP A 1 364 ? -5.781 -9.690 2.992 1.00 71.25 364 TRP A CA 1
ATOM 2908 C C . TRP A 1 364 ? -6.022 -10.303 1.616 1.00 71.25 364 TRP A C 1
ATOM 2910 O O . TRP A 1 364 ? -5.246 -10.016 0.710 1.00 71.25 364 TRP A O 1
ATOM 2920 N N . GLY A 1 365 ? -7.074 -11.101 1.424 1.00 72.06 365 GLY A N 1
ATOM 2921 C CA . GLY A 1 365 ? -7.447 -11.611 0.106 1.00 72.06 365 GLY A CA 1
ATOM 2922 C C . GLY A 1 365 ? -8.084 -10.546 -0.794 1.00 72.06 365 GLY A C 1
ATOM 2923 O O . GLY A 1 365 ? -8.738 -9.616 -0.326 1.00 72.06 365 GLY A O 1
ATOM 2924 N N . ILE A 1 366 ? -7.948 -10.709 -2.111 1.00 78.00 366 ILE A N 1
ATOM 2925 C CA . ILE A 1 366 ? -8.902 -10.122 -3.058 1.00 78.00 366 ILE A CA 1
ATOM 2926 C C . ILE A 1 366 ? -10.121 -11.041 -3.007 1.00 78.00 366 ILE A C 1
ATOM 2928 O O . ILE A 1 366 ? -9.973 -12.250 -3.149 1.00 78.00 366 ILE A O 1
ATOM 2932 N N . THR A 1 367 ? -11.327 -10.546 -2.760 1.00 79.00 367 THR A N 1
ATOM 2933 C CA . THR A 1 367 ? -12.478 -11.454 -2.629 1.00 79.00 367 THR A CA 1
ATOM 2934 C C . THR A 1 367 ? -13.667 -10.960 -3.417 1.00 79.00 367 THR A C 1
ATOM 2936 O O . THR A 1 367 ? -14.146 -9.856 -3.189 1.00 79.00 367 THR A O 1
ATOM 2939 N N . SER A 1 368 ? -14.163 -11.795 -4.324 1.00 78.75 368 SER A N 1
ATOM 2940 C CA . SER A 1 368 ? -15.443 -11.576 -4.988 1.00 78.75 368 SER A CA 1
ATOM 2941 C C . SER A 1 368 ? -16.586 -11.797 -4.009 1.00 78.75 368 SER A C 1
ATOM 2943 O O . SER A 1 368 ? -16.632 -12.838 -3.364 1.00 78.75 368 SER A O 1
ATOM 2945 N N . CYS A 1 369 ? -17.512 -10.846 -3.949 1.00 82.88 369 CYS A N 1
ATOM 2946 C CA . CYS A 1 369 ? -18.745 -10.869 -3.167 1.00 82.88 369 CYS A CA 1
ATOM 2947 C C . CYS A 1 369 ? -19.944 -10.593 -4.093 1.00 82.88 369 CYS A C 1
ATOM 2949 O O . CYS A 1 369 ? -19.784 -10.030 -5.179 1.00 82.88 369 CYS A O 1
ATOM 2951 N N . THR A 1 370 ? -21.162 -10.923 -3.657 1.00 80.12 370 THR A N 1
ATOM 2952 C CA . THR A 1 370 ? -22.395 -10.560 -4.386 1.00 80.12 370 THR A CA 1
ATOM 2953 C C . THR A 1 370 ? -23.320 -9.681 -3.551 1.00 80.12 370 THR A C 1
ATOM 2955 O O . THR A 1 370 ? -23.307 -9.716 -2.324 1.00 80.12 370 THR A O 1
ATOM 2958 N N . GLN A 1 371 ? -24.165 -8.896 -4.216 1.00 79.31 371 GLN A N 1
ATOM 2959 C CA . GLN A 1 371 ? -25.243 -8.138 -3.573 1.00 79.31 371 GLN A CA 1
ATOM 2960 C C . GLN A 1 371 ? -26.480 -8.995 -3.256 1.00 79.31 371 GLN A C 1
ATOM 2962 O O . GLN A 1 371 ? -27.362 -8.553 -2.521 1.00 79.31 371 GLN A O 1
ATOM 2967 N N . THR A 1 372 ? -26.573 -10.218 -3.795 1.00 77.12 372 THR A N 1
ATOM 2968 C CA . THR A 1 372 ? -27.785 -11.046 -3.676 1.00 77.12 372 THR A CA 1
ATOM 2969 C C . THR A 1 372 ? -27.618 -12.132 -2.616 1.00 77.12 372 THR A C 1
ATOM 2971 O O . THR A 1 372 ? -27.025 -13.180 -2.871 1.00 77.12 372 THR A O 1
ATOM 2974 N N . ARG A 1 373 ? -28.204 -11.912 -1.433 1.00 75.25 373 ARG A N 1
ATOM 2975 C CA . ARG A 1 373 ? -28.196 -12.878 -0.319 1.00 75.25 373 ARG A CA 1
ATOM 2976 C C . ARG A 1 373 ? -28.817 -14.226 -0.694 1.00 75.25 373 ARG A C 1
ATOM 2978 O O . ARG A 1 373 ? -28.248 -15.270 -0.388 1.00 75.25 373 ARG A O 1
ATOM 2985 N N . ASP A 1 374 ? -29.970 -14.201 -1.358 1.00 67.00 374 ASP A N 1
ATOM 2986 C CA . ASP A 1 374 ? -30.773 -15.407 -1.596 1.00 67.00 374 ASP A CA 1
ATOM 2987 C C . ASP A 1 374 ? -30.101 -16.381 -2.568 1.00 67.00 374 ASP A C 1
ATOM 2989 O O . ASP A 1 374 ? -30.237 -17.594 -2.407 1.00 67.00 374 ASP A O 1
ATOM 2993 N N . ASN A 1 375 ? -29.303 -15.875 -3.515 1.00 64.81 375 ASN A N 1
ATOM 2994 C CA . ASN A 1 375 ? -28.501 -16.715 -4.403 1.00 64.81 375 ASN A CA 1
ATOM 2995 C C . ASN A 1 375 ? -27.483 -17.524 -3.588 1.00 64.81 375 ASN A C 1
ATOM 2997 O O . ASN A 1 375 ? -27.481 -18.744 -3.672 1.00 64.81 375 ASN A O 1
ATOM 3001 N N . ILE A 1 376 ? -26.705 -16.885 -2.706 1.00 61.78 376 ILE A N 1
ATOM 3002 C CA . ILE A 1 376 ? -25.736 -17.589 -1.847 1.00 61.78 376 ILE A CA 1
ATOM 3003 C C . ILE A 1 376 ? -26.428 -18.620 -0.948 1.00 61.78 376 ILE A C 1
ATOM 3005 O O . ILE A 1 376 ? -26.001 -19.772 -0.866 1.00 61.78 376 ILE A O 1
ATOM 3009 N N . VAL A 1 377 ? -27.500 -18.214 -0.266 1.00 60.53 377 VAL A N 1
ATOM 3010 C CA . VAL A 1 377 ? -28.192 -19.068 0.708 1.00 60.53 377 VAL A CA 1
ATOM 3011 C C . VAL A 1 377 ? -28.831 -20.288 0.041 1.00 60.53 377 VAL A C 1
ATOM 3013 O O . VAL A 1 377 ? -28.809 -21.371 0.617 1.00 60.53 377 VAL A O 1
ATOM 3016 N N . SER A 1 378 ? -29.381 -20.136 -1.167 1.00 57.53 378 SER A N 1
ATOM 3017 C CA . SER A 1 378 ? -30.068 -21.223 -1.872 1.00 57.53 378 SER A CA 1
ATOM 3018 C C . SER A 1 378 ? -29.143 -22.135 -2.686 1.00 57.53 378 SER A C 1
ATOM 3020 O O . SER A 1 378 ? -29.505 -23.292 -2.905 1.00 57.53 378 SER A O 1
ATOM 3022 N N . SER A 1 379 ? -27.968 -21.658 -3.125 1.00 55.62 379 SER A N 1
ATOM 3023 C CA . SER A 1 379 ? -27.081 -22.422 -4.018 1.00 55.62 379 SER A CA 1
ATOM 3024 C C . SER A 1 379 ? -25.724 -22.831 -3.436 1.00 55.62 379 SER A C 1
ATOM 3026 O O . SER A 1 379 ? -25.086 -23.694 -4.036 1.00 55.62 379 SER A O 1
ATOM 3028 N N . LEU A 1 380 ? -25.262 -22.241 -2.322 1.00 57.59 380 LEU A N 1
ATOM 3029 C CA . LEU A 1 380 ? -23.891 -22.438 -1.804 1.00 57.59 380 LEU A CA 1
ATOM 3030 C C . LEU A 1 380 ? -23.819 -22.985 -0.373 1.00 57.59 380 LEU A C 1
ATOM 3032 O O . LEU A 1 380 ? -22.849 -23.656 -0.021 1.00 57.59 380 LEU A O 1
ATOM 3036 N N . LEU A 1 381 ? -24.808 -22.681 0.467 1.00 62.94 381 LEU A N 1
ATOM 3037 C CA . LEU A 1 381 ? -24.728 -22.915 1.908 1.00 62.94 381 LEU A CA 1
ATOM 3038 C C . LEU A 1 381 ? -25.451 -24.200 2.337 1.00 62.94 381 LEU A C 1
ATOM 3040 O O . LEU A 1 381 ? -26.575 -24.480 1.925 1.00 62.94 381 LEU A O 1
ATOM 3044 N N . GLY A 1 382 ? -24.778 -24.990 3.177 1.00 64.38 382 GLY A N 1
ATOM 3045 C CA . GLY A 1 382 ? -25.270 -26.246 3.749 1.00 64.38 382 GLY A CA 1
ATOM 3046 C C . GLY A 1 382 ? -25.456 -26.162 5.268 1.00 64.38 382 GLY A C 1
ATOM 3047 O O . GLY A 1 382 ? -25.322 -25.109 5.877 1.00 64.38 382 GLY A O 1
ATOM 3048 N N . LYS A 1 383 ? -25.745 -27.286 5.933 1.00 70.44 383 LYS A N 1
ATOM 3049 C CA . LYS A 1 383 ? -25.761 -27.311 7.411 1.00 70.44 383 LYS A CA 1
ATOM 3050 C C . LYS A 1 383 ? -24.347 -27.019 7.937 1.00 70.44 383 LYS A C 1
ATOM 3052 O O . LYS A 1 383 ? -23.403 -27.620 7.438 1.00 70.44 383 LYS A O 1
ATOM 3057 N N . ASN A 1 384 ? -24.223 -26.179 8.969 1.00 74.06 384 ASN A N 1
ATOM 3058 C CA . ASN A 1 384 ? -22.944 -25.765 9.577 1.00 74.06 384 ASN A CA 1
ATOM 3059 C C . ASN A 1 384 ? -22.038 -24.904 8.671 1.00 74.06 384 ASN A C 1
ATOM 3061 O O . ASN A 1 384 ? -20.820 -24.916 8.836 1.00 74.06 384 ASN A O 1
ATOM 3065 N N . SER A 1 385 ? -22.615 -24.159 7.730 1.00 83.38 385 SER A N 1
ATOM 3066 C CA . SER A 1 385 ? -21.901 -23.164 6.923 1.00 83.38 385 SER A CA 1
ATOM 3067 C C . SER A 1 385 ? -22.015 -21.756 7.527 1.00 83.38 385 SER A C 1
ATOM 3069 O O . SER A 1 385 ? -22.854 -21.520 8.398 1.00 83.38 385 SER A O 1
ATOM 3071 N N . THR A 1 386 ? -21.211 -20.804 7.054 1.00 85.19 386 THR A N 1
ATOM 3072 C CA . THR A 1 386 ? -21.244 -19.400 7.499 1.00 85.19 386 THR A CA 1
ATOM 3073 C C . THR A 1 386 ? -21.631 -18.452 6.362 1.00 85.19 386 THR A C 1
ATOM 3075 O O . THR A 1 386 ? -21.105 -18.555 5.260 1.00 85.19 386 THR A O 1
ATOM 3078 N N . LEU A 1 387 ? -22.519 -17.496 6.629 1.00 88.44 387 LEU A N 1
ATOM 3079 C CA . LEU A 1 387 ? -22.808 -16.355 5.762 1.00 88.44 387 LEU A CA 1
ATOM 3080 C C . LEU A 1 387 ? -22.176 -15.096 6.361 1.00 88.44 387 LEU A C 1
ATOM 3082 O O . LEU A 1 387 ? -22.502 -14.696 7.476 1.00 88.44 387 LEU A O 1
ATOM 3086 N N . LEU A 1 388 ? -21.304 -14.443 5.606 1.00 90.06 388 LEU A N 1
ATOM 3087 C CA . LEU A 1 388 ? -20.779 -13.128 5.941 1.00 90.06 388 LEU A CA 1
ATOM 3088 C C . LEU A 1 388 ? -21.684 -12.069 5.322 1.00 90.06 388 LEU A C 1
ATOM 3090 O O . LEU A 1 388 ? -21.876 -12.047 4.104 1.00 90.06 388 LEU A O 1
ATOM 3094 N N . LYS A 1 389 ? -22.219 -11.184 6.158 1.00 92.81 389 LYS A N 1
ATOM 3095 C CA . LYS A 1 389 ? -22.840 -9.934 5.733 1.00 92.81 389 LYS A CA 1
ATOM 3096 C C . LYS A 1 389 ? -21.819 -8.829 5.955 1.00 92.81 389 LYS A C 1
ATOM 3098 O O . LYS A 1 389 ? -21.441 -8.571 7.090 1.00 92.81 389 LYS A O 1
ATOM 3103 N N . ILE A 1 390 ? -21.361 -8.198 4.881 1.00 92.81 390 ILE A N 1
ATOM 3104 C CA . ILE A 1 390 ? -20.290 -7.205 4.943 1.00 92.81 390 ILE A CA 1
ATOM 3105 C C . ILE A 1 390 ? -20.821 -5.877 4.428 1.00 92.81 390 ILE A C 1
ATOM 3107 O O . ILE A 1 390 ? -21.153 -5.737 3.252 1.00 92.81 390 ILE A O 1
ATOM 3111 N N . LYS A 1 391 ? -20.875 -4.881 5.305 1.00 91.81 391 LYS A N 1
ATOM 3112 C CA . LYS A 1 391 ? -21.132 -3.498 4.924 1.00 91.81 391 LYS A CA 1
ATOM 3113 C C . LYS A 1 391 ? -19.823 -2.857 4.491 1.00 91.81 391 LYS A C 1
ATOM 3115 O O . LYS A 1 391 ? -18.972 -2.549 5.325 1.00 91.81 391 LYS A O 1
ATOM 3120 N N . ILE A 1 392 ? -19.663 -2.679 3.188 1.00 88.88 392 ILE A N 1
ATOM 3121 C CA . ILE A 1 392 ? -18.424 -2.189 2.582 1.00 88.88 392 ILE A CA 1
ATOM 3122 C C . ILE A 1 392 ? -18.543 -0.721 2.164 1.00 88.88 392 ILE A C 1
ATOM 3124 O O . ILE A 1 392 ? -19.606 -0.238 1.762 1.00 88.88 392 ILE A O 1
ATOM 3128 N N . LEU A 1 393 ? -17.424 -0.010 2.261 1.00 83.19 393 LEU A N 1
ATOM 3129 C CA . LEU A 1 393 ? -17.252 1.393 1.895 1.00 83.19 393 LEU A CA 1
ATOM 3130 C C . LEU A 1 393 ? -16.451 1.558 0.595 1.00 83.19 393 LEU A C 1
ATOM 3132 O O . LEU A 1 393 ? -16.635 2.561 -0.104 1.00 83.19 393 LEU A O 1
ATOM 3136 N N . ASN A 1 394 ? -15.554 0.609 0.298 1.00 80.25 394 ASN A N 1
ATOM 3137 C CA . ASN A 1 394 ? -14.569 0.727 -0.782 1.00 80.25 394 ASN A CA 1
ATOM 3138 C C . ASN A 1 394 ? -14.511 -0.474 -1.745 1.00 80.25 394 ASN A C 1
ATOM 3140 O O . ASN A 1 394 ? -13.509 -0.632 -2.447 1.00 80.25 394 ASN A O 1
ATOM 3144 N N . GLY A 1 395 ? -15.552 -1.309 -1.823 1.00 81.44 395 GLY A N 1
ATOM 3145 C CA . GLY A 1 395 ? -15.540 -2.431 -2.772 1.00 81.44 395 GLY A CA 1
ATOM 3146 C C . GLY A 1 395 ? -15.559 -1.971 -4.230 1.00 81.44 395 GLY A C 1
ATOM 3147 O O . GLY A 1 395 ? -15.862 -0.815 -4.514 1.00 81.44 395 GLY A O 1
ATOM 3148 N N . LYS A 1 396 ? -15.226 -2.852 -5.174 1.00 87.62 396 LYS A N 1
ATOM 3149 C CA . LYS A 1 396 ? -15.134 -2.514 -6.606 1.00 87.62 396 LYS A CA 1
ATOM 3150 C C . LYS A 1 396 ? -16.094 -3.353 -7.431 1.00 87.62 396 LYS A C 1
ATOM 3152 O O . LYS A 1 396 ? -15.983 -4.572 -7.431 1.00 87.62 396 LYS A O 1
ATOM 3157 N N . ASP A 1 397 ? -17.016 -2.707 -8.137 1.00 86.50 397 ASP A N 1
ATOM 3158 C CA . ASP A 1 397 ? -17.916 -3.400 -9.060 1.00 86.50 397 ASP A CA 1
ATOM 3159 C C . ASP A 1 397 ? -17.154 -3.817 -10.323 1.00 86.50 397 ASP A C 1
ATOM 3161 O O . ASP A 1 397 ? -16.709 -2.970 -11.102 1.00 86.50 397 ASP A O 1
ATOM 3165 N N . ILE A 1 398 ? -16.990 -5.128 -10.507 1.00 85.88 398 ILE A N 1
ATOM 3166 C CA . ILE A 1 398 ? -16.278 -5.717 -11.644 1.00 85.88 398 ILE A CA 1
ATOM 3167 C C . ILE A 1 398 ? -17.213 -6.414 -12.636 1.00 85.88 398 ILE A C 1
ATOM 3169 O O . ILE A 1 398 ? -16.736 -7.095 -13.541 1.00 85.88 398 ILE A O 1
ATOM 3173 N N . SER A 1 399 ? -18.530 -6.254 -12.505 1.00 83.75 399 SER A N 1
ATOM 3174 C CA . SER A 1 399 ? -19.532 -7.081 -13.199 1.00 83.75 399 SER A CA 1
ATOM 3175 C C . SER A 1 399 ? -19.353 -7.112 -14.723 1.00 83.75 399 SER A C 1
ATOM 3177 O O . SER A 1 399 ? -19.455 -8.163 -15.353 1.00 83.75 399 SER A O 1
ATOM 3179 N N . ILE A 1 400 ? -19.002 -5.974 -15.334 1.00 83.06 400 ILE A N 1
ATOM 3180 C CA . ILE A 1 400 ? -18.785 -5.874 -16.790 1.00 83.06 400 ILE A CA 1
ATOM 3181 C C . ILE A 1 400 ? -17.436 -6.448 -17.262 1.00 83.06 400 ILE A C 1
ATOM 3183 O O . ILE A 1 400 ? -17.262 -6.709 -18.454 1.00 83.06 400 ILE A O 1
ATOM 3187 N N . TYR A 1 401 ? -16.493 -6.641 -16.337 1.00 83.56 401 TYR A N 1
ATOM 3188 C CA . TYR A 1 401 ? -15.144 -7.157 -16.587 1.00 83.56 401 TYR A CA 1
ATOM 3189 C C . TYR A 1 401 ? -14.980 -8.620 -16.156 1.00 83.56 401 TYR A C 1
ATOM 3191 O O . TYR A 1 401 ? -14.003 -9.259 -16.541 1.00 83.56 401 TYR A O 1
ATOM 3199 N N . SER A 1 402 ? -15.935 -9.155 -15.394 1.00 82.25 402 SER A N 1
ATOM 3200 C CA . SER A 1 402 ? -15.956 -10.544 -14.943 1.00 82.25 402 SER A CA 1
ATOM 3201 C C . SER A 1 402 ? -16.193 -11.524 -16.100 1.00 82.25 402 SER A C 1
ATOM 3203 O O . SER A 1 402 ? -16.902 -11.240 -17.074 1.00 82.25 402 SER A O 1
ATOM 3205 N N . CYS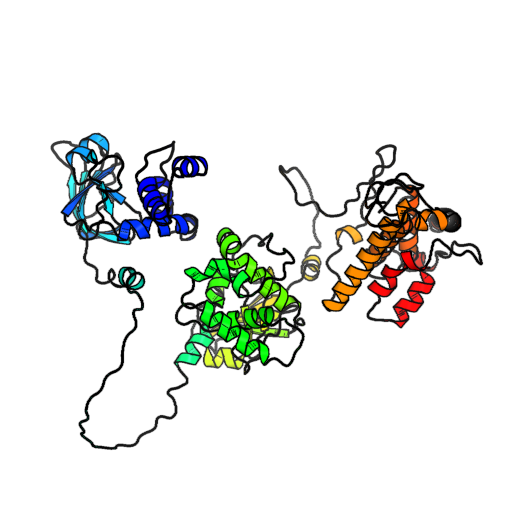 A 1 403 ? -15.635 -12.726 -15.957 1.00 76.00 403 CYS A N 1
ATOM 3206 C CA . CYS A 1 403 ? -15.941 -13.900 -16.767 1.00 76.00 403 CYS A CA 1
ATOM 3207 C C . CYS A 1 403 ? -17.415 -14.321 -16.627 1.00 76.00 403 CYS A C 1
ATOM 3209 O O . CYS A 1 403 ? -17.954 -14.962 -17.531 1.00 76.00 403 CYS A O 1
ATOM 3211 N N . ASN A 1 404 ? -18.089 -13.922 -15.541 1.00 70.31 404 ASN A N 1
ATOM 3212 C CA . ASN A 1 404 ? -19.512 -14.161 -15.319 1.00 70.31 404 ASN A CA 1
ATOM 3213 C C . ASN A 1 404 ? -20.308 -12.844 -15.317 1.00 70.31 404 ASN A C 1
ATOM 3215 O O . ASN A 1 404 ? -20.559 -12.250 -14.273 1.00 70.31 404 ASN A O 1
ATOM 3219 N N . ARG A 1 405 ? -20.738 -12.396 -16.501 1.00 70.06 405 ARG A N 1
ATOM 3220 C CA . ARG A 1 405 ? -21.437 -11.106 -16.692 1.00 70.06 405 ARG A CA 1
ATOM 3221 C C . ARG A 1 405 ? -22.890 -11.073 -16.206 1.00 70.06 405 ARG A C 1
ATOM 3223 O O . ARG A 1 405 ? -23.522 -10.023 -16.259 1.00 70.06 405 ARG A O 1
ATOM 3230 N N . ASN A 1 406 ? -23.434 -12.212 -15.781 1.00 64.50 406 ASN A N 1
ATOM 3231 C CA . ASN A 1 406 ? -24.831 -12.328 -15.358 1.00 64.50 406 ASN A CA 1
ATOM 3232 C C . ASN A 1 406 ? -25.029 -12.045 -13.861 1.00 64.50 406 ASN A C 1
ATOM 3234 O O . ASN A 1 406 ? -26.159 -12.077 -13.379 1.00 64.50 406 ASN A O 1
ATOM 3238 N N . GLU A 1 407 ? -23.950 -11.781 -13.123 1.00 65.00 407 GLU A N 1
ATOM 3239 C CA . GLU A 1 407 ? -23.976 -11.512 -11.689 1.00 65.00 407 GLU A CA 1
ATOM 3240 C C . GLU A 1 407 ? -23.379 -10.141 -11.387 1.00 65.00 407 GLU A C 1
ATOM 3242 O O . GLU A 1 407 ? -22.426 -9.709 -12.035 1.00 65.00 407 GLU A O 1
ATOM 3247 N N . ILE A 1 408 ? -23.932 -9.474 -10.369 1.00 71.50 408 ILE A N 1
ATOM 3248 C CA . ILE A 1 408 ? -23.306 -8.280 -9.806 1.00 71.50 408 ILE A CA 1
ATOM 3249 C C . ILE A 1 408 ? -22.199 -8.746 -8.862 1.00 71.50 408 ILE A C 1
ATOM 3251 O O . ILE A 1 408 ? -22.480 -9.242 -7.764 1.00 71.50 408 ILE A O 1
ATOM 3255 N N . GLU A 1 409 ? -20.957 -8.626 -9.323 1.00 79.88 409 GLU A N 1
ATOM 3256 C CA . GLU A 1 409 ? -19.759 -9.097 -8.633 1.00 79.88 409 GLU A CA 1
ATOM 3257 C C . GLU A 1 409 ? -18.965 -7.901 -8.102 1.00 79.88 409 GLU A C 1
ATOM 3259 O O . GLU A 1 409 ? -18.475 -7.061 -8.861 1.00 79.88 409 GLU A O 1
ATOM 3264 N N . ILE A 1 410 ? -18.854 -7.823 -6.775 1.00 83.56 410 ILE A N 1
ATOM 3265 C CA . ILE A 1 410 ? -18.175 -6.742 -6.063 1.00 83.56 410 ILE A CA 1
ATOM 3266 C C . ILE A 1 410 ? -16.919 -7.295 -5.394 1.00 83.56 410 ILE A C 1
ATOM 3268 O O . ILE A 1 410 ? -17.010 -8.198 -4.571 1.00 83.56 410 ILE A O 1
ATOM 3272 N N . ILE A 1 411 ? -15.754 -6.731 -5.693 1.00 86.12 411 ILE A N 1
ATOM 3273 C CA . ILE A 1 411 ? -14.485 -7.102 -5.063 1.00 86.12 411 ILE A CA 1
ATOM 3274 C C . ILE A 1 411 ? -14.311 -6.369 -3.731 1.00 86.12 411 ILE A C 1
ATOM 3276 O O . ILE A 1 411 ? -14.298 -5.137 -3.696 1.00 86.12 411 ILE A O 1
ATOM 3280 N N . LEU A 1 412 ? -14.111 -7.124 -2.652 1.00 83.06 412 LEU A N 1
ATOM 3281 C CA . LEU A 1 412 ? -13.522 -6.668 -1.397 1.00 83.06 412 LEU A CA 1
ATOM 3282 C C . LEU A 1 412 ? -11.995 -6.623 -1.554 1.00 83.06 412 LEU A C 1
ATOM 3284 O O . LEU A 1 412 ? -11.373 -7.602 -1.974 1.00 83.06 412 LEU A O 1
ATOM 3288 N N . LEU A 1 413 ? -11.404 -5.465 -1.259 1.00 78.88 413 LEU A N 1
ATOM 3289 C CA . LEU A 1 413 ? -9.982 -5.218 -1.487 1.00 78.88 413 LEU A CA 1
ATOM 3290 C C . LEU A 1 413 ? -9.104 -5.830 -0.379 1.00 78.88 413 LEU A C 1
ATOM 3292 O O . LEU A 1 413 ? -9.500 -5.831 0.790 1.00 78.88 413 LEU A O 1
ATOM 3296 N N . PRO A 1 414 ? -7.879 -6.264 -0.707 1.00 73.75 414 PRO A N 1
ATOM 3297 C CA . PRO A 1 414 ? -6.898 -6.690 0.277 1.00 73.75 414 PRO A CA 1
ATOM 3298 C C . PRO A 1 414 ? -6.421 -5.495 1.120 1.00 73.75 414 PRO A C 1
ATOM 3300 O O . PRO A 1 414 ? -6.322 -4.364 0.642 1.00 73.75 414 PRO A O 1
ATOM 3303 N N . GLY A 1 415 ? -6.121 -5.747 2.391 1.00 70.12 415 GLY A N 1
ATOM 3304 C CA . GLY A 1 415 ? -5.868 -4.748 3.428 1.00 70.12 415 GLY A CA 1
ATOM 3305 C C . GLY A 1 415 ? -7.121 -4.130 4.069 1.00 70.12 415 GLY A C 1
ATOM 3306 O O . GLY A 1 415 ? -6.975 -3.245 4.915 1.00 70.12 415 GLY A O 1
ATOM 3307 N N . THR A 1 416 ? -8.341 -4.554 3.711 1.00 78.69 416 THR A N 1
ATOM 3308 C CA . THR A 1 416 ? -9.573 -3.945 4.250 1.00 78.69 416 THR A CA 1
ATOM 3309 C C . THR A 1 416 ? -9.750 -4.288 5.726 1.00 78.69 416 THR A C 1
ATOM 3311 O O . THR A 1 416 ? -9.782 -5.457 6.095 1.00 78.69 416 THR A O 1
ATOM 3314 N N . ARG A 1 417 ? -9.911 -3.288 6.600 1.00 82.44 417 ARG A N 1
ATOM 3315 C CA . ARG A 1 417 ? -10.201 -3.548 8.017 1.00 82.44 417 ARG A CA 1
ATOM 3316 C C . ARG A 1 417 ? -11.694 -3.685 8.245 1.00 82.44 417 ARG A C 1
ATOM 3318 O O . ARG A 1 417 ? -12.453 -2.774 7.925 1.00 82.44 417 ARG A O 1
ATOM 3325 N N . LEU A 1 418 ? -12.098 -4.793 8.853 1.00 86.00 418 LEU A N 1
ATOM 3326 C CA . LEU A 1 418 ? -13.489 -5.085 9.178 1.00 86.00 418 LEU A CA 1
ATOM 3327 C C . LEU A 1 418 ? -13.651 -5.199 10.694 1.00 86.00 418 LEU A C 1
ATOM 3329 O O . LEU A 1 418 ? -12.870 -5.874 11.366 1.00 86.00 418 LEU A O 1
ATOM 3333 N N . ARG A 1 419 ? -14.678 -4.554 11.242 1.00 89.75 419 ARG A N 1
ATOM 3334 C CA . ARG A 1 419 ? -15.135 -4.774 12.615 1.00 89.75 419 ARG A CA 1
ATOM 3335 C C . ARG A 1 419 ? -16.204 -5.855 12.619 1.00 89.75 419 ARG A C 1
ATOM 3337 O O . ARG A 1 419 ? -17.161 -5.775 11.856 1.00 89.75 419 ARG A O 1
ATOM 3344 N N . VAL A 1 420 ? -16.074 -6.815 13.531 1.00 89.94 420 VAL A N 1
ATOM 3345 C CA . VAL A 1 420 ? -17.125 -7.796 13.814 1.00 89.94 420 VAL A CA 1
ATOM 3346 C C . VAL A 1 420 ? -18.207 -7.146 14.673 1.00 89.94 420 VAL A C 1
ATOM 3348 O O . VAL A 1 420 ? -18.008 -6.927 15.872 1.00 89.94 420 VAL A O 1
ATOM 3351 N N . ASN A 1 421 ? -19.347 -6.833 14.067 1.00 89.00 421 ASN A N 1
ATOM 3352 C CA . ASN A 1 421 ? -20.488 -6.231 14.749 1.00 89.00 421 ASN A CA 1
ATOM 3353 C C . ASN A 1 421 ? -21.301 -7.279 15.503 1.00 89.00 421 ASN A C 1
ATOM 3355 O O . ASN A 1 421 ? -21.616 -7.067 16.676 1.00 89.00 421 ASN A O 1
ATOM 3359 N N . ASP A 1 422 ? -21.589 -8.418 14.872 1.00 89.75 422 ASP A N 1
ATOM 3360 C CA . ASP A 1 422 ? -22.291 -9.519 15.524 1.00 89.75 422 ASP A CA 1
ATOM 3361 C C . ASP A 1 422 ? -21.974 -10.890 14.921 1.00 89.75 422 ASP A C 1
ATOM 3363 O O . ASP A 1 422 ? -21.490 -10.999 13.796 1.00 89.75 422 ASP A O 1
ATOM 3367 N N . VAL A 1 423 ? -22.269 -11.933 15.695 1.00 89.00 423 VAL A N 1
ATOM 3368 C CA . VAL A 1 423 ? -22.202 -13.337 15.276 1.00 89.00 423 VAL A CA 1
ATOM 3369 C C . VAL A 1 423 ? -23.487 -14.008 15.739 1.00 89.00 423 VAL A C 1
ATOM 3371 O O . VAL A 1 423 ? -23.705 -14.200 16.936 1.00 89.00 423 VAL A O 1
ATOM 3374 N N . LEU A 1 424 ? -24.355 -14.331 14.790 1.00 90.00 424 LEU A N 1
ATOM 3375 C CA . LEU A 1 424 ? -25.690 -14.864 15.023 1.00 90.00 424 LEU A CA 1
ATOM 3376 C C . LEU A 1 424 ? -25.791 -16.285 14.470 1.00 90.00 424 LEU A C 1
ATOM 3378 O O . LEU A 1 424 ? -25.103 -16.649 13.525 1.00 90.00 424 LEU A O 1
ATOM 3382 N N . TYR A 1 425 ? -26.686 -17.088 15.038 1.00 88.56 425 TYR A N 1
ATOM 3383 C CA . TYR A 1 425 ? -27.035 -18.392 14.481 1.00 88.56 425 TYR A CA 1
ATOM 3384 C C . TYR A 1 425 ? -28.457 -18.344 13.926 1.00 88.56 425 TYR A C 1
ATOM 3386 O O . TYR A 1 425 ? -29.411 -18.061 14.656 1.00 88.56 425 TYR A O 1
ATOM 3394 N N . ASN A 1 426 ? -28.612 -18.625 12.633 1.00 83.00 426 ASN A N 1
ATOM 3395 C CA . ASN A 1 426 ? -29.910 -18.666 11.977 1.00 83.00 426 ASN A CA 1
ATOM 3396 C C . ASN A 1 426 ? -30.508 -20.072 12.101 1.00 83.00 426 ASN A C 1
ATOM 3398 O O . ASN A 1 426 ? -30.201 -20.970 11.317 1.00 83.00 426 ASN A O 1
ATOM 3402 N N . SER A 1 427 ? -31.391 -20.268 13.080 1.00 81.12 427 SER A N 1
ATOM 3403 C CA . SER A 1 427 ? -31.995 -21.572 13.390 1.00 81.12 427 SER A CA 1
ATOM 3404 C C . SER A 1 427 ? -32.803 -22.182 12.239 1.00 81.12 427 SER A C 1
ATOM 3406 O O . SER A 1 427 ? -32.848 -23.407 12.111 1.00 81.12 427 SER A O 1
ATOM 3408 N N . SER A 1 428 ? -33.429 -21.348 11.402 1.00 80.38 428 SER A N 1
ATOM 3409 C CA . SER A 1 428 ? -34.250 -21.799 10.271 1.00 80.38 428 SER A CA 1
ATOM 3410 C C . SER A 1 428 ? -33.393 -22.370 9.141 1.00 80.38 428 SER A C 1
ATOM 3412 O O . SER A 1 428 ? -33.762 -23.376 8.541 1.00 80.38 428 SER A O 1
ATOM 3414 N N . LEU A 1 429 ? -32.234 -21.756 8.885 1.00 77.75 429 LEU A N 1
ATOM 3415 C CA . LEU A 1 429 ? -31.298 -22.165 7.832 1.00 77.75 429 LEU A CA 1
ATOM 3416 C C . LEU A 1 429 ? -30.172 -23.085 8.340 1.00 77.75 429 LEU A C 1
ATOM 3418 O O . LEU A 1 429 ? -29.534 -23.764 7.543 1.00 77.75 429 LEU A O 1
ATOM 3422 N N . ARG A 1 430 ? -29.962 -23.163 9.661 1.00 83.06 430 ARG A N 1
ATOM 3423 C CA . ARG A 1 430 ? -28.862 -23.886 10.332 1.00 83.06 430 ARG A CA 1
ATOM 3424 C C . ARG A 1 430 ? -27.466 -23.439 9.880 1.00 83.06 430 ARG A C 1
ATOM 3426 O O . ARG A 1 430 ? -26.578 -24.272 9.676 1.00 83.06 430 ARG A O 1
ATOM 3433 N N . ILE A 1 431 ? -27.300 -22.127 9.742 1.00 85.31 431 ILE A N 1
ATOM 3434 C CA . ILE A 1 431 ? -26.046 -21.466 9.362 1.00 85.31 431 ILE A CA 1
ATOM 3435 C C . ILE A 1 431 ? -25.656 -20.428 10.415 1.00 85.31 431 ILE A C 1
ATOM 3437 O O . ILE A 1 431 ? -26.522 -19.873 11.096 1.00 85.31 431 ILE A O 1
ATOM 3441 N N . ASP A 1 432 ? -24.361 -20.152 10.524 1.00 87.31 432 ASP A N 1
ATOM 3442 C CA . ASP A 1 432 ? -23.856 -18.995 11.261 1.00 87.31 432 ASP A CA 1
ATOM 3443 C C . ASP A 1 432 ? -23.917 -17.751 10.349 1.00 87.31 432 ASP A C 1
ATOM 3445 O O . ASP A 1 432 ? -23.595 -17.829 9.167 1.00 87.31 432 ASP A O 1
ATOM 3449 N N . GLU A 1 433 ? -24.341 -16.602 10.870 1.00 90.06 433 GLU A N 1
ATOM 3450 C CA . GLU A 1 433 ? -24.330 -15.307 10.181 1.00 90.06 433 GLU A CA 1
ATOM 3451 C C . GLU A 1 433 ? -23.377 -14.355 10.920 1.00 90.06 433 GLU A C 1
ATOM 3453 O O . GLU A 1 433 ? -23.538 -14.119 12.117 1.00 90.06 433 GLU A O 1
ATOM 3458 N N . ILE A 1 434 ? -22.379 -13.805 10.225 1.00 91.38 434 ILE A N 1
ATOM 3459 C CA . ILE A 1 434 ? -21.407 -12.859 10.796 1.00 91.38 434 ILE A CA 1
ATOM 3460 C C . ILE A 1 434 ? -21.636 -11.491 10.159 1.00 91.38 434 ILE A C 1
ATOM 3462 O O . ILE A 1 434 ? -21.550 -11.356 8.938 1.00 91.38 434 ILE A O 1
ATOM 3466 N N . ASP A 1 435 ? -21.914 -10.487 10.990 1.00 91.69 435 ASP A N 1
ATOM 3467 C CA . ASP A 1 435 ? -22.101 -9.099 10.569 1.00 91.69 435 ASP A CA 1
ATOM 3468 C C . ASP A 1 435 ? -20.780 -8.334 10.689 1.00 91.69 435 ASP A C 1
ATOM 3470 O O . ASP A 1 435 ? -20.192 -8.225 11.772 1.00 91.69 435 ASP A O 1
ATOM 3474 N N . LEU A 1 436 ? -20.304 -7.828 9.557 1.00 92.56 436 LEU A N 1
ATOM 3475 C CA . LEU A 1 436 ? -19.025 -7.155 9.394 1.00 92.56 436 LEU A CA 1
ATOM 3476 C C . LEU A 1 436 ? -19.254 -5.751 8.843 1.00 92.56 436 LEU A C 1
ATOM 3478 O O . LEU A 1 436 ? -20.028 -5.547 7.911 1.00 92.56 436 LEU A O 1
ATOM 3482 N N . GLU A 1 437 ? -18.522 -4.780 9.373 1.00 92.31 437 GLU A N 1
ATOM 3483 C CA . GLU A 1 437 ? -18.517 -3.414 8.855 1.00 92.31 437 GLU A CA 1
ATOM 3484 C C . GLU A 1 437 ? -17.091 -2.988 8.536 1.00 92.31 437 GLU A C 1
ATOM 3486 O O . GLU A 1 437 ? -16.198 -3.098 9.378 1.00 92.31 437 GLU A O 1
ATOM 3491 N N . GLU A 1 438 ? -16.875 -2.498 7.317 1.00 88.19 438 GLU A N 1
ATOM 3492 C CA . GLU A 1 438 ? -15.616 -1.871 6.945 1.00 88.19 438 GLU A CA 1
ATOM 3493 C C . GLU A 1 438 ? -15.395 -0.608 7.774 1.00 88.19 438 GLU A C 1
ATOM 3495 O O . GLU A 1 438 ? -16.229 0.298 7.810 1.00 88.19 438 GLU A O 1
ATOM 3500 N N . ILE A 1 439 ? -14.244 -0.553 8.443 1.00 81.25 439 ILE A N 1
ATOM 3501 C CA . ILE A 1 439 ? -13.865 0.567 9.293 1.00 81.25 439 ILE A CA 1
ATOM 3502 C C . ILE A 1 439 ? -12.727 1.365 8.673 1.00 81.25 439 ILE A C 1
ATOM 3504 O O . ILE A 1 439 ? -11.701 0.839 8.240 1.00 81.25 439 ILE A O 1
ATOM 3508 N N . ASN A 1 440 ? -12.890 2.678 8.707 1.00 65.12 440 ASN A N 1
ATOM 3509 C CA . ASN A 1 440 ? -11.831 3.645 8.477 1.00 65.12 440 ASN A CA 1
ATOM 3510 C C . ASN A 1 440 ? -11.248 4.109 9.829 1.00 65.12 440 ASN A C 1
ATOM 3512 O O . ASN A 1 440 ? -11.868 3.930 10.880 1.00 65.12 440 ASN A O 1
ATOM 3516 N N . ASP A 1 441 ? -10.054 4.710 9.827 1.00 49.03 441 ASP A N 1
ATOM 3517 C CA . ASP A 1 441 ? -9.400 5.177 11.067 1.00 49.03 441 ASP A CA 1
ATOM 3518 C C . ASP A 1 441 ? -10.241 6.197 11.858 1.00 49.03 441 ASP A C 1
ATOM 3520 O O . ASP A 1 441 ? -10.104 6.304 13.076 1.00 49.03 441 ASP A O 1
ATOM 3524 N N . GLU A 1 442 ? -11.176 6.885 11.198 1.00 43.34 442 GLU A N 1
ATOM 3525 C CA . GLU A 1 442 ? -12.134 7.809 11.819 1.00 43.34 442 GLU A CA 1
ATOM 3526 C C . GLU A 1 442 ? -13.112 7.091 12.781 1.00 43.34 442 GLU A C 1
ATOM 3528 O O . GLU A 1 442 ? -13.430 7.616 13.848 1.00 43.34 442 GLU A O 1
ATOM 3533 N N . MET A 1 443 ? -13.530 5.855 12.470 1.00 39.06 443 MET A N 1
ATOM 3534 C CA . MET A 1 443 ? -14.441 5.031 13.292 1.00 39.06 443 MET A CA 1
ATOM 3535 C C . MET A 1 443 ? -13.751 4.341 14.485 1.00 39.06 443 MET A C 1
ATOM 3537 O O . MET A 1 443 ? -14.417 3.705 15.305 1.00 39.06 443 MET A O 1
ATOM 3541 N N . LEU A 1 444 ? -12.419 4.409 14.563 1.00 41.22 444 LEU A N 1
ATOM 3542 C CA . LEU A 1 444 ? -11.587 3.847 15.635 1.00 41.22 444 LEU A CA 1
ATOM 3543 C C . LEU A 1 444 ? -11.311 4.867 16.755 1.00 41.22 444 LEU A C 1
ATOM 3545 O O . LEU A 1 444 ? -11.191 4.495 17.923 1.00 41.22 444 LEU A O 1
ATOM 3549 N N . GLN A 1 445 ? -11.263 6.157 16.416 1.00 38.91 445 GLN A N 1
ATOM 3550 C CA . GLN A 1 445 ? -10.952 7.244 17.351 1.00 38.91 445 GLN A CA 1
ATOM 3551 C C . GLN A 1 445 ? -12.139 7.639 18.249 1.00 38.91 445 GLN A C 1
ATOM 3553 O O . GLN A 1 445 ? -11.930 8.151 19.347 1.00 38.91 445 GLN A O 1
ATOM 3558 N N . SER A 1 446 ? -13.378 7.340 17.845 1.00 35.19 446 SER A N 1
ATOM 3559 C CA . SER A 1 446 ? -14.594 7.683 18.600 1.00 35.19 446 SER A CA 1
ATOM 3560 C C . SER A 1 446 ? -14.809 6.871 19.889 1.00 35.19 446 SER A C 1
ATOM 3562 O O . SER A 1 446 ? -15.595 7.289 20.733 1.00 35.19 446 SER A O 1
ATOM 3564 N N . ASN A 1 447 ? -14.100 5.749 20.080 1.00 32.56 447 ASN A N 1
ATOM 3565 C CA . ASN A 1 447 ? -14.292 4.842 21.224 1.00 32.56 447 ASN A CA 1
ATOM 3566 C C . ASN A 1 447 ? -13.199 4.912 22.305 1.00 32.56 447 ASN A C 1
ATOM 3568 O O . ASN A 1 447 ? -13.271 4.168 23.281 1.00 32.56 447 ASN A O 1
ATOM 3572 N N . THR A 1 448 ? -12.195 5.784 22.165 1.00 28.64 448 THR A N 1
ATOM 3573 C CA . THR A 1 448 ? -11.014 5.764 23.050 1.00 28.64 448 THR A CA 1
ATOM 3574 C C . THR A 1 448 ? -10.806 7.102 23.756 1.00 28.64 448 THR A C 1
ATOM 3576 O O . THR A 1 448 ? -9.765 7.740 23.640 1.00 28.64 448 THR A O 1
ATOM 3579 N N . THR A 1 449 ? -11.813 7.548 24.509 1.00 29.50 449 THR A N 1
ATOM 3580 C CA . THR A 1 449 ? -11.685 8.659 25.465 1.00 29.50 449 THR A CA 1
ATOM 3581 C C . THR A 1 449 ? -11.611 8.106 26.887 1.00 29.50 449 THR A C 1
ATOM 3583 O O . THR A 1 449 ? -12.595 8.130 27.611 1.00 29.50 449 THR A O 1
ATOM 3586 N N . SER A 1 450 ? -10.449 7.590 27.300 1.00 28.77 450 SER A N 1
ATOM 3587 C CA . SER A 1 450 ? -10.079 7.523 28.726 1.00 28.77 450 SER A CA 1
ATOM 3588 C C . SER A 1 450 ? -8.660 6.987 28.933 1.00 28.77 450 SER A C 1
ATOM 3590 O O . SER A 1 450 ? -8.352 5.867 28.538 1.00 28.77 450 SER A O 1
ATOM 3592 N N . ASN A 1 451 ? -7.877 7.777 29.672 1.00 26.50 451 ASN A N 1
ATOM 3593 C CA . ASN A 1 451 ? -6.646 7.451 30.401 1.00 26.50 451 ASN A CA 1
ATOM 3594 C C . ASN A 1 451 ? -5.306 7.497 29.647 1.00 26.50 451 ASN A C 1
ATOM 3596 O O . ASN A 1 451 ? -4.817 6.528 29.074 1.00 26.50 451 ASN A O 1
ATOM 3600 N N . GLN A 1 452 ? -4.651 8.652 29.798 1.00 31.53 452 GLN A N 1
ATOM 3601 C CA . GLN A 1 452 ? -3.199 8.807 29.761 1.00 31.53 452 GLN A CA 1
ATOM 3602 C C . GLN A 1 452 ? -2.549 8.081 30.955 1.00 31.53 452 GLN A C 1
ATOM 3604 O O . GLN A 1 452 ? -3.002 8.264 32.084 1.00 31.53 452 GLN A O 1
ATOM 3609 N N . ASN A 1 453 ? -1.454 7.338 30.728 1.00 25.17 453 ASN A N 1
ATOM 3610 C CA . ASN A 1 453 ? -0.155 7.599 31.374 1.00 25.17 453 ASN A CA 1
ATOM 3611 C C . ASN A 1 453 ? 0.976 6.621 30.956 1.00 25.17 453 ASN A C 1
ATOM 3613 O O . ASN A 1 453 ? 0.978 5.454 31.322 1.00 25.17 453 ASN A O 1
ATOM 3617 N N . ILE A 1 454 ? 2.006 7.214 30.326 1.00 26.03 454 ILE A N 1
ATOM 3618 C CA . ILE A 1 454 ? 3.451 7.095 30.638 1.00 26.03 454 ILE A CA 1
ATOM 3619 C C . ILE A 1 454 ? 4.336 6.000 29.961 1.00 26.03 454 ILE A C 1
ATOM 3621 O O . ILE A 1 454 ? 4.275 4.820 30.271 1.00 26.03 454 ILE A O 1
ATOM 3625 N N . LYS A 1 455 ? 5.329 6.547 29.219 1.00 22.17 455 LYS A N 1
ATOM 3626 C CA . LYS A 1 455 ? 6.761 6.183 28.987 1.00 22.17 455 LYS A CA 1
ATOM 3627 C C . LYS A 1 455 ? 7.223 5.392 27.739 1.00 22.17 455 LYS A C 1
ATOM 3629 O O . LYS A 1 455 ? 7.024 4.197 27.594 1.00 22.17 455 LYS A O 1
ATOM 3634 N N . ARG A 1 456 ? 7.991 6.148 26.928 1.00 24.12 456 ARG A N 1
ATOM 3635 C CA . ARG A 1 456 ? 9.023 5.810 25.913 1.00 24.12 456 ARG A CA 1
ATOM 3636 C C . ARG A 1 456 ? 10.126 4.885 26.503 1.00 24.12 456 ARG A C 1
ATOM 3638 O O . ARG A 1 456 ? 10.330 4.944 27.711 1.00 24.12 456 ARG A O 1
ATOM 3645 N N . ILE A 1 457 ? 10.906 4.100 25.737 1.00 24.12 457 ILE A N 1
ATOM 3646 C CA . ILE A 1 457 ? 12.053 4.530 24.889 1.00 24.12 457 ILE A CA 1
ATOM 3647 C C . ILE A 1 457 ? 12.599 3.365 23.995 1.00 24.12 457 ILE A C 1
ATOM 3649 O O . ILE A 1 457 ? 12.715 2.245 24.479 1.00 24.12 457 ILE A O 1
ATOM 3653 N N . SER A 1 458 ? 12.945 3.739 22.739 1.00 24.73 458 SER A N 1
ATOM 3654 C CA . SER A 1 458 ? 13.897 3.249 21.685 1.00 24.73 458 SER A CA 1
ATOM 3655 C C . SER A 1 458 ? 13.931 1.777 21.231 1.00 24.73 458 SER A C 1
ATOM 3657 O O . SER A 1 458 ? 14.133 0.894 22.053 1.00 24.73 458 SER A O 1
ATOM 3659 N N . ASN A 1 459 ? 13.711 1.428 19.950 1.00 28.25 459 ASN A N 1
ATOM 3660 C CA . ASN A 1 459 ? 14.429 1.743 18.682 1.00 28.25 459 ASN A CA 1
ATOM 3661 C C . ASN A 1 459 ? 15.903 1.309 18.643 1.00 28.25 459 ASN A C 1
ATOM 3663 O O . ASN A 1 459 ? 16.702 1.861 19.384 1.00 28.25 459 ASN A O 1
ATOM 3667 N N . ASP A 1 460 ? 16.229 0.382 17.732 1.00 24.25 460 ASP A N 1
ATOM 3668 C CA . ASP A 1 460 ? 17.117 0.587 16.570 1.00 24.25 460 ASP A CA 1
ATOM 3669 C C . ASP A 1 460 ? 16.985 -0.642 15.627 1.00 24.25 460 ASP A C 1
ATOM 3671 O O . ASP A 1 460 ? 16.890 -1.767 16.102 1.00 24.25 460 ASP A O 1
ATOM 3675 N N . GLY A 1 461 ? 16.891 -0.539 14.296 1.00 21.28 461 GLY A N 1
ATOM 3676 C CA . GLY A 1 461 ? 17.179 0.600 13.436 1.00 21.28 461 GLY A CA 1
ATOM 3677 C C . GLY A 1 461 ? 16.407 0.605 12.106 1.00 21.28 461 GLY A C 1
ATOM 3678 O O . GLY A 1 461 ? 16.187 -0.429 11.485 1.00 21.28 461 GLY A O 1
ATOM 3679 N N . PHE A 1 462 ? 16.063 1.842 11.726 1.00 24.19 462 PHE A N 1
ATOM 3680 C CA . PHE A 1 462 ? 15.905 2.427 10.385 1.00 24.19 462 PHE A CA 1
ATOM 3681 C C . PHE A 1 462 ? 14.907 1.820 9.372 1.00 24.19 462 PHE A C 1
ATOM 3683 O O . PHE A 1 462 ? 15.068 0.694 8.930 1.00 24.19 462 PHE A O 1
ATOM 3690 N N . SER A 1 463 ? 13.931 2.558 8.824 1.00 27.50 463 SER A N 1
ATOM 3691 C CA . SER A 1 463 ? 13.404 3.903 9.126 1.00 27.50 463 SER A CA 1
ATOM 3692 C C . SER A 1 463 ? 12.096 4.133 8.346 1.00 27.50 463 SER A C 1
ATOM 3694 O O . SER A 1 463 ? 12.131 4.478 7.166 1.00 27.50 463 SER A O 1
ATOM 3696 N N . ASP A 1 464 ? 10.951 4.040 9.022 1.00 29.52 464 ASP A N 1
ATOM 3697 C CA . ASP A 1 464 ? 9.710 4.704 8.610 1.00 29.52 464 ASP A CA 1
ATOM 3698 C C . ASP A 1 464 ? 9.809 6.193 8.969 1.00 29.52 464 ASP A C 1
ATOM 3700 O O . ASP A 1 464 ? 9.416 6.599 10.062 1.00 29.52 464 ASP A O 1
ATOM 3704 N N . LYS A 1 465 ? 10.372 7.022 8.083 1.00 31.94 465 LYS A N 1
ATOM 3705 C CA . LYS A 1 465 ? 10.229 8.489 8.144 1.00 31.94 465 LYS A CA 1
ATOM 3706 C C . LYS A 1 465 ? 10.361 9.120 6.760 1.00 31.94 465 LYS A C 1
ATOM 3708 O O . LYS A 1 465 ? 11.393 9.688 6.424 1.00 31.94 465 LYS A O 1
ATOM 3713 N N . ILE A 1 466 ? 9.270 9.105 6.001 1.00 28.44 466 ILE A N 1
ATOM 3714 C CA . ILE A 1 466 ? 8.958 10.206 5.079 1.00 28.44 466 ILE A CA 1
ATOM 3715 C C . ILE A 1 466 ? 7.561 10.706 5.445 1.00 28.44 466 ILE A C 1
ATOM 3717 O O . ILE A 1 466 ? 6.576 10.492 4.752 1.00 28.44 466 ILE A O 1
ATOM 3721 N N . TRP A 1 467 ? 7.492 11.353 6.602 1.00 32.22 467 TRP A N 1
ATOM 3722 C CA . TRP A 1 467 ? 6.520 12.408 6.844 1.00 32.22 467 TRP A CA 1
ATOM 3723 C C . TRP A 1 467 ? 7.336 13.692 6.856 1.00 32.22 467 TRP A C 1
ATOM 3725 O O . TRP A 1 467 ? 8.431 13.697 7.424 1.00 32.22 467 TRP A O 1
ATOM 3735 N N . LEU A 1 468 ? 6.838 14.756 6.228 1.00 32.59 468 LEU A N 1
ATOM 3736 C CA . LEU A 1 468 ? 7.395 16.107 6.323 1.00 32.59 468 LEU A CA 1
ATOM 3737 C C . LEU A 1 468 ? 7.257 16.624 7.775 1.00 32.59 468 LEU A C 1
ATOM 3739 O O . LEU A 1 468 ? 6.549 17.585 8.049 1.00 32.59 468 LEU A O 1
ATOM 3743 N N . GLU A 1 469 ? 7.947 15.995 8.734 1.00 32.47 469 GLU A N 1
ATOM 3744 C CA . GLU A 1 469 ? 8.514 16.702 9.875 1.00 32.47 469 GLU A CA 1
ATOM 3745 C C . GLU A 1 469 ? 9.562 17.642 9.274 1.00 32.47 469 GLU A C 1
ATOM 3747 O O . GLU A 1 469 ? 10.754 17.331 9.257 1.00 32.47 469 GLU A O 1
ATOM 3752 N N . CYS A 1 470 ? 9.148 18.795 8.752 1.00 34.78 470 CYS A N 1
ATOM 3753 C CA . CYS A 1 470 ? 10.113 19.856 8.557 1.00 34.78 470 CYS A CA 1
ATOM 3754 C C . CYS A 1 470 ? 10.512 20.363 9.948 1.00 34.78 470 CYS A C 1
ATOM 3756 O O . CYS A 1 470 ? 9.912 21.280 10.507 1.00 34.78 470 CYS A O 1
ATOM 3758 N N . ARG A 1 471 ? 11.500 19.701 10.555 1.00 35.12 471 ARG A N 1
ATOM 3759 C CA . ARG A 1 471 ? 12.203 20.199 11.735 1.00 35.12 471 ARG A CA 1
ATOM 3760 C C . ARG A 1 471 ? 13.053 21.379 11.285 1.00 35.12 471 ARG A C 1
ATOM 3762 O O . ARG A 1 471 ? 14.241 21.216 11.027 1.00 35.12 471 ARG A O 1
ATOM 3769 N N . PHE A 1 472 ? 12.449 22.552 11.159 1.00 39.22 472 PHE A N 1
ATOM 3770 C CA . PHE A 1 472 ? 13.232 23.770 11.025 1.00 39.22 472 PHE A CA 1
ATOM 3771 C C . PHE A 1 472 ? 13.889 24.035 12.371 1.00 39.22 472 PHE A C 1
ATOM 3773 O O . PHE A 1 472 ? 13.231 24.042 13.408 1.00 39.22 472 PHE A O 1
ATOM 3780 N N . LYS A 1 473 ? 15.210 24.153 12.351 1.00 33.91 473 LYS A N 1
ATOM 3781 C CA . LYS A 1 473 ? 15.944 24.855 13.391 1.00 33.91 473 LYS A CA 1
ATOM 3782 C C . LYS A 1 473 ? 15.940 26.314 12.953 1.00 33.91 473 LYS A C 1
ATOM 3784 O O . LYS A 1 473 ? 16.264 26.586 11.798 1.00 33.91 473 LYS A O 1
ATOM 3789 N N . ASP A 1 474 ? 15.587 27.237 13.840 1.00 37.75 474 ASP A N 1
ATOM 3790 C CA . ASP A 1 474 ? 16.023 28.621 13.641 1.00 37.75 474 ASP A CA 1
ATOM 3791 C C . ASP A 1 474 ? 17.575 28.651 13.558 1.00 37.75 474 ASP A C 1
ATOM 3793 O O . ASP A 1 474 ? 18.229 27.664 13.921 1.00 37.75 474 ASP A O 1
ATOM 3797 N N . PRO A 1 475 ? 18.202 29.736 13.070 1.00 37.78 475 PRO A N 1
ATOM 3798 C CA . PRO A 1 475 ? 19.665 29.841 13.006 1.00 37.78 475 PRO A CA 1
ATOM 3799 C C . PRO A 1 475 ? 20.373 29.616 14.357 1.00 37.78 475 PRO A C 1
ATOM 3801 O O . PRO A 1 475 ? 21.573 29.355 14.388 1.00 37.78 475 PRO A O 1
ATOM 3804 N N . GLU A 1 476 ? 19.628 29.683 15.463 1.00 39.72 476 GLU A N 1
ATOM 3805 C CA . GLU A 1 476 ? 20.088 29.517 16.843 1.00 39.72 476 GLU A CA 1
ATOM 3806 C C . GLU A 1 476 ? 19.803 28.100 17.403 1.00 39.72 476 GLU A C 1
ATOM 3808 O O . GLU A 1 476 ? 20.247 27.757 18.497 1.00 39.72 476 GLU A O 1
ATOM 3813 N N . GLY A 1 477 ? 19.144 27.224 16.634 1.00 37.53 477 GLY A N 1
ATOM 3814 C CA . GLY A 1 477 ? 18.855 25.832 16.978 1.00 37.53 477 GLY A CA 1
ATOM 3815 C C . GLY A 1 477 ? 17.633 25.579 17.869 1.00 37.53 477 GLY A C 1
ATOM 3816 O O . GLY A 1 477 ? 17.456 24.435 18.299 1.00 37.53 477 GLY A O 1
ATOM 3817 N N . THR A 1 478 ? 16.795 26.576 18.159 1.00 36.91 478 THR A N 1
ATOM 3818 C CA . THR A 1 478 ? 15.944 26.563 19.366 1.00 36.91 478 THR A CA 1
ATOM 3819 C C . THR A 1 478 ? 14.462 26.265 19.125 1.00 36.91 478 THR A C 1
ATOM 3821 O O . THR A 1 478 ? 13.819 25.660 19.986 1.00 36.91 478 THR A O 1
ATOM 3824 N N . THR A 1 479 ? 13.899 26.605 17.963 1.00 37.91 479 THR A N 1
ATOM 3825 C CA . THR A 1 479 ? 12.441 26.504 17.753 1.00 37.91 479 THR A CA 1
ATOM 3826 C C . THR A 1 479 ? 12.047 25.379 16.797 1.00 37.91 479 THR A C 1
ATOM 3828 O O . THR A 1 479 ? 12.120 25.531 15.585 1.00 37.91 479 THR A O 1
ATOM 3831 N N . ILE A 1 480 ? 11.550 24.257 17.334 1.00 44.53 480 ILE A N 1
ATOM 3832 C CA . ILE A 1 480 ? 10.812 23.256 16.546 1.00 44.53 480 ILE A CA 1
ATOM 3833 C C . ILE A 1 480 ? 9.390 23.789 16.360 1.00 44.53 480 ILE A C 1
ATOM 3835 O O . ILE A 1 480 ? 8.617 23.785 17.323 1.00 44.53 480 ILE A O 1
ATOM 3839 N N . ILE A 1 481 ? 9.019 24.200 15.143 1.00 44.81 481 ILE A N 1
ATOM 3840 C CA . ILE A 1 481 ? 7.606 24.427 14.805 1.00 44.81 481 ILE A CA 1
ATOM 3841 C C . ILE A 1 481 ? 6.908 23.074 14.940 1.00 44.81 481 ILE A C 1
ATOM 3843 O O . ILE A 1 481 ? 7.094 22.166 14.128 1.00 44.81 481 ILE A O 1
ATOM 3847 N N . LYS A 1 482 ? 6.177 22.892 16.041 1.00 41.94 482 LYS A N 1
ATOM 3848 C CA . LYS A 1 482 ? 5.430 21.662 16.287 1.00 41.94 482 LYS A CA 1
ATOM 3849 C C . LYS A 1 482 ? 4.248 21.650 15.326 1.00 41.94 482 LYS A C 1
ATOM 3851 O O . LYS A 1 482 ? 3.482 22.614 15.349 1.00 41.94 482 LYS A O 1
ATOM 3856 N N . PRO A 1 483 ? 4.053 20.566 14.557 1.00 42.53 483 PRO A N 1
ATOM 3857 C CA . PRO A 1 483 ? 2.829 20.409 13.807 1.00 42.53 483 PRO A CA 1
ATOM 3858 C C . PRO A 1 483 ? 1.642 20.556 14.757 1.00 42.53 483 PRO A C 1
ATOM 3860 O O . PRO A 1 483 ? 1.632 19.956 15.851 1.00 42.53 483 PRO A O 1
ATOM 3863 N N . ASN A 1 484 ? 0.670 21.387 14.381 1.00 42.25 484 ASN A N 1
ATOM 3864 C CA . ASN A 1 484 ? -0.547 21.531 15.175 1.00 42.25 484 ASN A CA 1
ATOM 3865 C C . ASN A 1 484 ? -1.237 20.150 15.295 1.00 42.25 484 ASN A C 1
ATOM 3867 O O . ASN A 1 484 ? -0.949 19.216 14.545 1.00 42.25 484 ASN A O 1
ATOM 3871 N N . GLU A 1 485 ? -2.116 19.949 16.278 1.00 40.56 485 GLU A N 1
ATOM 3872 C CA . GLU A 1 485 ? -2.767 18.634 16.450 1.00 40.56 485 GLU A CA 1
ATOM 3873 C C . GLU A 1 485 ? -3.578 18.196 15.215 1.00 40.56 485 GLU A C 1
ATOM 3875 O O . GLU A 1 485 ? -3.727 16.997 14.984 1.00 40.56 485 GLU A O 1
ATOM 3880 N N . CYS A 1 486 ? -4.023 19.146 14.381 1.00 37.00 486 CYS A N 1
ATOM 3881 C CA . CYS A 1 486 ? -4.659 18.865 13.089 1.00 37.00 486 CYS A CA 1
ATOM 3882 C C . CYS A 1 486 ? -3.682 18.243 12.075 1.00 37.00 486 CYS A C 1
ATOM 3884 O O . CYS A 1 486 ? -4.075 17.341 11.348 1.00 37.00 486 CYS A O 1
ATOM 3886 N N . GLU A 1 487 ? -2.412 18.654 12.064 1.00 44.53 487 GLU A N 1
ATOM 3887 C CA . GLU A 1 487 ? -1.354 18.114 11.197 1.00 44.53 487 GLU A CA 1
ATOM 3888 C C . GLU A 1 487 ? -0.873 16.724 11.629 1.00 44.53 487 GLU A C 1
ATOM 3890 O O . GLU A 1 487 ? -0.433 15.938 10.793 1.00 44.53 487 GLU A O 1
ATOM 3895 N N . ARG A 1 488 ? -1.009 16.379 12.918 1.00 39.94 488 ARG A N 1
ATOM 3896 C CA . ARG A 1 488 ? -0.722 15.021 13.424 1.00 39.94 488 ARG A CA 1
ATOM 3897 C C . ARG A 1 488 ? -1.787 13.993 13.035 1.00 39.94 488 ARG A C 1
ATOM 3899 O O . ARG A 1 488 ? -1.504 12.801 13.061 1.00 39.94 488 ARG A O 1
ATOM 3906 N N . ASN A 1 489 ? -2.981 14.464 12.675 1.00 37.25 489 ASN A N 1
ATOM 3907 C CA . ASN A 1 489 ? -4.159 13.656 12.363 1.00 37.25 489 ASN A CA 1
ATOM 3908 C C . ASN A 1 489 ? -4.639 13.855 10.916 1.00 37.25 489 ASN A C 1
ATOM 3910 O O . ASN A 1 489 ? -5.810 13.620 10.614 1.00 37.25 489 ASN A O 1
ATOM 3914 N N . LEU A 1 490 ? -3.748 14.287 10.017 1.00 38.22 490 LEU A N 1
ATOM 3915 C CA . LEU A 1 490 ? -4.016 14.339 8.583 1.00 38.22 490 LEU A CA 1
ATOM 3916 C C . LEU A 1 490 ? -4.160 12.922 8.016 1.00 38.22 490 LEU A C 1
ATOM 3918 O O . LEU A 1 490 ? -3.231 12.355 7.452 1.00 38.22 490 LEU A O 1
ATOM 3922 N N . THR A 1 491 ? -5.343 12.343 8.191 1.00 44.44 491 THR A N 1
ATOM 3923 C CA . THR A 1 491 ? -5.798 11.172 7.444 1.00 44.44 491 THR A CA 1
ATOM 3924 C C . THR A 1 491 ? -6.235 11.586 6.039 1.00 44.44 491 THR A C 1
ATOM 3926 O O . THR A 1 491 ? -6.579 12.752 5.809 1.00 44.44 491 THR A O 1
ATOM 3929 N N . GLU A 1 492 ? -6.176 10.630 5.103 1.00 42.03 492 GLU A N 1
ATOM 3930 C CA . GLU A 1 492 ? -6.494 10.815 3.681 1.00 42.03 492 GLU A CA 1
ATOM 3931 C C . GLU A 1 492 ? -7.799 11.609 3.459 1.00 42.03 492 GLU A C 1
ATOM 3933 O O . GLU A 1 492 ? -8.747 11.478 4.242 1.00 42.03 492 GLU A O 1
ATOM 3938 N N . PRO A 1 493 ? -7.867 12.458 2.414 1.00 37.59 493 PRO A N 1
ATOM 3939 C CA . PRO A 1 493 ? -9.024 13.310 2.179 1.00 37.59 493 PRO A CA 1
ATOM 3940 C C . PRO A 1 493 ? -10.314 12.487 1.992 1.00 37.59 493 PRO A C 1
ATOM 3942 O O . PRO A 1 493 ? -10.288 11.402 1.408 1.00 37.59 493 PRO A O 1
ATOM 3945 N N . PRO A 1 494 ? -11.466 12.998 2.462 1.00 35.44 494 PRO A N 1
ATOM 3946 C CA . PRO A 1 494 ? -12.724 12.268 2.429 1.00 35.44 494 PRO A CA 1
ATOM 3947 C C . PRO A 1 494 ? -13.283 12.195 1.001 1.00 35.44 494 PRO A C 1
ATOM 3949 O O . PRO A 1 494 ? -13.745 13.190 0.448 1.00 35.44 494 PRO A O 1
ATOM 3952 N N . GLY A 1 495 ? -13.286 10.989 0.428 1.00 45.78 495 GLY A N 1
ATOM 3953 C CA . GLY A 1 495 ? -13.938 10.665 -0.846 1.00 45.78 495 GLY A CA 1
ATOM 3954 C C . GLY A 1 495 ? -12.959 10.266 -1.950 1.00 45.78 495 GLY A C 1
ATOM 3955 O O . GLY A 1 495 ? -11.889 10.850 -2.096 1.00 45.78 495 GLY A O 1
ATOM 3956 N N . SER A 1 496 ? -13.328 9.261 -2.751 1.00 50.56 496 SER A N 1
ATOM 3957 C CA . SER A 1 496 ? -12.539 8.862 -3.918 1.00 50.56 496 SER A CA 1
ATOM 3958 C C . SER A 1 496 ? -12.564 9.986 -4.956 1.00 50.56 496 SER A C 1
ATOM 3960 O O . SER A 1 496 ? -13.581 10.207 -5.616 1.00 50.56 496 SER A O 1
ATOM 3962 N N . ILE A 1 497 ? -11.454 10.709 -5.092 1.00 58.81 497 ILE A N 1
ATOM 3963 C CA . ILE A 1 497 ? -11.216 11.603 -6.227 1.00 58.81 497 ILE A CA 1
ATOM 3964 C C . ILE A 1 497 ? -11.019 10.713 -7.457 1.00 58.81 497 ILE A C 1
ATOM 3966 O O . ILE A 1 497 ? -10.241 9.761 -7.405 1.00 58.81 497 ILE A O 1
ATOM 3970 N N . ASP A 1 498 ? -11.728 11.007 -8.547 1.00 76.69 498 ASP A N 1
ATOM 3971 C CA . ASP A 1 498 ? -11.539 10.330 -9.832 1.00 76.69 498 ASP A CA 1
ATOM 3972 C C . ASP A 1 498 ? -10.044 10.287 -10.206 1.00 76.69 498 ASP A C 1
ATOM 3974 O O . ASP A 1 498 ? -9.335 11.283 -10.063 1.00 76.69 498 ASP A O 1
ATOM 3978 N N . GLY A 1 499 ? -9.545 9.138 -10.666 1.00 76.88 499 GLY A N 1
ATOM 3979 C CA . GLY A 1 499 ? -8.111 8.944 -10.900 1.00 76.88 499 GLY A CA 1
ATOM 3980 C C . GLY A 1 499 ? -7.521 9.910 -11.934 1.00 76.88 499 GLY A C 1
ATOM 3981 O O . GLY A 1 499 ? -6.381 10.355 -11.783 1.00 76.88 499 GLY A O 1
ATOM 3982 N N . LEU A 1 500 ? -8.297 10.301 -12.950 1.00 80.62 500 LEU A N 1
ATOM 3983 C CA . LEU A 1 500 ? -7.879 11.306 -13.926 1.00 80.62 500 LEU A CA 1
ATOM 3984 C C . LEU A 1 500 ? -7.841 12.697 -13.287 1.00 80.62 500 LEU A C 1
ATOM 3986 O O . LEU A 1 500 ? -6.897 13.450 -13.525 1.00 80.62 5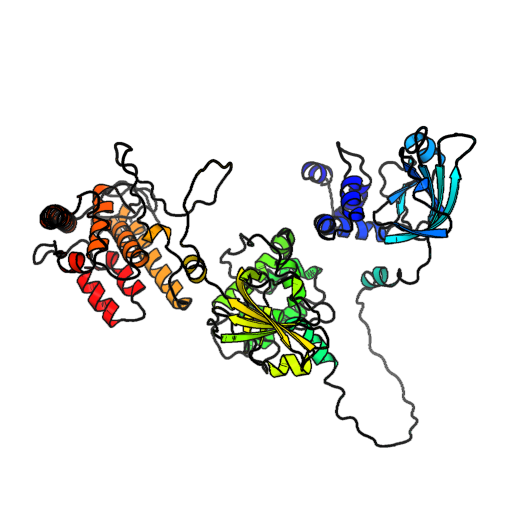00 LEU A O 1
ATOM 3990 N N . ILE A 1 501 ? -8.820 13.033 -12.448 1.00 80.06 501 ILE A N 1
ATOM 3991 C CA . ILE A 1 501 ? -8.818 14.279 -11.675 1.00 80.06 501 ILE A CA 1
ATOM 3992 C C . ILE A 1 501 ? -7.638 14.312 -10.699 1.00 80.06 501 ILE A C 1
ATOM 3994 O O . ILE A 1 501 ? -6.940 15.319 -10.637 1.00 80.06 501 ILE A O 1
ATOM 3998 N N . LEU A 1 502 ? -7.348 13.219 -9.993 1.00 82.12 502 LEU A N 1
ATOM 3999 C CA . LEU A 1 502 ? -6.199 13.129 -9.095 1.00 82.12 502 LEU A CA 1
ATOM 4000 C C . LEU A 1 502 ? -4.883 13.294 -9.860 1.00 82.12 502 LEU A C 1
ATOM 4002 O O . LEU A 1 502 ? -4.001 14.012 -9.399 1.00 82.12 502 LEU A O 1
ATOM 4006 N N . ASN A 1 503 ? -4.751 12.679 -11.036 1.00 86.38 503 ASN A N 1
ATOM 4007 C CA . ASN A 1 503 ? -3.580 12.860 -11.893 1.00 86.38 503 ASN A CA 1
ATOM 4008 C C . ASN A 1 503 ? -3.462 14.294 -12.412 1.00 86.38 503 ASN A C 1
ATOM 4010 O O . ASN A 1 503 ? -2.353 14.816 -12.472 1.00 86.38 503 ASN A O 1
ATOM 4014 N N . ARG A 1 504 ? -4.579 14.959 -12.729 1.00 89.69 504 ARG A N 1
ATOM 4015 C CA . ARG A 1 504 ? -4.588 16.388 -13.075 1.00 89.69 504 ARG A CA 1
ATOM 4016 C C . ARG A 1 504 ? -4.158 17.244 -11.890 1.00 89.69 504 ARG A C 1
ATOM 4018 O O . ARG A 1 504 ? -3.288 18.079 -12.064 1.00 89.69 504 ARG A O 1
ATOM 4025 N N . ILE A 1 505 ? -4.677 16.986 -10.689 1.00 88.69 505 ILE A N 1
ATOM 4026 C CA . ILE A 1 505 ? -4.282 17.694 -9.463 1.00 88.69 505 ILE A CA 1
ATOM 4027 C C . ILE A 1 505 ? -2.789 17.492 -9.178 1.00 88.69 505 ILE A C 1
ATOM 4029 O O . ILE A 1 505 ? -2.069 18.467 -8.980 1.00 88.69 505 ILE A O 1
ATOM 4033 N N . LYS A 1 506 ? -2.300 16.246 -9.215 1.00 87.62 506 LYS A N 1
ATOM 4034 C CA . LYS A 1 506 ? -0.876 15.922 -9.040 1.00 87.62 506 LYS A CA 1
ATOM 4035 C C . LYS A 1 506 ? -0.017 16.583 -10.112 1.00 87.62 506 LYS A C 1
ATOM 4037 O O . LYS A 1 506 ? 0.975 17.211 -9.778 1.00 87.62 506 LYS A O 1
ATOM 4042 N N . GLY A 1 507 ? -0.409 16.474 -11.378 1.00 92.75 507 GLY A N 1
ATOM 4043 C CA . GLY A 1 507 ? 0.291 17.083 -12.505 1.00 92.75 507 GLY A CA 1
ATOM 4044 C C . GLY A 1 507 ? 0.331 18.606 -12.414 1.00 92.75 507 GLY A C 1
ATOM 4045 O O . GLY A 1 507 ? 1.371 19.191 -12.681 1.00 92.75 507 GLY A O 1
ATOM 4046 N N . SER A 1 508 ? -0.751 19.246 -11.967 1.00 91.56 508 SER A N 1
ATOM 4047 C CA . SER A 1 508 ? -0.787 20.687 -11.709 1.00 91.56 508 SER A CA 1
ATOM 4048 C C . SER A 1 508 ? 0.136 21.080 -10.558 1.00 91.56 508 SER A C 1
ATOM 4050 O O . SER A 1 508 ? 0.908 22.017 -10.715 1.00 91.56 508 SER A O 1
ATOM 4052 N N . MET A 1 509 ? 0.117 20.351 -9.437 1.00 90.75 509 MET A N 1
ATOM 4053 C CA . MET A 1 509 ? 1.002 20.630 -8.298 1.00 90.75 509 MET A CA 1
ATOM 4054 C C . MET A 1 509 ? 2.478 20.394 -8.643 1.00 90.75 509 MET A C 1
ATOM 4056 O O . MET A 1 509 ? 3.314 21.249 -8.372 1.00 90.75 509 MET A O 1
ATOM 4060 N N . PHE A 1 510 ? 2.813 19.263 -9.271 1.00 91.69 510 PHE A N 1
ATOM 4061 C CA . PHE A 1 510 ? 4.183 18.969 -9.693 1.00 91.69 510 PHE A CA 1
ATOM 4062 C C . PHE A 1 510 ? 4.651 19.913 -10.791 1.00 91.69 510 PHE A C 1
ATOM 4064 O O . PHE A 1 510 ? 5.761 20.415 -10.712 1.00 91.69 510 PHE A O 1
ATOM 4071 N N . GLY A 1 511 ? 3.814 20.179 -11.792 1.00 91.75 511 GLY A N 1
ATOM 4072 C CA . GLY A 1 511 ? 4.140 21.083 -12.890 1.00 91.75 511 GLY A CA 1
ATOM 4073 C C . GLY A 1 511 ? 4.396 22.508 -12.413 1.00 91.75 511 GLY A C 1
ATOM 4074 O O . GLY A 1 511 ? 5.306 23.151 -12.919 1.00 91.75 511 GLY A O 1
ATOM 4075 N N . LEU A 1 512 ? 3.656 22.971 -11.403 1.00 90.56 512 LEU A N 1
ATOM 4076 C CA . LEU A 1 512 ? 3.886 24.262 -10.760 1.00 90.56 512 LEU A CA 1
ATOM 4077 C C . LEU A 1 512 ? 5.260 24.305 -10.084 1.00 90.56 512 LEU A C 1
ATOM 4079 O O . LEU A 1 512 ? 6.064 25.167 -10.419 1.00 90.56 512 LEU A O 1
ATOM 4083 N N . ILE A 1 513 ? 5.559 23.353 -9.191 1.00 91.25 513 ILE A N 1
ATOM 4084 C CA . ILE A 1 513 ? 6.839 23.332 -8.461 1.00 91.25 513 ILE A CA 1
ATOM 4085 C C . ILE A 1 513 ? 8.025 23.117 -9.408 1.00 91.25 513 ILE A C 1
ATOM 4087 O O . ILE A 1 513 ? 9.059 23.763 -9.268 1.00 91.25 513 ILE A O 1
ATOM 4091 N N . LEU A 1 514 ? 7.881 22.230 -10.395 1.00 91.88 514 LEU A N 1
ATOM 4092 C CA . LEU A 1 514 ? 8.915 21.985 -11.399 1.00 91.88 514 LEU A CA 1
ATOM 4093 C C . LEU A 1 514 ? 9.111 23.193 -12.313 1.00 91.88 514 LEU A C 1
ATOM 4095 O O . LEU A 1 514 ? 10.245 23.498 -12.655 1.00 91.88 514 LEU A O 1
ATOM 4099 N N . GLY A 1 515 ? 8.032 23.871 -12.711 1.00 90.06 515 GLY A N 1
ATOM 4100 C CA . GLY A 1 515 ? 8.099 25.080 -13.527 1.00 90.06 515 GLY A CA 1
ATOM 4101 C C . GLY A 1 515 ? 8.794 26.227 -12.799 1.00 90.06 515 GLY A C 1
ATOM 4102 O O . GLY A 1 515 ? 9.637 26.894 -13.392 1.00 90.06 515 GLY A O 1
ATOM 4103 N N . ASP A 1 516 ? 8.498 26.396 -11.511 1.00 90.50 516 ASP A N 1
ATOM 4104 C CA . ASP A 1 516 ? 9.182 27.350 -10.638 1.00 90.50 516 ASP A CA 1
ATOM 4105 C C . ASP A 1 516 ? 10.682 27.021 -10.515 1.00 90.50 516 ASP A C 1
ATOM 4107 O O . ASP A 1 516 ? 11.533 27.832 -10.873 1.00 90.50 516 ASP A O 1
ATOM 4111 N N . ALA A 1 517 ? 11.031 25.777 -10.162 1.00 91.12 517 ALA A N 1
ATOM 4112 C CA . ALA A 1 517 ? 12.428 25.335 -10.086 1.00 91.12 517 ALA A CA 1
ATOM 4113 C C . ALA A 1 517 ? 13.184 25.469 -11.425 1.00 91.12 517 ALA A C 1
ATOM 4115 O O . ALA A 1 517 ? 14.373 25.790 -11.457 1.00 91.12 517 ALA A O 1
ATOM 4116 N N . LEU A 1 518 ? 12.497 25.238 -12.547 1.00 91.25 518 LEU A N 1
ATOM 4117 C CA . LEU A 1 518 ? 13.055 25.410 -13.885 1.00 91.25 518 LEU A CA 1
ATOM 4118 C C . LEU A 1 518 ? 13.319 26.889 -14.200 1.00 91.25 518 LEU A C 1
ATOM 4120 O O . LEU A 1 518 ? 14.313 27.195 -14.848 1.00 91.25 518 LEU A O 1
ATOM 4124 N N . GLY A 1 519 ? 12.468 27.806 -13.739 1.00 88.81 519 GLY A N 1
ATOM 4125 C CA . GLY A 1 519 ? 12.638 29.249 -13.929 1.00 88.81 519 GLY A CA 1
ATOM 4126 C C . GLY A 1 519 ? 13.635 29.900 -12.966 1.00 88.81 519 GLY A C 1
ATOM 4127 O O . GLY A 1 519 ? 14.257 30.900 -13.323 1.00 88.81 519 GLY A O 1
ATOM 4128 N N . ALA A 1 520 ? 13.840 29.318 -11.784 1.00 89.44 520 ALA A N 1
ATOM 4129 C CA . ALA A 1 520 ? 14.575 29.940 -10.683 1.00 89.44 520 ALA A CA 1
ATOM 4130 C C . ALA A 1 520 ? 16.014 30.369 -11.047 1.00 89.44 520 ALA A C 1
ATOM 4132 O O . ALA A 1 520 ? 16.472 31.454 -10.689 1.00 89.44 520 ALA A O 1
ATOM 4133 N N . HIS A 1 521 ? 16.742 29.559 -11.823 1.00 85.81 521 HIS A N 1
ATOM 4134 C CA . HIS A 1 521 ? 18.126 29.877 -12.208 1.00 85.81 521 HIS A CA 1
ATOM 4135 C C . HIS A 1 521 ? 18.241 31.021 -13.235 1.00 85.81 521 HIS A C 1
ATOM 4137 O O . HIS A 1 521 ? 19.300 31.643 -13.365 1.00 85.81 521 HIS A O 1
ATOM 4143 N N . VAL A 1 522 ? 17.166 31.332 -13.962 1.00 89.25 522 VAL A N 1
ATOM 4144 C CA . VAL A 1 522 ? 17.124 32.447 -14.922 1.00 89.25 522 VAL A CA 1
ATOM 4145 C C . VAL A 1 522 ? 16.298 33.630 -14.436 1.00 89.25 522 VAL A C 1
ATOM 4147 O O . VAL A 1 522 ? 16.096 34.594 -15.178 1.00 89.25 522 VAL A O 1
ATOM 4150 N N . GLU A 1 523 ? 15.841 33.589 -13.192 1.00 86.94 523 GLU A N 1
ATOM 4151 C CA . GLU A 1 523 ? 15.053 34.657 -12.607 1.00 86.94 523 GLU A CA 1
ATOM 4152 C C . GLU A 1 523 ? 15.798 36.000 -12.666 1.00 86.94 523 GLU A C 1
ATOM 4154 O O . GLU A 1 523 ? 17.013 36.078 -12.453 1.00 86.94 523 GLU A O 1
ATOM 4159 N N . PHE A 1 524 ? 15.070 37.064 -13.015 1.00 87.00 524 PHE A N 1
ATOM 4160 C CA . PHE A 1 524 ? 15.587 38.421 -13.246 1.00 87.00 524 PHE A CA 1
ATOM 4161 C C . PHE A 1 524 ? 16.614 38.566 -14.386 1.00 87.00 524 PHE A C 1
ATOM 4163 O O . PHE A 1 524 ? 17.183 39.647 -14.574 1.00 87.00 524 PHE A O 1
ATOM 4170 N N . ARG A 1 525 ? 16.847 37.527 -15.202 1.00 87.69 525 ARG A N 1
ATOM 4171 C CA . ARG A 1 525 ? 17.699 37.639 -16.395 1.00 87.69 525 ARG A CA 1
ATOM 4172 C C . ARG A 1 525 ? 16.965 38.355 -17.535 1.00 87.69 525 ARG A C 1
ATOM 4174 O O . ARG A 1 525 ? 15.769 38.146 -17.739 1.00 87.69 525 ARG A O 1
ATOM 4181 N N . PRO A 1 526 ? 17.667 39.184 -18.330 1.00 89.12 526 PRO A N 1
ATOM 4182 C CA . PRO A 1 526 ? 17.054 39.840 -19.477 1.00 89.12 526 PRO A CA 1
ATOM 4183 C C . PRO A 1 526 ? 16.685 38.818 -20.557 1.00 89.12 526 PRO A C 1
ATOM 4185 O O . PRO A 1 526 ? 17.355 37.802 -20.727 1.00 89.12 526 PRO A O 1
ATOM 4188 N N . HIS A 1 527 ? 15.672 39.127 -21.366 1.00 89.12 527 HIS A N 1
ATOM 4189 C CA . HIS A 1 527 ? 15.226 38.247 -22.453 1.00 89.12 527 HIS A CA 1
ATOM 4190 C C . HIS A 1 527 ? 16.358 37.849 -23.421 1.00 89.12 527 HIS A C 1
ATOM 4192 O O . HIS A 1 527 ? 16.433 36.706 -23.863 1.00 89.12 527 HIS A O 1
ATOM 4198 N N . SER A 1 528 ? 17.294 38.763 -23.698 1.00 91.50 528 SER A N 1
ATOM 4199 C CA . SER A 1 528 ? 18.475 38.482 -24.526 1.00 91.50 528 SER A CA 1
ATOM 4200 C C . SER A 1 528 ? 19.371 37.378 -23.953 1.00 91.50 528 SER A C 1
ATOM 4202 O O . SER A 1 528 ? 19.955 36.615 -24.719 1.00 91.50 528 SER A O 1
ATOM 4204 N N . TYR A 1 529 ? 19.454 37.254 -22.625 1.00 89.75 529 TYR A N 1
ATOM 4205 C CA . TYR A 1 529 ? 20.195 36.179 -21.967 1.00 89.75 529 TYR A CA 1
ATOM 4206 C C . TYR A 1 529 ? 19.534 34.819 -22.208 1.00 89.75 529 TYR A C 1
ATOM 4208 O O . TYR A 1 529 ? 20.242 33.864 -22.511 1.00 89.75 529 TYR A O 1
ATOM 4216 N N . LEU A 1 530 ? 18.200 34.749 -22.145 1.00 89.94 530 LEU A N 1
ATOM 4217 C CA . LEU A 1 530 ? 17.426 33.522 -22.379 1.00 89.94 530 LEU A CA 1
ATOM 4218 C C . LEU A 1 530 ? 17.500 33.038 -23.832 1.00 89.94 530 LEU A C 1
ATOM 4220 O O . LEU A 1 530 ? 17.492 31.837 -24.084 1.00 89.94 530 LEU A O 1
ATOM 4224 N N . LEU A 1 531 ? 17.598 33.961 -24.795 1.00 90.12 531 LEU A N 1
ATOM 4225 C CA . LEU A 1 531 ? 17.803 33.606 -26.204 1.00 90.12 531 LEU A CA 1
ATOM 4226 C C . LEU A 1 531 ? 19.172 32.955 -26.436 1.00 90.12 531 LEU A C 1
ATOM 4228 O O . LEU A 1 531 ? 19.283 32.014 -27.219 1.00 90.12 531 LEU A O 1
ATOM 4232 N N . ALA A 1 532 ? 20.208 33.456 -25.759 1.00 91.12 532 ALA A N 1
ATOM 4233 C CA . ALA A 1 532 ? 21.560 32.911 -25.851 1.00 91.12 532 ALA A CA 1
ATOM 4234 C C . ALA A 1 532 ? 21.744 31.634 -25.010 1.00 91.12 532 ALA A C 1
ATOM 4236 O O . ALA A 1 532 ? 22.506 30.752 -25.397 1.00 91.12 532 ALA A O 1
ATOM 4237 N N . ASN A 1 533 ? 21.035 31.534 -23.883 1.00 88.00 533 ASN A N 1
ATOM 4238 C CA . ASN A 1 533 ? 21.129 30.449 -22.907 1.00 88.00 533 ASN A CA 1
ATOM 4239 C C . ASN A 1 533 ? 19.721 29.890 -22.643 1.00 88.00 533 ASN A C 1
ATOM 4241 O O . ASN A 1 533 ? 19.113 30.203 -21.616 1.00 88.00 533 ASN A O 1
ATOM 4245 N N . PRO A 1 534 ? 19.151 29.126 -23.593 1.00 88.38 534 PRO A N 1
ATOM 4246 C CA . PRO A 1 534 ? 17.821 28.564 -23.422 1.00 88.38 534 PRO A CA 1
ATOM 4247 C C . PRO A 1 534 ? 17.824 27.526 -22.302 1.00 88.38 534 PRO A C 1
ATOM 4249 O O . PRO A 1 534 ? 18.681 26.643 -22.275 1.00 88.38 534 PRO A O 1
ATOM 4252 N N . VAL A 1 535 ? 16.815 27.595 -21.437 1.00 88.75 535 VAL A N 1
ATOM 4253 C CA . VAL A 1 535 ? 16.603 26.624 -20.362 1.00 88.75 535 VAL A CA 1
ATOM 4254 C C . VAL A 1 535 ? 16.258 25.258 -20.960 1.00 88.75 535 VAL A C 1
ATOM 4256 O O . VAL A 1 535 ? 15.270 25.129 -21.687 1.00 88.75 535 VAL A O 1
ATOM 4259 N N . ARG A 1 536 ? 17.083 24.242 -20.686 1.00 87.38 536 ARG A N 1
ATOM 4260 C CA . ARG A 1 536 ? 16.935 22.885 -21.256 1.00 87.38 536 ARG A CA 1
ATOM 4261 C C . ARG A 1 536 ? 16.756 21.788 -20.218 1.00 87.38 536 ARG A C 1
ATOM 4263 O O . ARG A 1 536 ? 16.214 20.737 -20.546 1.00 87.38 536 ARG A O 1
ATOM 4270 N N . ASP A 1 537 ? 17.221 22.023 -19.003 1.00 89.31 537 ASP A N 1
ATOM 4271 C CA . ASP A 1 537 ? 17.132 21.099 -17.881 1.00 89.31 537 ASP A CA 1
ATOM 4272 C C . ASP A 1 537 ? 17.044 21.921 -16.586 1.00 89.31 537 ASP A C 1
ATOM 4274 O O . ASP A 1 537 ? 17.176 23.146 -16.597 1.00 89.31 537 ASP A O 1
ATOM 4278 N N . LEU A 1 538 ? 16.816 21.251 -15.463 1.00 88.88 538 LEU A N 1
ATOM 4279 C CA . LEU A 1 538 ? 17.019 21.830 -14.146 1.00 88.88 538 LEU A CA 1
ATOM 4280 C C . LEU A 1 538 ? 18.515 22.120 -13.964 1.00 88.88 538 LEU A C 1
ATOM 4282 O O . LEU A 1 538 ? 19.349 21.207 -13.995 1.00 88.88 538 LEU A O 1
ATOM 4286 N N . GLU A 1 539 ? 18.844 23.387 -13.754 1.00 86.00 539 GLU A N 1
ATOM 4287 C CA . GLU A 1 539 ? 20.209 23.884 -13.586 1.00 86.00 539 GLU A CA 1
ATOM 4288 C C . GLU A 1 539 ? 20.378 24.523 -12.203 1.00 86.00 539 GLU A C 1
ATOM 4290 O O . GLU A 1 539 ? 19.405 24.909 -11.557 1.00 86.00 539 GLU A O 1
ATOM 4295 N N . CYS A 1 540 ? 21.621 24.594 -11.728 1.00 87.00 540 CYS A N 1
ATOM 4296 C CA . CYS A 1 540 ? 21.972 25.312 -10.506 1.00 87.00 540 CYS A CA 1
ATOM 4297 C C . CYS A 1 540 ? 22.486 26.727 -10.826 1.00 87.00 540 CYS A C 1
ATOM 4299 O O . CYS A 1 540 ? 22.891 27.021 -11.951 1.00 87.00 540 CYS A O 1
ATOM 4301 N N . GLY A 1 541 ? 22.507 27.609 -9.827 1.00 85.44 541 GLY A N 1
ATOM 4302 C CA . GLY A 1 541 ? 23.004 28.978 -9.936 1.00 85.44 541 GLY A CA 1
ATOM 4303 C C . GLY A 1 541 ? 21.886 30.020 -9.984 1.00 85.44 541 GLY A C 1
ATOM 4304 O O . GLY A 1 541 ? 20.988 30.031 -9.146 1.00 85.44 541 GLY A O 1
ATOM 4305 N N . GLY A 1 542 ? 21.979 30.950 -10.934 1.00 83.69 542 GLY A N 1
ATOM 4306 C CA . GLY A 1 542 ? 21.049 32.076 -11.043 1.00 83.69 542 GLY A CA 1
ATOM 4307 C C . GLY A 1 542 ? 21.269 33.185 -10.022 1.00 83.69 542 GLY A C 1
ATOM 4308 O O . GLY A 1 542 ? 22.332 33.280 -9.411 1.00 83.69 542 GLY A O 1
ATOM 4309 N N . THR A 1 543 ? 20.274 34.062 -9.885 1.00 82.69 543 THR A N 1
ATOM 4310 C CA . THR A 1 543 ? 20.340 35.260 -9.026 1.00 82.69 543 THR A CA 1
ATOM 4311 C C . THR A 1 543 ? 20.592 34.908 -7.560 1.00 82.69 543 THR A C 1
ATOM 4313 O O . THR A 1 543 ? 21.331 35.612 -6.875 1.00 82.69 543 THR A O 1
ATOM 4316 N N . TRP A 1 544 ? 20.051 33.773 -7.117 1.00 82.75 544 TRP A N 1
ATOM 4317 C CA . TRP A 1 544 ? 20.091 33.323 -5.726 1.00 82.75 544 TRP A CA 1
ATOM 4318 C C . TRP A 1 544 ? 21.087 32.183 -5.462 1.00 82.75 544 TRP A C 1
ATOM 4320 O O . TRP A 1 544 ? 21.238 31.763 -4.319 1.00 82.75 544 TRP A O 1
ATOM 4330 N N . GLY A 1 545 ? 21.786 31.688 -6.491 1.00 85.69 545 GLY A N 1
ATOM 4331 C CA . GLY A 1 545 ? 22.783 30.621 -6.339 1.00 85.69 545 GLY A CA 1
ATOM 4332 C C . GLY A 1 545 ? 22.195 29.268 -5.921 1.00 85.69 545 GLY A C 1
ATOM 4333 O O . GLY A 1 545 ? 22.830 28.546 -5.157 1.00 85.69 545 GLY A O 1
ATOM 4334 N N . LEU A 1 546 ? 20.992 28.938 -6.393 1.00 88.69 546 LEU A N 1
ATOM 4335 C CA . LEU A 1 546 ? 20.243 27.753 -5.972 1.00 88.69 546 LEU A CA 1
ATOM 4336 C C . LEU A 1 546 ? 20.845 26.446 -6.497 1.00 88.69 546 LEU A C 1
ATOM 4338 O O . LEU A 1 546 ? 21.434 26.396 -7.576 1.00 88.69 546 LEU A O 1
ATOM 4342 N N . GLU A 1 547 ? 20.661 25.360 -5.753 1.00 89.88 547 GLU A N 1
ATOM 4343 C CA . GLU A 1 547 ? 20.967 24.008 -6.216 1.00 89.88 547 GLU A CA 1
ATOM 4344 C C . GLU A 1 547 ? 19.924 23.505 -7.225 1.00 89.88 547 GLU A C 1
ATOM 4346 O O . GLU A 1 547 ? 18.795 23.995 -7.305 1.00 89.88 547 GLU A O 1
ATOM 4351 N N . LYS A 1 548 ? 20.295 22.478 -7.998 1.00 89.00 548 LYS A N 1
ATOM 4352 C CA . LYS A 1 548 ? 19.420 21.879 -9.012 1.00 89.00 548 LYS A CA 1
ATOM 4353 C C . LYS A 1 548 ? 18.115 21.388 -8.371 1.00 89.00 548 LYS A C 1
ATOM 4355 O O . LYS A 1 548 ? 18.136 20.514 -7.508 1.00 89.00 548 LYS A O 1
ATOM 4360 N N . GLY A 1 549 ? 16.984 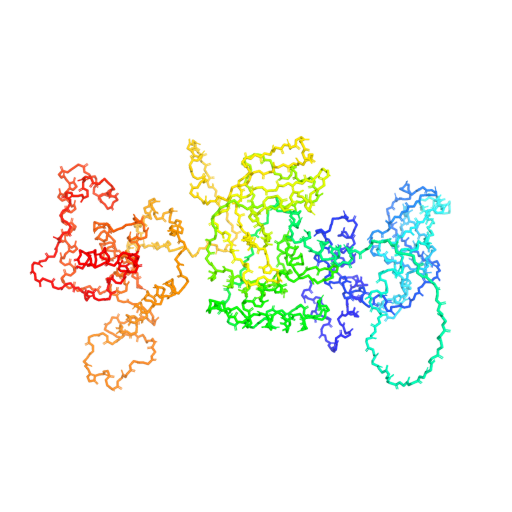21.913 -8.843 1.00 87.19 549 GLY A N 1
ATOM 4361 C CA . GLY A 1 549 ? 15.645 21.524 -8.385 1.00 87.19 549 GLY A CA 1
ATOM 4362 C C . GLY A 1 549 ? 15.118 22.288 -7.165 1.00 87.19 549 GLY A C 1
ATOM 4363 O O . GLY A 1 549 ? 14.011 21.991 -6.717 1.00 87.19 549 GLY A O 1
ATOM 4364 N N . GLN A 1 550 ? 15.863 23.261 -6.633 1.00 92.25 550 GLN A N 1
ATOM 4365 C CA . GLN A 1 550 ? 15.334 24.195 -5.637 1.00 92.25 550 GLN A CA 1
ATOM 4366 C C . GLN A 1 550 ? 14.385 25.207 -6.302 1.00 92.25 550 GLN A C 1
ATOM 4368 O O . GLN A 1 550 ? 14.624 25.649 -7.423 1.00 92.25 550 GLN A O 1
ATOM 4373 N N . PHE A 1 551 ? 13.298 25.537 -5.607 1.00 91.06 551 PHE A N 1
ATOM 4374 C CA . PHE A 1 551 ? 12.198 26.387 -6.075 1.00 91.06 551 PHE A CA 1
ATOM 4375 C C . PHE A 1 551 ? 12.152 27.703 -5.274 1.00 91.06 551 PHE A C 1
ATOM 4377 O O . PHE A 1 551 ? 12.833 27.830 -4.256 1.00 91.06 551 PHE A O 1
ATOM 4384 N N . THR A 1 552 ? 11.389 28.697 -5.729 1.00 91.06 552 THR A N 1
ATOM 4385 C CA . THR A 1 552 ? 11.409 30.071 -5.192 1.00 91.06 552 THR A CA 1
ATOM 4386 C C . THR A 1 552 ? 10.312 30.320 -4.145 1.00 91.06 552 THR A C 1
ATOM 4388 O O . THR A 1 552 ? 9.794 29.392 -3.498 1.00 91.06 552 THR A O 1
ATOM 4391 N N . ASP A 1 553 ? 9.977 31.593 -3.915 1.00 89.75 553 ASP A N 1
ATOM 4392 C CA . ASP A 1 553 ? 8.848 31.984 -3.083 1.00 89.75 553 ASP A CA 1
ATOM 4393 C C . ASP A 1 553 ? 7.517 31.460 -3.634 1.00 89.75 553 ASP A C 1
ATOM 4395 O O . ASP A 1 553 ? 6.679 31.015 -2.844 1.00 89.75 553 ASP A O 1
ATOM 4399 N N . ASP A 1 554 ? 7.350 31.400 -4.957 1.00 89.00 554 ASP A N 1
ATOM 4400 C CA . ASP A 1 554 ? 6.153 30.863 -5.609 1.00 89.00 554 ASP A CA 1
ATOM 4401 C C . ASP A 1 554 ? 5.871 29.408 -5.191 1.00 89.00 554 ASP A C 1
ATOM 4403 O O . ASP A 1 554 ? 4.758 29.076 -4.753 1.00 89.00 554 ASP A O 1
ATOM 4407 N N . GLY A 1 555 ? 6.875 28.529 -5.248 1.00 90.81 555 GLY A N 1
ATOM 4408 C CA . GLY A 1 555 ? 6.749 27.141 -4.814 1.00 90.81 555 GLY A CA 1
ATOM 4409 C C . GLY A 1 555 ? 6.534 27.010 -3.305 1.00 90.81 555 GLY A C 1
ATOM 4410 O O . GLY A 1 555 ? 5.656 26.263 -2.858 1.00 90.81 555 GLY A O 1
ATOM 4411 N N . SER A 1 556 ? 7.256 27.800 -2.509 1.00 90.94 556 SER A N 1
ATOM 4412 C CA . SER A 1 556 ? 7.142 27.783 -1.045 1.00 90.94 556 SER A CA 1
ATOM 4413 C C . SER A 1 556 ? 5.747 28.212 -0.570 1.00 90.94 556 SER A C 1
ATOM 4415 O O . SER A 1 556 ? 5.110 27.534 0.247 1.00 90.94 556 SER A O 1
ATOM 4417 N N . MET A 1 557 ? 5.221 29.309 -1.122 1.00 90.94 557 MET A N 1
ATOM 4418 C CA . MET A 1 557 ? 3.879 29.814 -0.822 1.00 90.94 557 MET A CA 1
ATOM 4419 C C . MET A 1 557 ? 2.786 28.867 -1.336 1.00 90.94 557 MET A C 1
ATOM 4421 O O . MET A 1 557 ? 1.764 28.690 -0.665 1.00 90.94 557 MET A O 1
ATOM 4425 N N . THR A 1 558 ? 3.003 28.197 -2.470 1.00 92.25 558 THR A N 1
ATOM 4426 C CA . THR A 1 558 ? 2.094 27.155 -2.975 1.00 92.25 558 THR A CA 1
ATOM 4427 C C . THR A 1 558 ? 1.964 26.003 -1.984 1.00 92.25 558 THR A C 1
ATOM 4429 O O . THR A 1 558 ? 0.851 25.601 -1.633 1.00 92.25 558 THR A O 1
ATOM 4432 N N . ILE A 1 559 ? 3.090 25.480 -1.489 1.00 91.25 559 ILE A N 1
ATOM 4433 C CA . ILE A 1 559 ? 3.089 24.363 -0.538 1.00 91.25 559 ILE A CA 1
ATOM 4434 C C . ILE A 1 559 ? 2.471 24.798 0.796 1.00 91.25 559 ILE A C 1
ATOM 4436 O O . ILE A 1 559 ? 1.676 24.052 1.371 1.00 91.25 559 ILE A O 1
ATOM 4440 N N . CYS A 1 560 ? 2.750 26.020 1.262 1.00 90.75 560 CYS A N 1
ATOM 4441 C CA . CYS A 1 560 ? 2.104 26.585 2.449 1.00 90.75 560 CYS A CA 1
ATOM 4442 C C . CYS A 1 560 ? 0.574 26.634 2.313 1.00 90.75 560 CYS A C 1
ATOM 4444 O O . CYS A 1 560 ? -0.141 26.216 3.225 1.00 90.75 560 CYS A O 1
ATOM 4446 N N . LEU A 1 561 ? 0.060 27.102 1.172 1.00 92.06 561 LEU A N 1
ATOM 4447 C CA . LEU A 1 561 ? -1.379 27.192 0.924 1.00 92.06 561 LEU A CA 1
ATOM 4448 C C . LEU A 1 561 ? -2.030 25.810 0.806 1.00 92.06 561 LEU A C 1
ATOM 4450 O O . LEU A 1 561 ? -3.075 25.569 1.411 1.00 92.06 561 LEU A O 1
ATOM 4454 N N . ALA A 1 562 ? -1.391 24.880 0.091 1.00 91.19 562 ALA A N 1
ATOM 4455 C CA . ALA A 1 562 ? -1.841 23.493 0.014 1.00 91.19 562 ALA A CA 1
ATOM 4456 C C . ALA A 1 562 ? -1.906 22.852 1.406 1.00 91.19 562 ALA A C 1
ATOM 4458 O O . ALA A 1 562 ? -2.899 22.205 1.745 1.00 91.19 562 ALA A O 1
ATOM 4459 N N . ASN A 1 563 ? -0.891 23.087 2.243 1.00 87.12 563 ASN A N 1
ATOM 4460 C CA . ASN A 1 563 ? -0.877 22.572 3.604 1.00 87.12 563 ASN A CA 1
ATOM 4461 C C . ASN A 1 563 ? -2.001 23.181 4.455 1.00 87.12 563 ASN A C 1
ATOM 4463 O O . ASN A 1 563 ? -2.683 22.441 5.155 1.00 87.12 563 ASN A O 1
ATOM 4467 N N . SER A 1 564 ? -2.278 24.486 4.324 1.00 86.81 564 SER A N 1
ATOM 4468 C CA . SER A 1 564 ? -3.419 25.133 4.995 1.00 86.81 564 SER A CA 1
ATOM 4469 C C . SER A 1 564 ? -4.744 24.465 4.655 1.00 86.81 564 SER A C 1
ATOM 4471 O O . SER A 1 564 ? -5.499 24.071 5.543 1.00 86.81 564 SER A O 1
ATOM 4473 N N . LEU A 1 565 ? -5.006 24.278 3.362 1.00 85.94 565 LEU A N 1
ATOM 4474 C CA . LEU A 1 565 ? -6.244 23.678 2.874 1.00 85.94 565 LEU A CA 1
ATOM 4475 C C . LEU A 1 565 ? -6.425 22.247 3.394 1.00 85.94 565 LEU A C 1
ATOM 4477 O O . LEU A 1 565 ? -7.512 21.887 3.850 1.00 85.94 565 LEU A O 1
ATOM 4481 N N . ILE A 1 566 ? -5.350 21.454 3.380 1.00 82.25 566 ILE A N 1
ATOM 4482 C CA . ILE A 1 566 ? -5.347 20.066 3.852 1.00 82.25 566 ILE A CA 1
ATOM 4483 C C . ILE A 1 566 ? -5.530 20.010 5.378 1.00 82.25 566 ILE A C 1
ATOM 4485 O O . ILE A 1 566 ? -6.456 19.354 5.855 1.00 82.25 566 ILE A O 1
ATOM 4489 N N . ALA A 1 567 ? -4.719 20.748 6.143 1.00 75.62 567 ALA A N 1
ATOM 4490 C CA . ALA A 1 567 ? -4.757 20.791 7.610 1.00 75.62 567 ALA A CA 1
ATOM 4491 C C . ALA A 1 567 ? -6.088 21.296 8.161 1.00 75.62 567 ALA A C 1
ATOM 4493 O O . ALA A 1 567 ? -6.579 20.796 9.173 1.00 75.62 567 ALA A O 1
ATOM 4494 N N . ARG A 1 568 ? -6.691 22.287 7.504 1.00 75.81 568 ARG A N 1
ATOM 4495 C CA . ARG A 1 568 ? -7.957 22.877 7.948 1.00 75.81 568 ARG A CA 1
ATOM 4496 C C . ARG A 1 568 ? -9.177 22.177 7.357 1.00 75.81 568 ARG A C 1
ATOM 4498 O O . ARG A 1 568 ? -10.287 22.450 7.816 1.00 75.81 568 ARG A O 1
ATOM 4505 N N . ARG A 1 569 ? -8.992 21.305 6.354 1.00 75.62 569 ARG A N 1
ATOM 4506 C CA . ARG A 1 569 ? -10.050 20.682 5.531 1.00 75.62 569 ARG A CA 1
ATOM 4507 C C . ARG A 1 569 ? -11.050 21.700 4.954 1.00 75.62 569 ARG A C 1
ATOM 4509 O O . ARG A 1 569 ? -12.201 21.371 4.679 1.00 75.62 569 ARG A O 1
ATOM 4516 N N . ARG A 1 570 ? -10.627 22.958 4.816 1.00 81.62 570 ARG A N 1
ATOM 4517 C CA . ARG A 1 570 ? -11.395 24.109 4.320 1.00 81.62 570 ARG A CA 1
ATOM 4518 C C . ARG A 1 570 ? -10.444 25.277 4.091 1.00 81.62 570 ARG A C 1
ATOM 4520 O O . ARG A 1 570 ? -9.309 25.260 4.556 1.00 81.62 570 ARG A O 1
ATOM 4527 N N . PHE A 1 571 ? -10.938 26.336 3.464 1.00 87.56 571 PHE A N 1
ATOM 4528 C CA . PHE A 1 571 ? -10.185 27.577 3.352 1.00 87.56 571 PHE A CA 1
ATOM 4529 C C . PHE A 1 571 ? -10.305 28.419 4.630 1.00 87.56 571 PHE A C 1
ATOM 4531 O O . PHE A 1 571 ? -11.413 28.722 5.081 1.00 87.56 571 PHE A O 1
ATOM 4538 N N . VAL A 1 572 ? -9.164 28.774 5.227 1.00 88.19 572 VAL A N 1
ATOM 4539 C CA . VAL A 1 572 ? -9.073 29.639 6.412 1.00 88.19 572 VAL A CA 1
ATOM 4540 C C . VAL A 1 572 ? -8.008 30.707 6.144 1.00 88.19 572 VAL A C 1
ATOM 4542 O O . VAL A 1 572 ? -6.827 30.410 6.308 1.00 88.19 572 VAL A O 1
ATOM 4545 N N . PRO A 1 573 ? -8.392 31.944 5.768 1.00 91.06 573 PRO A N 1
ATOM 4546 C CA . PRO A 1 573 ? -7.432 32.994 5.401 1.00 91.06 573 PRO A CA 1
ATOM 4547 C C . PRO A 1 573 ? -6.381 33.272 6.483 1.00 91.06 573 PRO A C 1
ATOM 4549 O O . PRO A 1 573 ? -5.208 33.469 6.189 1.00 91.06 573 PRO A O 1
ATOM 4552 N N . TYR A 1 574 ? -6.789 33.220 7.752 1.00 93.62 574 TYR A N 1
ATOM 4553 C CA . TYR A 1 574 ? -5.876 33.383 8.879 1.00 93.62 574 TYR A CA 1
ATOM 4554 C C . TYR A 1 574 ? -4.772 32.312 8.905 1.00 93.62 574 TYR A C 1
ATOM 4556 O O . TYR A 1 574 ? -3.605 32.637 9.081 1.00 93.62 574 TYR A O 1
ATOM 4564 N N . ASP A 1 575 ? -5.121 31.042 8.676 1.00 91.56 575 ASP A N 1
ATOM 4565 C CA . ASP A 1 575 ? -4.163 29.926 8.686 1.00 91.56 575 ASP A CA 1
ATOM 4566 C C . ASP A 1 575 ? -3.211 29.984 7.478 1.00 91.56 575 ASP A C 1
ATOM 4568 O O . ASP A 1 575 ? -2.024 29.694 7.613 1.00 91.56 575 ASP A O 1
ATOM 4572 N N . GLN A 1 576 ? -3.700 30.441 6.317 1.00 92.75 576 GLN A N 1
ATOM 4573 C CA . GLN A 1 576 ? -2.854 30.744 5.156 1.00 92.75 576 GLN A CA 1
ATOM 4574 C C . GLN A 1 576 ? -1.776 31.780 5.523 1.00 92.75 576 GLN A C 1
ATOM 4576 O O . GLN A 1 576 ? -0.593 31.547 5.271 1.00 92.75 576 GLN A O 1
ATOM 4581 N N . LEU A 1 577 ? -2.164 32.893 6.157 1.00 93.44 577 LEU A N 1
ATOM 4582 C CA . LEU A 1 577 ? -1.236 33.955 6.564 1.00 93.44 577 LEU A CA 1
ATOM 4583 C C . LEU A 1 577 ? -0.257 33.500 7.653 1.00 93.44 577 LEU A C 1
ATOM 4585 O O . LEU A 1 577 ? 0.920 33.847 7.587 1.00 93.44 577 LEU A O 1
ATOM 4589 N N . VAL A 1 578 ? -0.699 32.672 8.606 1.00 93.50 578 VAL A N 1
ATOM 4590 C CA . VAL A 1 578 ? 0.186 32.056 9.611 1.00 93.50 578 VAL A CA 1
ATOM 4591 C C . VAL A 1 578 ? 1.273 31.214 8.940 1.00 93.50 578 VAL A C 1
ATOM 4593 O O . VAL A 1 578 ? 2.448 31.351 9.275 1.00 93.50 578 VAL A O 1
ATOM 4596 N N . ARG A 1 579 ? 0.929 30.393 7.942 1.00 90.88 579 ARG A N 1
ATOM 4597 C CA . ARG A 1 579 ? 1.919 29.560 7.237 1.00 90.88 579 ARG A CA 1
ATOM 4598 C C . ARG A 1 579 ? 2.870 30.374 6.378 1.00 90.88 579 ARG A C 1
ATOM 4600 O O . ARG A 1 579 ? 4.056 30.067 6.340 1.00 90.88 579 ARG A O 1
ATOM 4607 N N . TYR A 1 580 ? 2.381 31.432 5.739 1.00 92.75 580 TYR A N 1
ATOM 4608 C CA . TYR A 1 580 ? 3.245 32.374 5.028 1.00 92.75 580 TYR A CA 1
ATOM 4609 C C . TYR A 1 580 ? 4.182 33.111 5.981 1.00 92.75 580 TYR A C 1
ATOM 4611 O O . TYR A 1 580 ? 5.353 33.291 5.662 1.00 92.75 580 TYR A O 1
ATOM 4619 N N . LYS A 1 581 ? 3.710 33.469 7.179 1.00 92.62 581 LYS A N 1
ATOM 4620 C CA . LYS A 1 581 ? 4.567 34.006 8.235 1.00 92.62 581 LYS A CA 1
ATOM 4621 C C . LYS A 1 581 ? 5.629 32.989 8.660 1.00 92.62 581 LYS A C 1
ATOM 4623 O O . LYS A 1 581 ? 6.790 33.362 8.792 1.00 92.62 581 LYS A O 1
ATOM 4628 N N . TRP A 1 582 ? 5.275 31.715 8.846 1.00 91.44 582 TRP A N 1
ATOM 4629 C CA . TRP A 1 582 ? 6.254 30.670 9.170 1.00 91.44 582 TRP A CA 1
ATOM 4630 C C . TRP A 1 582 ? 7.284 30.479 8.059 1.00 91.44 582 TRP A C 1
ATOM 4632 O O . TRP A 1 582 ? 8.465 30.291 8.348 1.00 91.44 582 TRP A O 1
ATOM 4642 N N . TRP A 1 583 ? 6.867 30.566 6.796 1.00 91.56 583 TRP A N 1
ATOM 4643 C CA . TRP A 1 583 ? 7.787 30.563 5.663 1.00 91.56 583 TRP A CA 1
ATOM 4644 C C . TRP A 1 583 ? 8.735 31.762 5.736 1.00 91.56 583 TRP A C 1
ATOM 4646 O O . TRP A 1 583 ? 9.947 31.579 5.805 1.00 91.56 583 TRP A O 1
ATOM 4656 N N . PHE A 1 584 ? 8.183 32.969 5.853 1.00 92.31 584 PHE A N 1
ATOM 4657 C CA . PHE A 1 584 ? 8.939 34.216 5.911 1.00 92.31 584 PHE A CA 1
ATOM 4658 C C . PHE A 1 584 ? 9.944 34.264 7.074 1.00 92.31 584 PHE A C 1
ATOM 4660 O O . PHE A 1 584 ? 11.082 34.695 6.897 1.00 92.31 584 PHE A O 1
ATOM 4667 N N . ARG A 1 585 ? 9.550 33.810 8.270 1.00 89.31 585 ARG A N 1
ATOM 4668 C CA . ARG A 1 585 ? 10.375 33.899 9.488 1.00 89.31 585 ARG A CA 1
ATOM 4669 C C . ARG A 1 585 ? 11.306 32.712 9.698 1.00 89.31 585 ARG A C 1
ATOM 4671 O O . ARG A 1 585 ? 12.375 32.888 10.275 1.00 89.31 585 ARG A O 1
ATOM 4678 N N . HIS A 1 586 ? 10.903 31.521 9.265 1.00 84.31 586 HIS A N 1
ATOM 4679 C CA . HIS A 1 586 ? 11.566 30.270 9.644 1.00 84.31 586 HIS A CA 1
ATOM 4680 C C . HIS A 1 586 ? 11.900 29.365 8.456 1.00 84.31 586 HIS A C 1
ATOM 4682 O O . HIS A 1 586 ? 12.368 28.250 8.665 1.00 84.31 586 HIS A O 1
ATOM 4688 N N . GLY A 1 587 ? 11.643 29.802 7.220 1.00 80.00 587 GLY A N 1
ATOM 4689 C CA . GLY A 1 587 ? 11.864 28.983 6.031 1.00 80.00 587 GLY A CA 1
ATOM 4690 C C . GLY A 1 587 ? 10.902 27.802 5.913 1.00 80.00 587 GLY A C 1
ATOM 4691 O O . GLY A 1 587 ? 11.209 26.847 5.202 1.00 80.00 587 GLY A O 1
ATOM 4692 N N . TYR A 1 588 ? 9.747 27.842 6.589 1.00 83.81 588 TYR A N 1
ATOM 4693 C CA . TYR A 1 588 ? 8.735 26.789 6.494 1.00 83.81 588 TYR A CA 1
ATOM 4694 C C . TYR A 1 588 ? 8.363 26.478 5.038 1.00 83.81 588 TYR A C 1
ATOM 4696 O O . TYR A 1 588 ? 7.955 27.368 4.301 1.00 83.81 588 TYR A O 1
ATOM 4704 N N . MET A 1 589 ? 8.515 25.214 4.629 1.00 84.50 589 MET A N 1
ATOM 4705 C CA . MET A 1 589 ? 8.297 24.732 3.252 1.00 84.50 589 MET A CA 1
ATOM 4706 C C . MET A 1 589 ? 9.170 25.402 2.169 1.00 84.50 589 MET A C 1
ATOM 4708 O O . MET A 1 589 ? 8.850 25.297 0.988 1.00 84.50 589 MET A O 1
ATOM 4712 N N . SER A 1 590 ? 10.285 26.037 2.550 1.00 87.62 590 SER A N 1
ATOM 4713 C CA . SER A 1 590 ? 11.315 26.514 1.617 1.00 87.62 590 SER A CA 1
ATOM 4714 C C . SER A 1 590 ? 12.233 25.377 1.167 1.00 87.62 590 SER A C 1
ATOM 4716 O O . SER A 1 590 ? 12.626 24.534 1.979 1.00 87.62 590 SER A O 1
ATOM 4718 N N . SER A 1 591 ? 12.654 25.385 -0.101 1.00 89.00 591 SER A N 1
ATOM 4719 C CA . SER A 1 591 ? 13.630 24.420 -0.628 1.00 89.00 591 SER A CA 1
ATOM 4720 C C . SER A 1 591 ? 15.059 24.630 -0.119 1.00 89.00 591 SER A C 1
ATOM 4722 O O . SER A 1 591 ? 15.886 23.732 -0.261 1.00 89.00 591 SER A O 1
ATOM 4724 N N . THR A 1 592 ? 15.368 25.791 0.469 1.00 83.94 592 THR A N 1
ATOM 4725 C CA . THR A 1 592 ? 16.695 26.106 1.038 1.00 83.94 592 THR A CA 1
ATOM 4726 C C . THR A 1 592 ? 16.714 26.058 2.566 1.00 83.94 592 THR A C 1
ATOM 4728 O O . THR A 1 592 ? 17.765 26.213 3.185 1.00 83.94 592 THR A O 1
ATOM 4731 N N . GLY A 1 593 ? 15.552 25.872 3.197 1.00 80.00 593 GLY A N 1
ATOM 4732 C CA . GLY A 1 593 ? 15.398 25.951 4.649 1.00 80.00 593 GLY A CA 1
ATOM 4733 C C . GLY A 1 593 ? 15.331 27.373 5.216 1.00 80.00 593 GLY A C 1
ATOM 4734 O O . GLY A 1 593 ? 15.161 27.525 6.422 1.00 80.00 593 GLY A O 1
ATOM 4735 N N . THR A 1 594 ? 15.417 28.411 4.379 1.00 83.25 594 THR A N 1
ATOM 4736 C CA . THR A 1 594 ? 15.245 29.822 4.763 1.00 83.25 594 THR A CA 1
ATOM 4737 C C . THR A 1 594 ? 14.390 30.569 3.736 1.00 83.25 594 THR A C 1
ATOM 4739 O O . THR A 1 594 ? 14.249 30.136 2.592 1.00 83.25 594 THR A O 1
ATOM 4742 N N . CYS A 1 595 ? 13.783 31.692 4.125 1.00 87.19 595 CYS A N 1
ATOM 4743 C CA . CYS A 1 595 ? 13.153 32.606 3.169 1.00 87.19 595 CYS A CA 1
ATOM 4744 C C . CYS A 1 595 ? 14.252 33.442 2.502 1.00 87.19 595 CYS A C 1
ATOM 4746 O O . CYS A 1 595 ? 14.756 34.385 3.111 1.00 87.19 595 CYS A O 1
ATOM 4748 N N . PHE A 1 596 ? 14.660 33.064 1.290 1.00 82.62 596 PHE A N 1
ATOM 4749 C CA . PHE A 1 596 ? 15.749 33.729 0.562 1.00 82.62 596 PHE A CA 1
ATOM 4750 C C . PHE A 1 596 ? 15.251 34.741 -0.477 1.00 82.62 596 PHE A C 1
ATOM 4752 O O . PHE A 1 596 ? 15.953 35.710 -0.748 1.00 82.62 596 PHE A O 1
ATOM 4759 N N . ASP A 1 597 ? 14.038 34.543 -0.995 1.00 81.88 597 ASP A N 1
ATOM 4760 C CA . ASP A 1 597 ? 13.353 35.473 -1.886 1.00 81.88 597 ASP A CA 1
ATOM 4761 C C . ASP A 1 597 ? 11.972 35.813 -1.316 1.00 81.88 597 ASP A C 1
ATOM 4763 O O . ASP A 1 597 ? 11.296 34.955 -0.745 1.00 81.88 597 ASP A O 1
ATOM 4767 N N . ILE A 1 598 ? 11.594 37.087 -1.392 1.00 88.00 598 ILE A N 1
ATOM 4768 C CA . ILE A 1 598 ? 10.273 37.587 -1.016 1.00 88.00 598 ILE A CA 1
ATOM 4769 C C . ILE A 1 598 ? 10.048 38.971 -1.629 1.00 88.00 598 ILE A C 1
ATOM 4771 O O . ILE A 1 598 ? 10.686 39.965 -1.270 1.00 88.00 598 ILE A O 1
ATOM 4775 N N . GLY A 1 599 ? 9.056 39.070 -2.512 1.00 85.31 599 GLY A N 1
ATOM 4776 C CA . GLY A 1 599 ? 8.645 40.364 -3.052 1.00 85.31 599 GLY A CA 1
ATOM 4777 C C . GLY A 1 599 ? 8.163 41.358 -1.983 1.00 85.31 599 GLY A C 1
ATOM 4778 O O . GLY A 1 599 ? 7.545 41.007 -0.969 1.00 85.31 599 GLY A O 1
ATOM 4779 N N . LYS A 1 600 ? 8.427 42.651 -2.225 1.00 86.38 600 LYS A N 1
ATOM 4780 C CA . LYS A 1 600 ? 8.224 43.719 -1.231 1.00 86.38 600 LYS A CA 1
ATOM 4781 C C . LYS A 1 600 ? 6.776 43.844 -0.755 1.00 86.38 600 LYS A C 1
ATOM 4783 O O . LYS A 1 600 ? 6.549 44.065 0.432 1.00 86.38 600 LYS A O 1
ATOM 4788 N N . SER A 1 601 ? 5.808 43.691 -1.657 1.00 86.50 601 SER A N 1
ATOM 4789 C CA . SER A 1 601 ? 4.378 43.751 -1.330 1.00 86.50 601 SER A CA 1
ATOM 4790 C C . SER A 1 601 ? 3.976 42.647 -0.350 1.00 86.50 601 SER A C 1
ATOM 4792 O O . SER A 1 601 ? 3.325 42.928 0.655 1.00 86.50 601 SER A O 1
ATOM 4794 N N . THR A 1 602 ? 4.420 41.409 -0.598 1.00 89.00 602 THR A N 1
ATOM 4795 C CA . THR A 1 602 ? 4.164 40.255 0.278 1.00 89.00 602 THR A CA 1
ATOM 4796 C C . THR A 1 602 ? 4.819 40.447 1.641 1.00 89.00 602 THR A C 1
ATOM 4798 O O . THR A 1 602 ? 4.163 40.264 2.665 1.00 89.00 602 THR A O 1
ATOM 4801 N N . GLN A 1 603 ? 6.080 40.894 1.674 1.00 91.12 603 GLN A N 1
ATOM 4802 C CA . GLN A 1 603 ? 6.775 41.194 2.928 1.00 91.12 603 GLN A CA 1
ATOM 4803 C C . GLN A 1 603 ? 6.012 42.232 3.765 1.00 91.12 603 GLN A C 1
ATOM 4805 O O . GLN A 1 603 ? 5.810 42.032 4.961 1.00 91.12 603 GLN A O 1
ATOM 4810 N N . THR A 1 604 ? 5.572 43.333 3.149 1.00 91.44 604 THR A N 1
ATOM 4811 C CA . THR A 1 604 ? 4.800 44.379 3.836 1.00 91.44 604 THR A CA 1
ATOM 4812 C C . THR A 1 604 ? 3.496 43.826 4.414 1.00 91.44 604 THR A C 1
ATOM 4814 O O . THR A 1 604 ? 3.195 44.091 5.576 1.00 91.44 604 THR A O 1
ATOM 4817 N N . ALA A 1 605 ? 2.757 43.019 3.647 1.00 91.31 605 ALA A N 1
ATOM 4818 C CA . ALA A 1 605 ? 1.500 42.426 4.101 1.00 91.31 605 ALA A CA 1
ATOM 4819 C C . ALA A 1 605 ? 1.691 41.448 5.275 1.00 91.31 605 ALA A C 1
ATOM 4821 O O . ALA A 1 605 ? 0.897 41.458 6.213 1.00 91.31 605 ALA A O 1
ATOM 4822 N N . LEU A 1 606 ? 2.753 40.633 5.268 1.00 93.81 606 LEU A N 1
ATOM 4823 C CA . LEU A 1 606 ? 3.047 39.714 6.375 1.00 93.81 606 LEU A CA 1
ATOM 4824 C C . LEU A 1 606 ? 3.504 40.452 7.640 1.00 93.81 606 LEU A C 1
ATOM 4826 O O . LEU A 1 606 ? 3.080 40.096 8.738 1.00 93.81 606 LEU A O 1
ATOM 4830 N N . CYS A 1 607 ? 4.293 41.521 7.502 1.00 95.19 607 CYS A N 1
ATOM 4831 C CA . CYS A 1 607 ? 4.636 42.388 8.632 1.00 95.19 607 CYS A CA 1
ATOM 4832 C C . CYS A 1 607 ? 3.391 43.051 9.245 1.00 95.19 607 CYS A C 1
ATOM 4834 O O . CYS A 1 607 ? 3.265 43.118 10.467 1.00 95.19 607 CYS A O 1
ATOM 4836 N N . GLU A 1 608 ? 2.459 43.514 8.410 1.00 95.88 608 GLU A N 1
ATOM 4837 C CA . GLU A 1 608 ? 1.184 44.066 8.872 1.00 95.88 608 GLU A CA 1
ATOM 4838 C C . GLU A 1 608 ? 0.333 42.998 9.575 1.00 95.88 608 GLU A C 1
ATOM 4840 O O . GLU A 1 608 ? -0.197 43.243 10.657 1.00 95.88 608 GLU A O 1
ATOM 4845 N N . PHE A 1 609 ? 0.256 41.785 9.022 1.00 96.31 609 PHE A N 1
ATOM 4846 C CA . PHE A 1 609 ? -0.419 40.655 9.662 1.00 96.31 609 PHE A CA 1
ATOM 4847 C C . PHE A 1 609 ? 0.134 40.372 11.068 1.00 96.31 609 PHE A C 1
ATOM 4849 O O . PHE A 1 609 ? -0.640 40.249 12.018 1.00 96.31 609 PHE A O 1
ATOM 4856 N N . GLU A 1 610 ? 1.459 40.346 11.229 1.00 96.31 610 GLU A N 1
ATOM 4857 C CA . GLU A 1 610 ? 2.118 40.166 12.529 1.00 96.31 610 GLU A CA 1
ATOM 4858 C C . GLU A 1 610 ? 1.777 41.275 13.533 1.00 96.31 610 GLU A C 1
ATOM 4860 O O . GLU A 1 610 ? 1.553 40.998 14.715 1.00 96.31 610 GLU A O 1
ATOM 4865 N N . ASN A 1 611 ? 1.719 42.530 13.084 1.00 97.12 611 ASN A N 1
ATOM 4866 C CA . ASN A 1 611 ? 1.326 43.648 13.941 1.00 97.12 611 ASN A CA 1
ATOM 4867 C C . ASN A 1 611 ? -0.124 43.493 14.410 1.00 97.12 611 ASN A C 1
ATOM 4869 O O . ASN A 1 611 ? -0.397 43.579 15.609 1.00 97.12 611 ASN A O 1
ATOM 4873 N N . ARG A 1 612 ? -1.037 43.146 13.495 1.00 97.19 612 ARG A N 1
ATOM 4874 C CA . ARG A 1 612 ? -2.443 42.891 13.835 1.00 97.19 612 ARG A CA 1
ATOM 4875 C C . ARG A 1 612 ? -2.614 41.691 14.761 1.00 97.19 612 ARG A C 1
ATOM 4877 O O . ARG A 1 612 ? -3.456 41.749 15.652 1.00 97.19 612 ARG A O 1
ATOM 4884 N N . GLN A 1 613 ? -1.813 40.631 14.616 1.00 96.38 613 GLN A N 1
ATOM 4885 C CA . GLN A 1 613 ? -1.798 39.509 15.564 1.00 96.38 613 GLN A CA 1
ATOM 4886 C C . GLN A 1 613 ? -1.460 39.974 16.984 1.00 96.38 613 GLN A C 1
ATOM 4888 O O . GLN A 1 613 ? -2.154 39.582 17.921 1.00 96.38 613 GLN A O 1
ATOM 4893 N N . LYS A 1 614 ? -0.453 40.841 17.152 1.00 96.94 614 LYS A N 1
ATOM 4894 C CA . LYS A 1 614 ? -0.063 41.367 18.472 1.00 96.94 614 LYS A CA 1
ATOM 4895 C C . LYS A 1 614 ? -1.175 42.193 19.114 1.00 96.94 614 LYS A C 1
ATOM 4897 O O . LYS A 1 614 ? -1.517 41.965 20.274 1.00 96.94 614 LYS A O 1
ATOM 4902 N N . GLU A 1 615 ? -1.767 43.114 18.358 1.00 97.31 615 GLU A N 1
ATOM 4903 C CA . GLU A 1 615 ? -2.870 43.955 18.838 1.00 97.31 615 GLU A CA 1
ATOM 4904 C C . GLU A 1 615 ? -4.117 43.126 19.174 1.00 97.31 615 GLU A C 1
ATOM 4906 O O . GLU A 1 615 ? -4.744 43.318 20.219 1.00 97.31 615 GLU A O 1
ATOM 4911 N N . PHE A 1 616 ? -4.465 42.167 18.312 1.00 96.38 616 PHE A N 1
ATOM 4912 C CA . PHE A 1 616 ? -5.612 41.286 18.509 1.00 96.38 616 PHE A CA 1
ATOM 4913 C C . PHE A 1 616 ? -5.427 40.385 19.734 1.00 96.38 616 PHE A C 1
ATOM 4915 O O . PHE A 1 616 ? -6.344 40.261 20.548 1.00 96.38 616 PHE A O 1
ATOM 4922 N N . ALA A 1 617 ? -4.233 39.810 19.906 1.00 94.62 617 ALA A N 1
ATOM 4923 C CA . ALA A 1 617 ? -3.884 38.996 21.063 1.00 94.62 617 ALA A CA 1
ATOM 4924 C C . ALA A 1 617 ? -4.023 39.788 22.369 1.00 94.62 617 ALA A C 1
ATOM 4926 O O . ALA A 1 617 ? -4.701 39.340 23.294 1.00 94.62 617 ALA A O 1
ATOM 4927 N N . GLN A 1 618 ? -3.483 41.010 22.412 1.00 95.56 618 GLN A N 1
ATOM 4928 C CA . GLN A 1 618 ? -3.612 41.896 23.568 1.00 95.56 618 GLN A CA 1
ATOM 4929 C C . GLN A 1 618 ? -5.078 42.231 23.872 1.00 95.56 618 GLN A C 1
ATOM 4931 O O . GLN A 1 618 ? -5.514 42.137 25.019 1.00 95.56 618 GLN A O 1
ATOM 4936 N N . LYS A 1 619 ? -5.856 42.598 22.848 1.00 96.31 619 LYS A N 1
ATOM 4937 C CA . LYS A 1 619 ? -7.268 42.979 22.988 1.00 96.31 619 LYS A CA 1
ATOM 4938 C C . LYS A 1 619 ? -8.145 41.840 23.512 1.00 96.31 619 LYS A C 1
ATOM 4940 O O . LYS A 1 619 ? -9.114 42.097 24.225 1.00 96.31 619 LYS A O 1
ATOM 4945 N N . HIS A 1 620 ? -7.833 40.605 23.134 1.00 93.94 620 HIS A N 1
ATOM 4946 C CA . HIS A 1 620 ? -8.637 39.425 23.449 1.00 93.94 620 HIS A CA 1
ATOM 4947 C C . HIS A 1 620 ? -8.041 38.544 24.556 1.00 93.94 620 HIS A C 1
ATOM 4949 O O . HIS A 1 620 ? -8.628 37.514 24.877 1.00 93.94 620 HIS A O 1
ATOM 4955 N N . GLY A 1 621 ? -6.922 38.952 25.165 1.00 93.06 621 GLY A N 1
ATOM 4956 C CA . GLY A 1 621 ? -6.272 38.210 26.249 1.00 93.06 621 GLY A CA 1
ATOM 4957 C C . GLY A 1 621 ? -5.683 36.867 25.808 1.00 93.06 621 GLY A C 1
ATOM 4958 O O . GLY A 1 621 ? -5.678 35.924 26.593 1.00 93.06 621 GLY A O 1
ATOM 4959 N N . ILE A 1 622 ? -5.227 36.768 24.558 1.00 91.94 622 ILE A N 1
ATOM 4960 C CA . ILE A 1 622 ? -4.653 35.547 23.980 1.00 91.94 622 ILE A CA 1
ATOM 4961 C C . ILE A 1 622 ? -3.125 35.603 24.145 1.00 91.94 622 ILE A C 1
ATOM 4963 O O . ILE A 1 622 ? -2.526 36.619 23.780 1.00 91.94 622 ILE A O 1
ATOM 4967 N N . PRO A 1 623 ? -2.466 34.552 24.660 1.00 88.62 623 PRO A N 1
ATOM 4968 C CA . PRO A 1 623 ? -1.007 34.476 24.675 1.00 88.62 623 PRO A CA 1
ATOM 4969 C C . PRO A 1 623 ? -0.410 34.566 23.259 1.00 88.62 623 PRO A C 1
ATOM 4971 O O . PRO A 1 623 ? -0.925 33.971 22.311 1.00 88.62 623 PRO A O 1
ATOM 4974 N N . LEU A 1 624 ? 0.683 35.320 23.087 1.00 82.94 624 LEU A N 1
ATOM 4975 C CA . LEU A 1 624 ? 1.305 35.527 21.767 1.00 82.94 624 LEU A CA 1
ATOM 4976 C C . LEU A 1 624 ? 1.872 34.240 21.153 1.00 82.94 624 LEU A C 1
ATOM 4978 O O . LEU A 1 624 ? 1.977 34.145 19.937 1.00 82.94 624 LEU A O 1
ATOM 4982 N N . ASP A 1 625 ? 2.238 33.260 21.968 1.00 80.62 625 ASP A N 1
ATOM 4983 C CA . ASP A 1 625 ? 2.680 31.932 21.543 1.00 80.62 625 ASP A CA 1
ATOM 4984 C C . ASP A 1 625 ? 1.518 31.016 21.118 1.00 80.62 625 ASP A C 1
ATOM 4986 O O . ASP A 1 625 ? 1.732 30.041 20.398 1.00 80.62 625 ASP A O 1
ATOM 4990 N N . GLU A 1 626 ? 0.281 31.359 21.485 1.00 81.62 626 GLU A N 1
ATOM 4991 C CA . GLU A 1 626 ? -0.934 30.640 21.085 1.00 81.62 626 GLU A CA 1
ATOM 4992 C C . GLU A 1 626 ? -1.642 31.271 19.873 1.00 81.62 626 GLU A C 1
ATOM 4994 O O . GLU A 1 626 ? -2.463 30.614 19.229 1.00 81.62 626 GLU A O 1
ATOM 4999 N N . ILE A 1 627 ? -1.320 32.524 19.518 1.00 87.88 627 ILE A N 1
ATOM 5000 C CA . ILE A 1 627 ? -2.050 33.301 18.498 1.00 87.88 627 ILE A CA 1
ATOM 5001 C C . ILE A 1 627 ? -2.042 32.638 17.112 1.00 87.88 627 ILE A C 1
ATOM 5003 O O . ILE A 1 627 ? -3.021 32.738 16.372 1.00 87.88 627 ILE A O 1
ATOM 5007 N N . ASP A 1 628 ? -0.988 31.900 16.769 1.00 87.31 628 ASP A N 1
ATOM 5008 C CA . ASP A 1 628 ? -0.880 31.169 15.498 1.00 87.31 628 ASP A CA 1
ATOM 5009 C C . ASP A 1 628 ? -1.789 29.943 15.427 1.00 87.31 628 ASP A C 1
ATOM 5011 O O . ASP A 1 628 ? -2.141 29.490 14.340 1.00 87.31 628 ASP A O 1
ATOM 5015 N N . PHE A 1 629 ? -2.217 29.429 16.579 1.00 84.31 629 PHE A N 1
ATOM 5016 C CA . PHE A 1 629 ? -3.045 28.231 16.698 1.00 84.31 629 PHE A CA 1
ATOM 5017 C C . PHE A 1 629 ? -4.520 28.556 16.964 1.00 84.31 629 PHE A C 1
ATOM 5019 O O . PHE A 1 629 ? -5.310 27.662 17.285 1.00 84.31 629 PHE A O 1
ATOM 5026 N N . LEU A 1 630 ? -4.910 29.826 16.807 1.00 82.00 630 LEU A N 1
ATOM 5027 C CA . LEU A 1 630 ? -6.274 30.288 17.026 1.00 82.00 630 LEU A CA 1
ATOM 5028 C C . LEU A 1 630 ? -7.274 29.474 16.185 1.00 82.00 630 LEU A C 1
ATOM 5030 O O . LEU A 1 630 ? -7.243 29.458 14.953 1.00 82.00 630 LEU A O 1
ATOM 5034 N N . SER A 1 631 ? -8.188 28.788 16.870 1.00 78.25 631 SER A N 1
ATOM 5035 C CA . SER A 1 631 ? -9.202 27.924 16.251 1.00 78.25 631 SER A CA 1
ATOM 5036 C C . SER A 1 631 ? -10.638 28.367 16.527 1.00 78.25 631 SER A C 1
ATOM 5038 O O . SER A 1 631 ? -11.553 27.897 15.846 1.00 78.25 631 SER A O 1
ATOM 5040 N N . ASP A 1 632 ? -10.832 29.304 17.461 1.00 83.12 632 ASP A N 1
ATOM 5041 C CA . ASP A 1 632 ? -12.135 29.876 17.782 1.00 83.12 632 ASP A CA 1
ATOM 5042 C C . ASP A 1 632 ? -12.719 30.611 16.570 1.00 83.12 632 ASP A C 1
ATOM 5044 O O . ASP A 1 632 ? -12.142 31.562 16.039 1.00 83.12 632 ASP A O 1
ATOM 5048 N N . LYS A 1 633 ? -13.894 30.161 16.127 1.00 80.25 633 LYS A N 1
ATOM 5049 C CA . LYS A 1 633 ? -14.546 30.677 14.924 1.00 80.25 633 LYS A CA 1
ATOM 5050 C C . LYS A 1 633 ? -14.938 32.154 15.053 1.00 80.25 633 LYS A C 1
ATOM 5052 O O . LYS A 1 633 ? -14.770 32.896 14.091 1.00 80.25 633 LYS A O 1
ATOM 5057 N N . GLN A 1 634 ? -15.431 32.584 16.214 1.00 87.75 634 GLN A N 1
ATOM 5058 C CA . GLN A 1 634 ? -15.898 33.958 16.421 1.00 87.75 634 GLN A CA 1
ATOM 5059 C C . GLN A 1 634 ? -14.734 34.946 16.475 1.00 87.75 634 GLN A C 1
ATOM 5061 O O . GLN A 1 634 ? -14.873 36.093 16.051 1.00 87.75 634 GLN A O 1
ATOM 5066 N N . LEU A 1 635 ? -13.593 34.521 17.017 1.00 88.62 635 LEU A N 1
ATOM 5067 C CA . LEU A 1 635 ? -12.377 35.326 17.030 1.00 88.62 635 LEU A CA 1
ATOM 5068 C C . LEU A 1 635 ? -11.749 35.398 15.636 1.00 88.62 635 LEU A C 1
ATOM 5070 O O . LEU A 1 635 ? -11.395 36.488 15.195 1.00 88.62 635 LEU A O 1
ATOM 5074 N N . LEU A 1 636 ? -11.695 34.279 14.907 1.00 89.38 636 LEU A N 1
ATOM 5075 C CA . LEU A 1 636 ? -11.200 34.255 13.527 1.00 89.38 636 LEU A CA 1
ATOM 5076 C C . LEU A 1 636 ? -12.019 35.159 12.592 1.00 89.38 636 LEU A C 1
ATOM 5078 O O . LEU A 1 636 ? -11.438 35.861 11.773 1.00 89.38 636 LEU A O 1
ATOM 5082 N N . GLU A 1 637 ? -13.347 35.190 12.734 1.00 88.44 637 GLU A N 1
ATOM 5083 C CA . GLU A 1 637 ? -14.228 36.075 11.951 1.00 88.44 637 GLU A CA 1
ATOM 5084 C C . GLU A 1 637 ? -14.008 37.568 12.247 1.00 88.44 637 GLU A C 1
ATOM 5086 O O . GLU A 1 637 ? -14.288 38.413 11.400 1.00 88.44 637 GLU A O 1
ATOM 5091 N N . LYS A 1 638 ? -13.490 37.909 13.433 1.00 92.31 638 LYS A N 1
ATOM 5092 C CA . LYS A 1 638 ? -13.173 39.291 13.827 1.00 92.31 638 LYS A CA 1
ATOM 5093 C C . LYS A 1 638 ? -11.769 39.725 13.412 1.00 92.31 638 LYS A C 1
ATOM 5095 O O . LYS A 1 638 ? -11.466 40.914 13.514 1.00 92.31 638 LYS A O 1
ATOM 5100 N N . PHE A 1 639 ? -10.906 38.796 12.997 1.00 94.81 639 PHE A N 1
ATOM 5101 C CA . PHE A 1 639 ? -9.534 39.125 12.643 1.00 94.81 639 PHE A CA 1
ATOM 5102 C C . PHE A 1 639 ? -9.467 39.772 11.245 1.00 94.81 639 PHE A C 1
ATOM 5104 O O . PHE A 1 639 ? -9.906 39.170 10.262 1.00 94.81 639 PHE A O 1
ATOM 5111 N N . PRO A 1 640 ? -8.887 40.976 11.106 1.00 92.19 640 PRO A N 1
ATOM 5112 C CA . PRO A 1 640 ? -8.768 41.666 9.820 1.00 92.19 640 PRO A CA 1
ATOM 5113 C C . PRO A 1 640 ? -7.646 41.068 8.946 1.00 92.19 640 PRO A C 1
ATOM 5115 O O . PRO A 1 640 ? -6.510 41.540 8.961 1.00 92.19 640 PRO A O 1
ATOM 5118 N N . VAL A 1 641 ? -7.975 40.037 8.160 1.00 89.75 641 VAL A N 1
ATOM 5119 C CA . VAL A 1 641 ? -7.022 39.254 7.336 1.00 89.75 641 VAL A CA 1
ATOM 5120 C C . VAL A 1 641 ? -6.499 39.964 6.077 1.00 89.75 641 VAL A C 1
ATOM 5122 O O . VAL A 1 641 ? -5.502 39.541 5.506 1.00 89.75 641 VAL A O 1
ATOM 5125 N N . TYR A 1 642 ? -7.129 41.052 5.635 1.00 89.94 642 TYR A N 1
ATOM 5126 C CA . TYR A 1 642 ? -6.670 41.809 4.466 1.00 89.94 642 TYR A CA 1
ATOM 5127 C C . TYR A 1 642 ? -5.581 42.810 4.866 1.00 89.94 642 TYR A C 1
ATOM 5129 O O . TYR A 1 642 ? -5.876 43.908 5.345 1.00 89.94 642 TYR A O 1
ATOM 5137 N N . CYS A 1 643 ? -4.321 42.398 4.723 1.00 89.56 643 CYS A N 1
ATOM 5138 C CA . CYS A 1 643 ? -3.138 43.143 5.177 1.00 89.56 643 CYS A CA 1
ATOM 5139 C C . CYS A 1 643 ? -2.363 43.851 4.049 1.00 89.56 643 CYS A C 1
ATOM 5141 O O . CYS A 1 643 ? -1.377 44.533 4.318 1.00 89.56 643 CYS A O 1
ATOM 5143 N N . SER A 1 644 ? -2.787 43.693 2.794 1.00 85.38 644 SER A N 1
ATOM 5144 C CA . SER A 1 644 ? -2.177 44.358 1.637 1.00 85.38 644 SER A CA 1
ATOM 5145 C C . SER A 1 644 ? -2.606 45.823 1.529 1.00 85.38 644 SER A C 1
ATOM 5147 O O . SER A 1 644 ? -3.702 46.188 1.951 1.00 85.38 644 SER A O 1
ATOM 5149 N N . LEU A 1 645 ? -1.754 46.656 0.924 1.00 83.56 645 LEU A N 1
ATOM 5150 C CA . LEU A 1 645 ? -2.122 48.020 0.537 1.00 83.56 645 LEU A CA 1
ATOM 5151 C C . LEU A 1 645 ? -3.094 48.000 -0.649 1.00 83.56 645 LEU A C 1
ATOM 5153 O O . LEU A 1 645 ? -2.998 47.132 -1.521 1.00 83.56 645 LEU A O 1
ATOM 5157 N N . ASP A 1 646 ? -3.972 48.997 -0.718 1.00 81.00 646 ASP A N 1
ATOM 5158 C CA . ASP A 1 646 ? -4.864 49.181 -1.862 1.00 81.00 646 ASP A CA 1
ATOM 5159 C C . ASP A 1 646 ? -4.059 49.283 -3.168 1.00 81.00 646 ASP A C 1
ATOM 5161 O O . ASP A 1 646 ? -3.094 50.042 -3.276 1.00 81.00 646 ASP A O 1
ATOM 5165 N N . GLY A 1 647 ? -4.445 48.490 -4.171 1.00 74.50 647 GLY A N 1
ATOM 5166 C CA . GLY A 1 647 ? -3.769 48.442 -5.472 1.00 74.50 647 GLY A CA 1
ATOM 5167 C C . GLY A 1 647 ? -2.449 47.663 -5.497 1.00 74.50 647 GLY A C 1
ATOM 5168 O O . GLY A 1 647 ? -1.817 47.592 -6.551 1.00 74.50 647 GLY A O 1
ATOM 5169 N N . ALA A 1 648 ? -2.026 47.050 -4.385 1.00 75.81 648 ALA A N 1
ATOM 5170 C CA . ALA A 1 648 ? -0.861 46.175 -4.382 1.00 75.81 648 ALA A CA 1
ATOM 5171 C C . ALA A 1 648 ? -1.172 44.851 -5.098 1.00 75.81 648 ALA A C 1
ATOM 5173 O O . ALA A 1 648 ? -1.983 44.050 -4.636 1.00 75.81 648 ALA A O 1
ATOM 5174 N N . ALA A 1 649 ? -0.469 44.588 -6.198 1.00 63.97 649 ALA A N 1
ATOM 5175 C CA . ALA A 1 649 ? -0.353 43.243 -6.738 1.00 63.97 649 ALA A CA 1
ATOM 5176 C C . ALA A 1 649 ? 0.719 42.502 -5.920 1.00 63.97 649 ALA A C 1
ATOM 5178 O O . ALA A 1 649 ? 1.881 42.913 -5.892 1.00 63.97 649 ALA A O 1
ATOM 5179 N N . GLY A 1 650 ? 0.327 41.464 -5.177 1.00 64.06 650 GLY A N 1
ATOM 5180 C CA . GLY A 1 650 ? 1.282 40.574 -4.504 1.00 64.06 650 GLY A CA 1
ATOM 5181 C C . GLY A 1 650 ? 2.119 39.760 -5.505 1.00 64.06 650 GLY A C 1
ATOM 5182 O O . GLY A 1 650 ? 1.911 39.860 -6.713 1.00 64.06 650 GLY A O 1
ATOM 5183 N N . ASN A 1 651 ? 3.036 38.924 -5.006 1.00 62.53 651 ASN A N 1
ATOM 5184 C CA . ASN A 1 651 ? 3.860 38.036 -5.850 1.00 62.53 651 ASN A CA 1
ATOM 5185 C C . ASN A 1 651 ? 2.959 37.139 -6.724 1.00 62.53 651 ASN A C 1
ATOM 5187 O O . ASN A 1 651 ? 1.961 36.622 -6.223 1.00 62.53 651 ASN A O 1
ATOM 5191 N N . GLY A 1 652 ? 3.259 37.034 -8.021 1.00 60.06 652 GLY A N 1
ATOM 5192 C CA . GLY A 1 652 ? 2.422 36.472 -9.093 1.00 60.06 652 GLY A CA 1
ATOM 5193 C C . GLY A 1 652 ? 1.243 35.579 -8.671 1.00 60.06 652 GLY A C 1
ATOM 5194 O O . GLY A 1 652 ? 1.402 34.415 -8.314 1.00 60.06 652 GLY A O 1
ATOM 5195 N N . VAL A 1 653 ? 0.014 36.095 -8.797 1.00 60.69 653 VAL A N 1
ATOM 5196 C CA . VAL A 1 653 ? -1.216 35.390 -8.373 1.00 60.69 653 VAL A CA 1
ATOM 5197 C C . VAL A 1 653 ? -1.429 34.031 -9.054 1.00 60.69 653 VAL A C 1
ATOM 5199 O O . VAL A 1 653 ? -2.104 33.170 -8.500 1.00 60.69 653 VAL A O 1
ATOM 5202 N N . LEU A 1 654 ? -0.866 33.810 -10.243 1.00 55.59 654 LEU A N 1
ATOM 5203 C CA . LEU A 1 654 ? -1.134 32.604 -11.028 1.00 55.59 654 LEU A CA 1
ATOM 5204 C C . LEU A 1 654 ? -0.389 31.369 -10.499 1.00 55.59 654 LEU A C 1
ATOM 5206 O O . LEU A 1 654 ? -0.940 30.271 -10.545 1.00 55.59 654 LEU A O 1
ATOM 5210 N N . MET A 1 655 ? 0.828 31.555 -9.976 1.00 63.50 655 MET A N 1
ATOM 5211 C CA . MET A 1 655 ? 1.680 30.453 -9.518 1.00 63.50 655 MET A CA 1
ATOM 5212 C C . MET A 1 655 ? 1.249 29.984 -8.129 1.00 63.50 655 MET A C 1
ATOM 5214 O O . MET A 1 655 ? 1.007 28.803 -7.936 1.00 63.50 655 MET A O 1
ATOM 5218 N N . ARG A 1 656 ? 0.997 30.895 -7.183 1.00 71.06 656 ARG A N 1
ATOM 5219 C CA . ARG A 1 656 ? 0.656 30.520 -5.797 1.00 71.06 656 ARG A CA 1
ATOM 5220 C C . ARG A 1 656 ? -0.758 29.976 -5.577 1.00 71.06 656 ARG A C 1
ATOM 5222 O O . ARG A 1 656 ? -0.995 29.281 -4.592 1.00 71.06 656 ARG A O 1
ATOM 5229 N N . LEU A 1 657 ? -1.725 30.334 -6.429 1.00 80.69 657 LEU A N 1
ATOM 5230 C CA . LEU A 1 657 ? -3.148 30.117 -6.130 1.00 80.69 657 LEU A CA 1
ATOM 5231 C C . LEU A 1 657 ? -3.689 28.762 -6.566 1.00 80.69 657 LEU A C 1
ATOM 5233 O O . LEU A 1 657 ? -4.800 28.434 -6.158 1.00 80.69 657 LEU A O 1
ATOM 5237 N N . ALA A 1 658 ? -2.933 27.966 -7.329 1.00 87.81 658 ALA A N 1
ATOM 5238 C CA . ALA A 1 658 ? -3.376 26.660 -7.822 1.00 87.81 658 ALA A CA 1
ATOM 5239 C C . ALA A 1 658 ? -3.947 25.713 -6.744 1.00 87.81 658 ALA A C 1
ATOM 5241 O O . ALA A 1 658 ? -4.925 25.028 -7.042 1.00 87.81 658 ALA A O 1
ATOM 5242 N N . PRO A 1 659 ? -3.459 25.675 -5.487 1.00 92.25 659 PRO A N 1
ATOM 5243 C CA . PRO A 1 659 ? -4.032 24.792 -4.475 1.00 92.25 659 PRO A CA 1
ATOM 5244 C C . PRO A 1 659 ? -5.523 25.033 -4.200 1.00 92.25 659 PRO A C 1
ATOM 5246 O O . PRO A 1 659 ? -6.245 24.077 -3.935 1.00 92.25 659 PRO A O 1
ATOM 5249 N N . VAL A 1 660 ? -6.015 26.273 -4.298 1.00 90.94 660 VAL A N 1
ATOM 5250 C CA . VAL A 1 660 ? -7.425 26.608 -4.018 1.00 90.94 660 VAL A CA 1
ATOM 5251 C C . VAL A 1 660 ? -8.386 25.995 -5.048 1.00 90.94 660 VAL A C 1
ATOM 5253 O O . VAL A 1 660 ? -9.245 25.211 -4.642 1.00 90.94 660 VAL A O 1
ATOM 5256 N N . PRO A 1 661 ? -8.271 26.252 -6.366 1.00 90.50 661 PRO A N 1
ATOM 5257 C CA . PRO A 1 661 ? -9.138 25.625 -7.352 1.00 90.50 661 PRO A CA 1
ATOM 5258 C C . PRO A 1 661 ? -8.924 24.112 -7.444 1.00 90.50 661 PRO A C 1
ATOM 5260 O O . PRO A 1 661 ? -9.874 23.401 -7.757 1.00 90.50 661 PRO A O 1
ATOM 5263 N N . LEU A 1 662 ? -7.728 23.599 -7.126 1.00 91.19 662 LEU A N 1
ATOM 5264 C CA . LEU A 1 662 ? -7.495 22.156 -7.043 1.00 91.19 662 LEU A CA 1
ATOM 5265 C C . LEU A 1 662 ? -8.201 21.525 -5.837 1.00 91.19 662 LEU A C 1
ATOM 5267 O O . LEU A 1 662 ? -8.726 20.425 -5.959 1.00 91.19 662 LEU A O 1
ATOM 5271 N N . PHE A 1 663 ? -8.262 22.209 -4.693 1.00 89.94 663 PHE A N 1
ATOM 5272 C CA . PHE A 1 663 ? -8.975 21.730 -3.506 1.00 89.94 663 PHE A CA 1
ATOM 5273 C C . PHE A 1 663 ? -10.497 21.818 -3.680 1.00 89.94 663 PHE A C 1
ATOM 5275 O O . PHE A 1 663 ? -11.225 20.900 -3.309 1.00 89.94 663 PHE A O 1
ATOM 5282 N N . PHE A 1 664 ? -10.986 22.895 -4.296 1.00 87.19 664 PHE A N 1
ATOM 5283 C CA . PHE A 1 664 ? -12.412 23.140 -4.528 1.00 87.19 664 PHE A CA 1
ATOM 5284 C C . PHE A 1 664 ? -12.880 22.741 -5.936 1.00 87.19 664 PHE A C 1
ATOM 5286 O O . PHE A 1 664 ? -13.905 23.237 -6.396 1.00 87.19 664 PHE A O 1
ATOM 5293 N N . TYR A 1 665 ? -12.180 21.829 -6.623 1.00 87.44 665 TYR A N 1
ATOM 5294 C CA . TYR A 1 665 ? -12.458 21.477 -8.026 1.00 87.44 665 TYR A CA 1
ATOM 5295 C C . TYR A 1 665 ? -13.903 21.008 -8.279 1.00 87.44 665 TYR A C 1
ATOM 5297 O O . TYR A 1 665 ? -14.439 21.193 -9.370 1.00 87.44 665 TYR A O 1
ATOM 5305 N N . GLN A 1 666 ? -14.548 20.413 -7.270 1.00 84.44 666 GLN A N 1
ATOM 5306 C CA . GLN A 1 666 ? -15.942 19.954 -7.335 1.00 84.44 666 GLN A CA 1
ATOM 5307 C C . GLN A 1 666 ? -16.960 21.100 -7.264 1.00 84.44 666 GLN A C 1
ATOM 5309 O O . GLN A 1 666 ? -18.125 20.911 -7.601 1.00 84.44 666 GLN A O 1
ATOM 5314 N N . ASN A 1 667 ? -16.539 22.287 -6.824 1.00 85.38 667 ASN A N 1
ATOM 5315 C CA . ASN A 1 667 ? -17.372 23.477 -6.723 1.00 85.38 667 ASN A CA 1
ATOM 5316 C C . ASN A 1 667 ? -16.671 24.664 -7.408 1.00 85.38 667 ASN A C 1
ATOM 5318 O O . ASN A 1 667 ? -16.032 25.476 -6.733 1.00 85.38 667 ASN A O 1
ATOM 5322 N N . PRO A 1 668 ? -16.809 24.799 -8.741 1.00 87.44 668 PRO A N 1
ATOM 5323 C CA . PRO A 1 668 ? -16.150 25.854 -9.511 1.00 87.44 668 PRO A CA 1
ATOM 5324 C C . PRO A 1 668 ? -16.452 27.274 -9.014 1.00 87.44 668 PRO A C 1
ATOM 5326 O O . PRO A 1 668 ? -15.574 28.132 -9.038 1.00 87.44 668 PRO A O 1
ATOM 5329 N N . GLN A 1 669 ? -17.664 27.531 -8.510 1.00 85.94 669 GLN A N 1
ATOM 5330 C CA . GLN A 1 669 ? -18.021 28.843 -7.966 1.00 85.94 669 GLN A CA 1
ATOM 5331 C C . GLN A 1 669 ? -17.252 29.147 -6.675 1.00 85.94 669 GLN A C 1
ATOM 5333 O O . GLN A 1 669 ? -16.742 30.254 -6.504 1.00 85.94 669 GLN A O 1
ATOM 5338 N N . ALA A 1 670 ? -17.150 28.167 -5.771 1.00 80.56 670 ALA A N 1
ATOM 5339 C CA . ALA A 1 670 ? -16.336 28.301 -4.568 1.00 80.56 670 ALA A CA 1
ATOM 5340 C C . ALA A 1 670 ? -14.850 28.428 -4.920 1.00 80.56 670 ALA A C 1
ATOM 5342 O O . ALA A 1 670 ? -14.179 29.273 -4.341 1.00 80.56 670 ALA A O 1
ATOM 5343 N N . ALA A 1 671 ? -14.356 27.659 -5.894 1.00 87.38 671 ALA A N 1
ATOM 5344 C CA . ALA A 1 671 ? -12.988 27.773 -6.386 1.00 87.38 671 ALA A CA 1
ATOM 5345 C C . ALA A 1 671 ? -12.669 29.208 -6.836 1.00 87.38 671 ALA A C 1
ATOM 5347 O O . ALA A 1 671 ? -11.723 29.796 -6.327 1.00 87.38 671 ALA A O 1
ATOM 5348 N N . VAL A 1 672 ? -13.495 29.810 -7.699 1.00 87.19 672 VAL A N 1
ATOM 5349 C CA . VAL A 1 672 ? -13.299 31.195 -8.168 1.00 87.19 672 VAL A CA 1
ATOM 5350 C C . VAL A 1 672 ? -13.351 32.197 -7.013 1.00 87.19 672 VAL A C 1
ATOM 5352 O O . VAL A 1 672 ? -12.446 33.018 -6.865 1.00 87.19 672 VAL A O 1
ATOM 5355 N N . ASN A 1 673 ? -14.383 32.117 -6.167 1.00 86.75 673 ASN A N 1
ATOM 5356 C CA . ASN A 1 673 ? -14.571 33.068 -5.071 1.00 86.75 673 ASN A CA 1
ATOM 5357 C C . ASN A 1 673 ? -13.423 32.997 -4.053 1.00 86.75 673 ASN A C 1
ATOM 5359 O O . ASN A 1 673 ? -12.884 34.023 -3.646 1.00 86.75 673 ASN A O 1
ATOM 5363 N N . LEU A 1 674 ? -13.038 31.785 -3.646 1.00 88.56 674 LEU A N 1
ATOM 5364 C CA . LEU A 1 674 ? -11.989 31.572 -2.651 1.00 88.56 674 LEU A CA 1
ATOM 5365 C C . LEU A 1 674 ? -10.600 31.858 -3.228 1.00 88.56 674 LEU A C 1
ATOM 5367 O O . LEU A 1 674 ? -9.749 32.351 -2.494 1.00 88.56 674 LEU A O 1
ATOM 5371 N N . SER A 1 675 ? -10.375 31.641 -4.528 1.00 87.81 675 SER A N 1
ATOM 5372 C CA . SER A 1 675 ? -9.155 32.099 -5.202 1.00 87.81 675 SER A CA 1
ATOM 5373 C C . SER A 1 675 ? -9.030 33.621 -5.163 1.00 87.81 675 SER A C 1
ATOM 5375 O O . SER A 1 675 ? -7.940 34.119 -4.910 1.00 87.81 675 SER A O 1
ATOM 5377 N N . GLY A 1 676 ? -10.135 34.354 -5.340 1.00 84.75 676 GLY A N 1
ATOM 5378 C CA . GLY A 1 676 ? -10.148 35.814 -5.217 1.00 84.75 676 GLY A CA 1
ATOM 5379 C C . GLY A 1 676 ? -9.912 36.327 -3.793 1.00 84.75 676 GLY A C 1
ATOM 5380 O O . GLY A 1 676 ? -9.362 37.405 -3.630 1.00 84.75 676 GLY A O 1
ATOM 5381 N N . ILE A 1 677 ? -10.306 35.567 -2.764 1.00 85.25 677 ILE A N 1
ATOM 5382 C CA . ILE A 1 677 ? -10.040 35.916 -1.355 1.00 85.25 677 ILE A CA 1
ATOM 5383 C C . ILE A 1 677 ? -8.602 35.555 -0.947 1.00 85.25 677 ILE A C 1
ATOM 5385 O O . ILE A 1 677 ? -8.029 36.209 -0.081 1.00 85.25 677 ILE A O 1
ATOM 5389 N N . SER A 1 678 ? -8.053 34.478 -1.513 1.00 86.06 678 SER A N 1
ATOM 5390 C CA . SER A 1 678 ? -6.710 33.972 -1.203 1.00 86.06 678 SER A CA 1
ATOM 5391 C C . SER A 1 678 ? -5.590 34.771 -1.867 1.00 86.06 678 SER A C 1
ATOM 5393 O O . SER A 1 678 ? -4.485 34.829 -1.318 1.00 86.06 678 SER A O 1
ATOM 5395 N N . GLY A 1 679 ? -5.865 35.323 -3.053 1.00 76.94 679 GLY A N 1
ATOM 5396 C CA . GLY A 1 679 ? -4.979 36.235 -3.775 1.00 76.94 679 GLY A CA 1
ATOM 5397 C C . GLY A 1 679 ? -4.899 37.584 -3.094 1.00 76.94 679 GLY A C 1
ATOM 5398 O O . GLY A 1 679 ? -3.757 38.095 -3.048 1.00 76.94 679 GLY A O 1
#

Radius of gyration: 35.64 Å; chains: 1; bounding box: 71×108×73 Å